Protein 8UVW (pdb70)

Structure (mmCIF, N/CA/C/O backbone):
data_8UVW
#
_entry.id   8UVW
#
_cell.length_a   51.463
_cell.length_b   98.551
_cell.length_c   128.324
_cell.angle_alpha   90.00
_cell.angle_beta   90.00
_cell.angle_gamma   90.00
#
_symmetry.space_group_name_H-M   'P 21 21 21'
#
loop_
_entity.id
_entity.type
_entity.pdbx_description
1 polymer 'Breast cancer type 2 susceptibility protein, DNA repair protein RAD51 homolog 1 fusion'
2 polymer 'DNA repair protein RAD51 homolog 1,Breast cancer type 2 susceptibility protein'
3 non-polymer "ADENOSINE-5'-DIPHOSPHATE"
4 non-polymer 'BERYLLIUM TRIFLUORIDE ION'
5 non-polymer 1,2-ETHANEDIOL
6 water water
#
loop_
_atom_site.group_PDB
_atom_site.id
_atom_site.type_symbol
_atom_site.label_atom_id
_atom_site.label_alt_id
_atom_site.label_comp_id
_atom_site.label_asym_id
_atom_site.label_entity_id
_atom_site.label_seq_id
_atom_site.pdbx_PDB_ins_code
_atom_site.Cartn_x
_atom_site.Cartn_y
_atom_site.Cartn_z
_atom_site.occupancy
_atom_site.B_iso_or_equiv
_atom_site.auth_seq_id
_atom_site.auth_comp_id
_atom_site.auth_asym_id
_atom_site.auth_atom_id
_atom_site.pdbx_PDB_model_num
ATOM 1 N N . THR A 1 6 ? 44.903 -11.271 -14.274 1.00 149.13 1520 THR B N 1
ATOM 2 C CA . THR A 1 6 ? 43.738 -12.146 -14.324 1.00 146.06 1520 THR B CA 1
ATOM 3 C C . THR A 1 6 ? 43.230 -12.457 -12.919 1.00 152.81 1520 THR B C 1
ATOM 4 O O . THR A 1 6 ? 43.739 -13.357 -12.250 1.00 146.49 1520 THR B O 1
ATOM 8 N N . LEU A 1 7 ? 42.226 -11.705 -12.476 1.00 152.52 1521 LEU B N 1
ATOM 9 C CA . LEU A 1 7 ? 41.627 -11.922 -11.169 1.00 147.53 1521 LEU B CA 1
ATOM 10 C C . LEU A 1 7 ? 40.717 -13.148 -11.200 1.00 145.37 1521 LEU B C 1
ATOM 11 O O . LEU A 1 7 ? 40.593 -13.843 -12.213 1.00 142.95 1521 LEU B O 1
ATOM 16 N N . LEU A 1 8 ? 40.073 -13.419 -10.068 1.00 142.83 1522 LEU B N 1
ATOM 17 C CA . LEU A 1 8 ? 39.128 -14.526 -9.983 1.00 140.27 1522 LEU B CA 1
ATOM 18 C C . LEU A 1 8 ? 37.931 -14.246 -10.883 1.00 127.88 1522 LEU B C 1
ATOM 19 O O . LEU A 1 8 ? 37.286 -13.199 -10.761 1.00 120.36 1522 LEU B O 1
ATOM 24 N N . GLY A 1 9 ? 37.641 -15.175 -11.789 1.00 121.44 1523 GLY B N 1
ATOM 25 C CA . GLY A 1 9 ? 36.549 -15.002 -12.725 1.00 122.44 1523 GLY B CA 1
ATOM 26 C C . GLY A 1 9 ? 35.182 -15.175 -12.098 1.00 122.31 1523 GLY B C 1
ATOM 27 O O . GLY A 1 9 ? 34.875 -14.557 -11.074 1.00 123.11 1523 GLY B O 1
ATOM 28 N N . PHE A 1 10 ? 34.350 -16.016 -12.705 1.00 112.95 1524 PHE B N 1
ATOM 29 C CA . PHE A 1 10 ? 32.994 -16.262 -12.229 1.00 111.31 1524 PHE B CA 1
ATOM 30 C C . PHE A 1 10 ? 32.961 -17.593 -11.489 1.00 116.61 1524 PHE B C 1
ATOM 31 O O . PHE A 1 10 ? 33.029 -18.659 -12.110 1.00 119.77 1524 PHE B O 1
ATOM 39 N N . HIS A 1 11 ? 32.858 -17.529 -10.167 1.00 106.70 1525 HIS B N 1
ATOM 40 C CA . HIS A 1 11 ? 32.667 -18.706 -9.337 1.00 104.98 1525 HIS B CA 1
ATOM 41 C C . HIS A 1 11 ? 31.198 -18.833 -8.953 1.00 93.26 1525 HIS B C 1
ATOM 42 O O . HIS A 1 11 ? 30.370 -17.973 -9.260 1.00 87.08 1525 HIS B O 1
ATOM 49 N N . THR A 1 12 ? 30.876 -19.927 -8.275 1.00 100.25 1526 THR B N 1
ATOM 50 C CA . THR A 1 12 ? 29.526 -20.159 -7.788 1.00 106.93 1526 THR B CA 1
ATOM 51 C C . THR A 1 12 ? 29.426 -19.769 -6.318 1.00 112.78 1526 THR B C 1
ATOM 52 O O . THR A 1 12 ? 30.422 -19.474 -5.653 1.00 112.58 1526 THR B O 1
ATOM 56 N N . ALA A 1 13 ? 28.191 -19.766 -5.811 1.00 114.66 1527 ALA B N 1
ATOM 57 C CA . ALA A 1 13 ? 27.976 -19.479 -4.398 1.00 115.90 1527 ALA B CA 1
ATOM 58 C C . ALA A 1 13 ? 28.530 -20.575 -3.499 1.00 121.61 1527 ALA B C 1
ATOM 59 O O . ALA A 1 13 ? 28.801 -20.317 -2.322 1.00 121.48 1527 ALA B O 1
ATOM 61 N N . SER A 1 14 ? 28.706 -21.789 -4.027 1.00 118.27 1528 SER B N 1
ATOM 62 C CA . SER A 1 14 ? 29.306 -22.872 -3.260 1.00 112.95 1528 SER B CA 1
ATOM 63 C C . SER A 1 14 ? 30.823 -22.761 -3.178 1.00 113.14 1528 SER B C 1
ATOM 64 O O . SER A 1 14 ? 31.425 -23.352 -2.275 1.00 130.59 1528 SER B O 1
ATOM 67 N N . GLY A 1 15 ? 31.449 -22.029 -4.097 1.00 116.92 1529 GLY B N 1
ATOM 68 C CA . GLY A 1 15 ? 32.882 -21.801 -4.083 1.00 112.18 1529 GLY B CA 1
ATOM 69 C C . GLY A 1 15 ? 33.634 -22.403 -5.252 1.00 116.95 1529 GLY B C 1
ATOM 70 O O . GLY A 1 15 ? 34.726 -21.917 -5.583 1.00 111.81 1529 GLY B O 1
ATOM 71 N N . LYS A 1 16 ? 33.097 -23.440 -5.888 1.00 112.66 1530 LYS B N 1
ATOM 72 C CA . LYS A 1 16 ? 33.816 -24.092 -6.972 1.00 115.34 1530 LYS B CA 1
ATOM 73 C C . LYS A 1 16 ? 33.856 -23.200 -8.209 1.00 123.55 1530 LYS B C 1
ATOM 74 O O . LYS A 1 16 ? 32.973 -22.369 -8.437 1.00 124.55 1530 LYS B O 1
ATOM 80 N N . LYS A 1 17 ? 34.905 -23.376 -9.009 1.00 124.64 1531 LYS B N 1
ATOM 81 C CA . LYS A 1 17 ? 35.120 -22.541 -10.182 1.00 116.57 1531 LYS B CA 1
ATOM 82 C C . LYS A 1 17 ? 34.296 -23.044 -11.360 1.00 122.28 1531 LYS B C 1
ATOM 83 O O . LYS A 1 17 ? 34.168 -24.252 -11.578 1.00 125.07 1531 LYS B O 1
ATOM 89 N N . VAL A 1 18 ? 33.736 -22.106 -12.119 1.00 116.98 1532 VAL B N 1
ATOM 90 C CA . VAL A 1 18 ? 32.974 -22.424 -13.320 1.00 121.10 1532 VAL B CA 1
ATOM 91 C C . VAL A 1 18 ? 33.927 -22.462 -14.506 1.00 125.25 1532 VAL B C 1
ATOM 92 O O . VAL A 1 18 ? 34.694 -21.517 -14.730 1.00 123.35 1532 VAL B O 1
ATOM 96 N N . LYS A 1 19 ? 33.882 -23.551 -15.266 1.00 122.07 1533 LYS B N 1
ATOM 97 C CA . LYS A 1 19 ? 34.767 -23.746 -16.406 1.00 125.75 1533 LYS B CA 1
ATOM 98 C C . LYS A 1 19 ? 34.009 -23.506 -17.705 1.00 119.66 1533 LYS B C 1
ATOM 99 O O . LYS A 1 19 ? 32.861 -23.933 -17.856 1.00 110.51 1533 LYS B O 1
ATOM 105 N N . ILE A 1 20 ? 34.660 -22.818 -18.640 1.00 120.97 1534 ILE B N 1
ATOM 106 C CA . ILE A 1 20 ? 34.054 -22.426 -19.906 1.00 123.56 1534 ILE B CA 1
ATOM 107 C C . ILE A 1 20 ? 34.816 -23.094 -21.041 1.00 117.36 1534 ILE B C 1
ATOM 108 O O . ILE A 1 20 ? 36.042 -23.235 -20.981 1.00 120.45 1534 ILE B O 1
ATOM 113 N N . ALA A 1 21 ? 34.087 -23.503 -22.074 1.00 107.01 1535 ALA B N 1
ATOM 114 C CA . ALA A 1 21 ? 34.709 -24.074 -23.257 1.00 117.45 1535 ALA B CA 1
ATOM 115 C C . ALA A 1 21 ? 35.175 -22.969 -24.199 1.00 111.13 1535 ALA B C 1
ATOM 116 O O . ALA A 1 21 ? 34.623 -21.866 -24.217 1.00 111.41 1535 ALA B O 1
ATOM 118 N N . LYS A 1 22 ? 36.202 -23.278 -24.993 1.00 115.50 1536 LYS B N 1
ATOM 119 C CA . LYS A 1 22 ? 36.751 -22.278 -25.905 1.00 115.34 1536 LYS B CA 1
ATOM 120 C C . LYS A 1 22 ? 35.797 -21.978 -27.055 1.00 107.84 1536 LYS B C 1
ATOM 121 O O . LYS A 1 22 ? 35.846 -20.882 -27.627 1.00 99.37 1536 LYS B O 1
ATOM 127 N N . GLU A 1 23 ? 34.918 -22.923 -27.399 1.00 110.11 1537 GLU B N 1
ATOM 128 C CA . GLU A 1 23 ? 33.937 -22.668 -28.450 1.00 114.97 1537 GLU B CA 1
ATOM 129 C C . GLU A 1 23 ? 32.978 -21.550 -28.063 1.00 109.07 1537 GLU B C 1
ATOM 130 O O . GLU A 1 23 ? 32.527 -20.789 -28.928 1.00 98.32 1537 GLU B O 1
ATOM 136 N N . SER A 1 24 ? 32.657 -21.433 -26.773 1.00 114.65 1538 SER B N 1
ATOM 137 C CA . SER A 1 24 ? 31.766 -20.367 -26.328 1.00 103.58 1538 SER B CA 1
ATOM 138 C C . SER A 1 24 ? 32.462 -19.012 -26.368 1.00 109.65 1538 SER B C 1
ATOM 139 O O . SER A 1 24 ? 31.832 -17.994 -26.678 1.00 112.50 1538 SER B O 1
ATOM 142 N N . LEU A 1 25 ? 33.759 -18.978 -26.052 1.00 103.62 1539 LEU B N 1
ATOM 143 C CA . LEU A 1 25 ? 34.504 -17.725 -26.118 1.00 106.69 1539 LEU B CA 1
ATOM 144 C C . LEU A 1 25 ? 34.595 -17.212 -27.550 1.00 115.19 1539 LEU B C 1
ATOM 145 O O . LEU A 1 25 ? 34.443 -16.010 -27.794 1.00 120.18 1539 LEU B O 1
ATOM 150 N N . ASP A 1 26 ? 34.840 -18.108 -28.508 1.00 114.46 1540 ASP B N 1
ATOM 151 C CA . ASP A 1 26 ? 34.877 -17.734 -29.915 1.00 123.28 1540 ASP B CA 1
ATOM 152 C C . ASP A 1 26 ? 33.492 -17.493 -30.500 1.00 112.49 1540 ASP B C 1
ATOM 153 O O . ASP A 1 26 ? 33.391 -16.947 -31.604 1.00 111.86 1540 ASP B O 1
ATOM 158 N N . LYS A 1 27 ? 32.432 -17.884 -29.794 1.00 110.04 1541 LYS B N 1
ATOM 159 C CA . LYS A 1 27 ? 31.071 -17.693 -30.276 1.00 117.32 1541 LYS B CA 1
ATOM 160 C C . LYS A 1 27 ? 30.492 -16.339 -29.893 1.00 115.87 1541 LYS B C 1
ATOM 161 O O . LYS A 1 27 ? 29.492 -15.918 -30.486 1.00 103.95 1541 LYS B O 1
ATOM 167 N N . VAL A 1 28 ? 31.097 -15.646 -28.928 1.00 106.65 1542 VAL B N 1
ATOM 168 C CA . VAL A 1 28 ? 30.596 -14.365 -28.448 1.00 114.02 1542 VAL B CA 1
ATOM 169 C C . VAL A 1 28 ? 31.556 -13.218 -28.717 1.00 116.97 1542 VAL B C 1
ATOM 170 O O . VAL A 1 28 ? 31.267 -12.083 -28.326 1.00 117.37 1542 VAL B O 1
ATOM 174 N N . LYS A 1 29 ? 32.694 -13.473 -29.369 1.00 115.67 1543 LYS B N 1
ATOM 175 C CA . LYS A 1 29 ? 33.605 -12.381 -29.697 1.00 112.82 1543 LYS B CA 1
ATOM 176 C C . LYS A 1 29 ? 33.013 -11.451 -30.747 1.00 114.66 1543 LYS B C 1
ATOM 177 O O . LYS A 1 29 ? 33.337 -10.258 -30.771 1.00 109.04 1543 LYS B O 1
ATOM 183 N N . ASN A 1 30 ? 32.146 -11.972 -31.618 1.00 120.14 1544 ASN B N 1
ATOM 184 C CA . ASN A 1 30 ? 31.483 -11.137 -32.612 1.00 124.10 1544 ASN B CA 1
ATOM 185 C C . ASN A 1 30 ? 30.379 -10.277 -32.013 1.00 130.41 1544 ASN B C 1
ATOM 186 O O . ASN A 1 30 ? 29.817 -9.438 -32.726 1.00 135.00 1544 ASN B O 1
ATOM 191 N N . LEU A 1 31 ? 30.055 -10.464 -30.737 1.00 117.56 1545 LEU B N 1
ATOM 192 C CA . LEU A 1 31 ? 29.047 -9.654 -30.075 1.00 105.63 1545 LEU B CA 1
ATOM 193 C C . LEU A 1 31 ? 29.629 -8.289 -29.705 1.00 113.09 1545 LEU B C 1
ATOM 194 O O . LEU A 1 31 ? 30.838 -8.054 -29.792 1.00 121.37 1545 LEU B O 1
ATOM 199 N N . PHE A 1 32 ? 28.742 -7.381 -29.294 1.00 111.01 1546 PHE B N 1
ATOM 200 C CA . PHE A 1 32 ? 29.104 -6.015 -28.914 1.00 109.23 1546 PHE B CA 1
ATOM 201 C C . PHE A 1 32 ? 29.782 -5.290 -30.078 1.00 121.36 1546 PHE B C 1
ATOM 202 O O . PHE A 1 32 ? 30.931 -4.851 -29.995 1.00 125.84 1546 PHE B O 1
ATOM 210 N N . ASP A 1 33 ? 29.042 -5.174 -31.176 1.00 129.85 1547 ASP B N 1
ATOM 211 C CA . ASP A 1 33 ? 29.547 -4.518 -32.376 1.00 117.46 1547 ASP B CA 1
ATOM 212 C C . ASP A 1 33 ? 28.475 -3.639 -33.012 1.00 114.80 1547 ASP B C 1
ATOM 213 O O . ASP A 1 33 ? 28.517 -3.361 -34.211 1.00 105.75 1547 ASP B O 1
ATOM 218 N N . GLY A 1 41 ? 17.351 -9.854 -39.535 1.00 129.20 83 GLY B N 1
ATOM 219 C CA . GLY A 1 41 ? 16.394 -10.373 -40.494 1.00 136.93 83 GLY B CA 1
ATOM 220 C C . GLY A 1 41 ? 14.954 -10.250 -40.037 1.00 147.07 83 GLY B C 1
ATOM 221 O O . GLY A 1 41 ? 14.060 -10.883 -40.599 1.00 148.57 83 GLY B O 1
ATOM 222 N N . SER A 1 42 ? 14.730 -9.433 -39.011 1.00 133.79 84 SER B N 1
ATOM 223 C CA . SER A 1 42 ? 13.385 -9.227 -38.494 1.00 122.65 84 SER B CA 1
ATOM 224 C C . SER A 1 42 ? 12.530 -8.474 -39.508 1.00 117.81 84 SER B C 1
ATOM 225 O O . SER A 1 42 ? 13.010 -7.601 -40.237 1.00 130.64 84 SER B O 1
ATOM 228 N N . GLY A 1 43 ? 11.242 -8.821 -39.547 1.00 92.80 85 GLY B N 1
ATOM 229 C CA . GLY A 1 43 ? 10.318 -8.241 -40.496 1.00 98.56 85 GLY B CA 1
ATOM 230 C C . GLY A 1 43 ? 9.082 -7.679 -39.809 1.00 90.79 85 GLY B C 1
ATOM 231 O O . GLY A 1 43 ? 8.962 -7.704 -38.583 1.00 99.26 85 GLY B O 1
ATOM 232 N N . PHE A 1 44 ? 8.174 -7.176 -40.639 1.00 98.54 86 PHE B N 1
ATOM 233 C CA . PHE A 1 44 ? 6.937 -6.586 -40.148 1.00 90.05 86 PHE B CA 1
ATOM 234 C C . PHE A 1 44 ? 5.949 -7.667 -39.731 1.00 90.08 86 PHE B C 1
ATOM 235 O O . PHE A 1 44 ? 5.769 -8.668 -40.429 1.00 98.31 86 PHE B O 1
ATOM 243 N N . THR A 1 45 ? 5.314 -7.458 -38.581 1.00 74.92 87 THR B N 1
ATOM 244 C CA . THR A 1 45 ? 4.231 -8.306 -38.109 1.00 74.85 87 THR B CA 1
ATOM 245 C C . THR A 1 45 ? 3.099 -7.421 -37.609 1.00 75.03 87 THR B C 1
ATOM 246 O O . THR A 1 45 ? 3.284 -6.229 -37.351 1.00 82.92 87 THR B O 1
ATOM 250 N N . THR A 1 46 ? 1.917 -8.014 -37.476 1.00 80.71 88 THR B N 1
ATOM 251 C CA . THR A 1 46 ? 0.791 -7.267 -36.942 1.00 85.22 88 THR B CA 1
ATOM 252 C C . THR A 1 46 ? 0.949 -7.070 -35.437 1.00 83.35 88 THR B C 1
ATOM 253 O O . THR A 1 46 ? 1.635 -7.832 -34.748 1.00 83.48 88 THR B O 1
ATOM 257 N N . ALA A 1 47 ? 0.302 -6.018 -34.928 1.00 81.34 89 ALA B N 1
ATOM 258 C CA . ALA A 1 47 ? 0.387 -5.713 -33.505 1.00 80.93 89 ALA B CA 1
ATOM 259 C C . ALA A 1 47 ? -0.207 -6.816 -32.642 1.00 82.94 89 ALA B C 1
ATOM 260 O O . ALA A 1 47 ? 0.178 -6.948 -31.476 1.00 90.26 89 ALA B O 1
ATOM 262 N N . THR A 1 48 ? -1.129 -7.614 -33.185 1.00 97.22 90 THR B N 1
ATOM 263 C CA . THR A 1 48 ? -1.681 -8.730 -32.424 1.00 88.08 90 THR B CA 1
ATOM 264 C C . THR A 1 48 ? -0.628 -9.806 -32.182 1.00 77.34 90 THR B C 1
ATOM 265 O O . THR A 1 48 ? -0.530 -10.349 -31.075 1.00 105.15 90 THR B O 1
ATOM 269 N N . GLU A 1 49 ? 0.171 -10.123 -33.205 1.00 68.64 91 GLU B N 1
ATOM 270 C CA . GLU A 1 49 ? 1.235 -11.107 -33.032 1.00 86.56 91 GLU B CA 1
ATOM 271 C C . GLU A 1 49 ? 2.261 -10.635 -32.010 1.00 95.49 91 GLU B C 1
ATOM 272 O O . GLU A 1 49 ? 2.724 -11.422 -31.177 1.00 98.53 91 GLU B O 1
ATOM 278 N N . PHE A 1 50 ? 2.619 -9.349 -32.045 1.00 86.55 92 PHE B N 1
ATOM 279 C CA . PHE A 1 50 ? 3.579 -8.836 -31.074 1.00 81.04 92 PHE B CA 1
ATOM 280 C C . PHE A 1 50 ? 2.987 -8.783 -29.671 1.00 88.22 92 PHE B C 1
ATOM 281 O O . PHE A 1 50 ? 3.702 -9.017 -28.690 1.00 88.19 92 PHE B O 1
ATOM 289 N N . HIS A 1 51 ? 1.691 -8.482 -29.553 1.00 85.59 93 HIS B N 1
ATOM 290 C CA . HIS A 1 51 ? 1.046 -8.501 -28.245 1.00 77.65 93 HIS B CA 1
ATOM 291 C C . HIS A 1 51 ? 0.999 -9.915 -27.681 1.00 88.92 93 HIS B C 1
ATOM 292 O O . HIS A 1 51 ? 1.142 -10.113 -26.468 1.00 90.35 93 HIS B O 1
ATOM 299 N N . GLN A 1 52 ? 0.796 -10.912 -28.546 1.00 84.38 94 GLN B N 1
ATOM 300 C CA . GLN A 1 52 ? 0.862 -12.299 -28.099 1.00 89.24 94 GLN B CA 1
ATOM 301 C C . GLN A 1 52 ? 2.283 -12.677 -27.697 1.00 89.47 94 GLN B C 1
ATOM 302 O O . GLN A 1 52 ? 2.485 -13.396 -26.711 1.00 97.47 94 GLN B O 1
ATOM 308 N N . ARG A 1 53 ? 3.279 -12.199 -28.448 1.00 84.46 95 ARG B N 1
ATOM 309 C CA . ARG A 1 53 ? 4.671 -12.466 -28.099 1.00 94.76 95 ARG B CA 1
ATOM 310 C C . ARG A 1 53 ? 5.049 -11.835 -26.765 1.00 91.23 95 ARG B C 1
ATOM 311 O O . ARG A 1 53 ? 5.871 -12.389 -26.028 1.00 75.74 95 ARG B O 1
ATOM 319 N N . ARG A 1 54 ? 4.469 -10.677 -26.438 1.00 90.22 96 ARG B N 1
ATOM 320 C CA . ARG A 1 54 ? 4.751 -10.057 -25.147 1.00 88.40 96 ARG B CA 1
ATOM 321 C C . ARG A 1 54 ? 4.047 -10.782 -24.009 1.00 97.19 96 ARG B C 1
ATOM 322 O O . ARG A 1 54 ? 4.533 -10.765 -22.872 1.00 101.91 96 ARG B O 1
ATOM 330 N N . SER A 1 55 ? 2.908 -11.421 -24.287 1.00 85.39 97 SER B N 1
ATOM 331 C CA . SER A 1 55 ? 2.246 -12.229 -23.270 1.00 91.34 97 SER B CA 1
ATOM 332 C C . SER A 1 55 ? 3.029 -13.495 -22.948 1.00 74.97 97 SER B C 1
ATOM 333 O O . SER A 1 55 ? 2.816 -14.088 -21.886 1.00 94.40 97 SER B O 1
ATOM 336 N N . GLU A 1 56 ? 3.923 -13.918 -23.838 1.00 89.19 98 GLU B N 1
ATOM 337 C CA . GLU A 1 56 ? 4.780 -15.074 -23.613 1.00 92.90 98 GLU B CA 1
ATOM 338 C C . GLU A 1 56 ? 6.058 -14.724 -22.863 1.00 89.35 98 GLU B C 1
ATOM 339 O O . GLU A 1 56 ? 6.859 -15.621 -22.581 1.00 100.71 98 GLU B O 1
ATOM 345 N N . ILE A 1 57 ? 6.270 -13.449 -22.541 1.00 81.89 99 ILE B N 1
ATOM 346 C CA . ILE A 1 57 ? 7.486 -13.034 -21.851 1.00 93.35 99 ILE B CA 1
ATOM 347 C C . ILE A 1 57 ? 7.465 -13.587 -20.433 1.00 87.49 99 ILE B C 1
ATOM 348 O O . ILE A 1 57 ? 6.539 -13.320 -19.659 1.00 76.43 99 ILE B O 1
ATOM 353 N N . ILE A 1 58 ? 8.489 -14.366 -20.089 1.00 88.57 100 ILE B N 1
ATOM 354 C CA . ILE A 1 58 ? 8.593 -14.930 -18.749 1.00 90.91 100 ILE B CA 1
ATOM 355 C C . ILE A 1 58 ? 8.929 -13.812 -17.770 1.00 89.81 100 ILE B C 1
ATOM 356 O O . ILE A 1 58 ? 9.908 -13.080 -17.953 1.00 84.16 100 ILE B O 1
ATOM 361 N N . GLN A 1 59 ? 8.111 -13.670 -16.731 1.00 89.93 101 GLN B N 1
ATOM 362 C CA . GLN A 1 59 ? 8.319 -12.668 -15.694 1.00 88.06 101 GLN B CA 1
ATOM 363 C C . GLN A 1 59 ? 8.595 -13.372 -14.374 1.00 80.79 101 GLN B C 1
ATOM 364 O O . GLN A 1 59 ? 7.843 -14.267 -13.973 1.00 83.57 101 GLN B O 1
ATOM 370 N N . ILE A 1 60 ? 9.671 -12.967 -13.708 1.00 85.84 102 ILE B N 1
ATOM 371 C CA . ILE A 1 60 ? 10.141 -13.628 -12.497 1.00 90.79 102 ILE B CA 1
ATOM 372 C C . ILE A 1 60 ? 9.480 -12.984 -11.286 1.00 93.30 102 ILE B C 1
ATOM 373 O O . ILE A 1 60 ? 9.465 -11.754 -11.153 1.00 72.48 102 ILE B O 1
ATOM 378 N N . THR A 1 61 ? 8.936 -13.815 -10.399 1.00 92.95 103 THR B N 1
ATOM 379 C CA . THR A 1 61 ? 8.295 -13.311 -9.196 1.00 89.95 103 THR B CA 1
ATOM 380 C C . THR A 1 61 ? 9.333 -12.738 -8.234 1.00 93.69 103 THR B C 1
ATOM 381 O O . THR A 1 61 ? 10.522 -13.063 -8.288 1.00 85.85 103 THR B O 1
ATOM 385 N N . THR A 1 62 ? 8.862 -11.868 -7.342 1.00 93.04 104 THR B N 1
ATOM 386 C CA . THR A 1 62 ? 9.717 -11.215 -6.361 1.00 96.80 104 THR B CA 1
ATOM 387 C C . THR A 1 62 ? 9.466 -11.696 -4.939 1.00 101.13 104 THR B C 1
ATOM 388 O O . THR A 1 62 ? 10.164 -11.256 -4.019 1.00 89.62 104 THR B O 1
ATOM 392 N N . GLY A 1 63 ? 8.496 -12.586 -4.734 1.00 97.44 105 GLY B N 1
ATOM 393 C CA . GLY A 1 63 ? 8.126 -13.035 -3.414 1.00 105.61 105 GLY B CA 1
ATOM 394 C C . GLY A 1 63 ? 7.047 -12.212 -2.743 1.00 100.22 105 GLY B C 1
ATOM 395 O O . GLY A 1 63 ? 6.426 -12.691 -1.788 1.00 96.59 105 GLY B O 1
ATOM 396 N N . SER A 1 64 ? 6.807 -10.993 -3.215 1.00 95.90 106 SER B N 1
ATOM 397 C CA . SER A 1 64 ? 5.777 -10.122 -2.667 1.00 93.90 106 SER B CA 1
ATOM 398 C C . SER A 1 64 ? 4.582 -10.092 -3.608 1.00 97.57 106 SER B C 1
ATOM 399 O O . SER A 1 64 ? 4.739 -9.864 -4.812 1.00 107.44 106 SER B O 1
ATOM 402 N N . LYS A 1 65 ? 3.390 -10.327 -3.057 1.00 99.98 107 LYS B N 1
ATOM 403 C CA . LYS A 1 65 ? 2.178 -10.291 -3.869 1.00 108.02 107 LYS B CA 1
ATOM 404 C C . LYS A 1 65 ? 1.919 -8.889 -4.406 1.00 109.56 107 LYS B C 1
ATOM 405 O O . LYS A 1 65 ? 1.619 -8.712 -5.593 1.00 111.94 107 LYS B O 1
ATOM 411 N N . GLU A 1 66 ? 2.036 -7.876 -3.544 1.00 110.21 108 GLU B N 1
ATOM 412 C CA . GLU A 1 66 ? 1.745 -6.509 -3.963 1.00 113.51 108 GLU B CA 1
ATOM 413 C C . GLU A 1 66 ? 2.763 -6.011 -4.982 1.00 112.56 108 GLU B C 1
ATOM 414 O O . GLU A 1 66 ? 2.412 -5.260 -5.899 1.00 121.50 108 GLU B O 1
ATOM 420 N N . LEU A 1 67 ? 4.027 -6.420 -4.845 1.00 110.96 109 LEU B N 1
ATOM 421 C CA . LEU A 1 67 ? 5.032 -6.025 -5.827 1.00 108.69 109 LEU B CA 1
ATOM 422 C C . LEU A 1 67 ? 4.772 -6.677 -7.179 1.00 100.29 109 LEU B C 1
ATOM 423 O O . LEU A 1 67 ? 4.934 -6.036 -8.225 1.00 97.10 109 LEU B O 1
ATOM 428 N N . ASP A 1 68 ? 4.367 -7.949 -7.181 1.00 105.77 110 ASP B N 1
ATOM 429 C CA . ASP A 1 68 ? 4.050 -8.616 -8.439 1.00 94.03 110 ASP B CA 1
ATOM 430 C C . ASP A 1 68 ? 2.798 -8.036 -9.082 1.00 94.33 110 ASP B C 1
ATOM 431 O O . ASP A 1 68 ? 2.703 -7.987 -10.314 1.00 110.01 110 ASP B O 1
ATOM 436 N N . LYS A 1 69 ? 1.829 -7.595 -8.275 1.00 95.57 111 LYS B N 1
ATOM 437 C CA . LYS A 1 69 ? 0.649 -6.949 -8.839 1.00 110.53 111 LYS B CA 1
ATOM 438 C C . LYS A 1 69 ? 0.967 -5.549 -9.349 1.00 104.55 111 LYS B C 1
ATOM 439 O O . LYS A 1 69 ? 0.336 -5.081 -10.304 1.00 115.11 111 LYS B O 1
ATOM 445 N N . LEU A 1 70 ? 1.934 -4.868 -8.729 1.00 95.58 112 LEU B N 1
ATOM 446 C CA . LEU A 1 70 ? 2.348 -3.559 -9.223 1.00 97.55 112 LEU B CA 1
ATOM 447 C C . LEU A 1 70 ? 3.038 -3.677 -10.575 1.00 98.70 112 LEU B C 1
ATOM 448 O O . LEU A 1 70 ? 2.816 -2.850 -11.468 1.00 105.98 112 LEU B O 1
ATOM 453 N N . LEU A 1 71 ? 3.876 -4.696 -10.744 1.00 93.61 113 LEU B N 1
ATOM 454 C CA . LEU A 1 71 ? 4.582 -4.933 -11.995 1.00 86.28 113 LEU B CA 1
ATOM 455 C C . LEU A 1 71 ? 3.821 -5.858 -12.936 1.00 101.52 113 LEU B C 1
ATOM 456 O O . LEU A 1 71 ? 4.339 -6.187 -14.009 1.00 112.79 113 LEU B O 1
ATOM 461 N N . GLN A 1 72 ? 2.612 -6.282 -12.557 1.00 99.74 114 GLN B N 1
ATOM 462 C CA . GLN A 1 72 ? 1.760 -7.134 -13.390 1.00 107.27 114 GLN B CA 1
ATOM 463 C C . GLN A 1 72 ? 2.474 -8.430 -13.773 1.00 94.31 114 GLN B C 1
ATOM 464 O O . GLN A 1 72 ? 2.472 -8.851 -14.932 1.00 111.38 114 GLN B O 1
ATOM 470 N N . GLY A 1 73 ? 3.091 -9.066 -12.780 1.00 80.20 115 GLY B N 1
ATOM 471 C CA . GLY A 1 73 ? 3.775 -10.324 -13.005 1.00 91.89 115 GLY B CA 1
ATOM 472 C C . GLY A 1 73 ? 5.119 -10.419 -12.313 1.00 103.46 115 GLY B C 1
ATOM 473 O O . GLY A 1 73 ? 5.436 -11.441 -11.697 1.00 96.32 115 GLY B O 1
ATOM 474 N N . GLY A 1 74 ? 5.921 -9.362 -12.410 1.00 107.11 116 GLY B N 1
ATOM 475 C CA . GLY A 1 74 ? 7.228 -9.352 -11.783 1.00 87.51 116 GLY B CA 1
ATOM 476 C C . GLY A 1 74 ? 8.319 -8.790 -12.670 1.00 92.53 116 GLY B C 1
ATOM 477 O O . GLY A 1 74 ? 8.049 -7.980 -13.561 1.00 89.07 116 GLY B O 1
ATOM 478 N N . ILE A 1 75 ? 9.559 -9.215 -12.434 1.00 92.29 117 ILE B N 1
ATOM 479 C CA . ILE A 1 75 ? 10.690 -8.720 -13.211 1.00 84.21 117 ILE B CA 1
ATOM 480 C C . ILE A 1 75 ? 10.593 -9.264 -14.630 1.00 79.26 117 ILE B C 1
ATOM 481 O O . ILE A 1 75 ? 10.613 -10.481 -14.849 1.00 69.95 117 ILE B O 1
ATOM 486 N N . GLU A 1 76 ? 10.489 -8.361 -15.601 1.00 91.89 118 GLU B N 1
ATOM 487 C CA . GLU A 1 76 ? 10.344 -8.752 -16.996 1.00 87.24 118 GLU B CA 1
ATOM 488 C C . GLU A 1 76 ? 11.693 -9.159 -17.577 1.00 85.27 118 GLU B C 1
ATOM 489 O O . GLU A 1 76 ? 12.696 -8.462 -17.392 1.00 79.36 118 GLU B O 1
ATOM 495 N N . THR A 1 77 ? 11.715 -10.291 -18.275 1.00 82.38 119 THR B N 1
ATOM 496 C CA . THR A 1 77 ? 12.924 -10.750 -18.942 1.00 87.62 119 THR B CA 1
ATOM 497 C C . THR A 1 77 ? 13.082 -10.065 -20.295 1.00 94.27 119 THR B C 1
ATOM 498 O O . THR A 1 77 ? 12.102 -9.709 -20.955 1.00 83.25 119 THR B O 1
ATOM 502 N N . GLY A 1 78 ? 14.337 -9.886 -20.704 1.00 88.84 120 GLY B N 1
ATOM 503 C CA . GLY A 1 78 ? 14.657 -9.251 -21.961 1.00 82.36 120 GLY B CA 1
ATOM 504 C C . GLY A 1 78 ? 14.943 -7.767 -21.875 1.00 96.68 120 GLY B C 1
ATOM 505 O O . GLY A 1 78 ? 15.524 -7.209 -22.813 1.00 110.27 120 GLY B O 1
ATOM 506 N N . SER A 1 79 ? 14.555 -7.114 -20.787 1.00 96.87 121 SER B N 1
ATOM 507 C CA . SER A 1 79 ? 14.785 -5.691 -20.585 1.00 93.34 121 SER B CA 1
ATOM 508 C C . SER A 1 79 ? 15.613 -5.483 -19.320 1.00 84.50 121 SER B C 1
ATOM 509 O O . SER A 1 79 ? 15.932 -6.428 -18.594 1.00 88.82 121 SER B O 1
ATOM 512 N N . ILE A 1 80 ? 15.960 -4.226 -19.060 1.00 86.16 122 ILE B N 1
ATOM 513 C CA . ILE A 1 80 ? 16.752 -3.851 -17.896 1.00 68.95 122 ILE B CA 1
ATOM 514 C C . ILE A 1 80 ? 15.827 -3.268 -16.838 1.00 86.56 122 ILE B C 1
ATOM 515 O O . ILE A 1 80 ? 15.013 -2.382 -17.131 1.00 95.58 122 ILE B O 1
ATOM 520 N N . THR A 1 81 ? 15.947 -3.769 -15.613 1.00 84.65 123 THR B N 1
ATOM 521 C CA . THR A 1 81 ? 15.229 -3.239 -14.462 1.00 74.19 123 THR B CA 1
ATOM 522 C C . THR A 1 81 ? 16.238 -2.560 -13.545 1.00 70.85 123 THR B C 1
ATOM 523 O O . THR A 1 81 ? 17.153 -3.213 -13.032 1.00 78.67 123 THR B O 1
ATOM 527 N N . GLU A 1 82 ? 16.074 -1.255 -13.349 1.00 70.34 124 GLU B N 1
ATOM 528 C CA . GLU A 1 82 ? 16.985 -0.451 -12.541 1.00 91.75 124 GLU B CA 1
ATOM 529 C C . GLU A 1 82 ? 16.291 -0.086 -11.235 1.00 87.33 124 GLU B C 1
ATOM 530 O O . GLU A 1 82 ? 15.378 0.745 -11.224 1.00 93.36 124 GLU B O 1
ATOM 536 N N . MET A 1 83 ? 16.725 -0.703 -10.139 1.00 79.46 125 MET B N 1
ATOM 537 C CA . MET A 1 83 ? 16.212 -0.396 -8.810 1.00 91.06 125 MET B CA 1
ATOM 538 C C . MET A 1 83 ? 17.171 0.570 -8.128 1.00 77.71 125 MET B C 1
ATOM 539 O O . MET A 1 83 ? 18.350 0.249 -7.939 1.00 82.41 125 MET B O 1
ATOM 544 N N . PHE A 1 84 ? 16.670 1.747 -7.761 1.00 69.73 126 PHE B N 1
ATOM 545 C CA . PHE A 1 84 ? 17.497 2.772 -7.143 1.00 92.76 126 PHE B CA 1
ATOM 546 C C . PHE A 1 84 ? 16.820 3.314 -5.892 1.00 100.38 126 PHE B C 1
ATOM 547 O O . PHE A 1 84 ? 15.593 3.285 -5.763 1.00 90.25 126 PHE B O 1
ATOM 555 N N . GLY A 1 85 ? 17.641 3.808 -4.974 1.00 100.83 127 GLY B N 1
ATOM 556 C CA . GLY A 1 85 ? 17.133 4.354 -3.732 1.00 87.83 127 GLY B CA 1
ATOM 557 C C . GLY A 1 85 ? 18.276 4.729 -2.816 1.00 94.40 127 GLY B C 1
ATOM 558 O O . GLY A 1 85 ? 19.446 4.691 -3.203 1.00 80.20 127 GLY B O 1
ATOM 559 N N . GLU A 1 86 ? 17.921 5.095 -1.587 1.00 114.57 128 GLU B N 1
ATOM 560 C CA . GLU A 1 86 ? 18.919 5.452 -0.592 1.00 97.01 128 GLU B CA 1
ATOM 561 C C . GLU A 1 86 ? 19.547 4.192 0.002 1.00 96.72 128 GLU B C 1
ATOM 562 O O . GLU A 1 86 ? 19.260 3.064 -0.409 1.00 105.29 128 GLU B O 1
ATOM 568 N N . PHE A 1 87 ? 20.421 4.388 0.984 1.00 98.16 129 PHE B N 1
ATOM 569 C CA . PHE A 1 87 ? 21.070 3.263 1.639 1.00 100.65 129 PHE B CA 1
ATOM 570 C C . PHE A 1 87 ? 20.081 2.538 2.543 1.00 102.83 129 PHE B C 1
ATOM 571 O O . PHE A 1 87 ? 19.230 3.161 3.185 1.00 96.19 129 PHE B O 1
ATOM 579 N N . ARG A 1 88 ? 20.191 1.208 2.575 1.00 100.04 130 ARG B N 1
ATOM 580 C CA . ARG A 1 88 ? 19.322 0.351 3.386 1.00 104.80 130 ARG B CA 1
ATOM 581 C C . ARG A 1 88 ? 17.857 0.498 2.977 1.00 96.86 130 ARG B C 1
ATOM 582 O O . ARG A 1 88 ? 16.974 0.735 3.805 1.00 98.61 130 ARG B O 1
ATOM 590 N N . THR A 1 89 ? 17.600 0.348 1.677 1.00 100.06 131 THR B N 1
ATOM 591 C CA . THR A 1 89 ? 16.245 0.383 1.147 1.00 90.29 131 THR B CA 1
ATOM 592 C C . THR A 1 89 ? 15.785 -0.951 0.577 1.00 84.50 131 THR B C 1
ATOM 593 O O . THR A 1 89 ? 14.610 -1.077 0.217 1.00 72.18 131 THR B O 1
ATOM 597 N N . GLY A 1 90 ? 16.669 -1.941 0.481 1.00 83.89 132 GLY B N 1
ATOM 598 C CA . GLY A 1 90 ? 16.289 -3.274 0.068 1.00 77.68 132 GLY B CA 1
ATOM 599 C C . GLY A 1 90 ? 16.782 -3.722 -1.291 1.00 85.16 132 GLY B C 1
ATOM 600 O O . GLY A 1 90 ? 16.346 -4.777 -1.764 1.00 78.01 132 GLY B O 1
ATOM 601 N N . LYS A 1 91 ? 17.678 -2.969 -1.933 1.00 76.50 133 LYS B N 1
ATOM 602 C CA . LYS A 1 91 ? 18.149 -3.353 -3.261 1.00 82.27 133 LYS B CA 1
ATOM 603 C C . LYS A 1 91 ? 18.892 -4.684 -3.215 1.00 90.26 133 LYS B C 1
ATOM 604 O O . LYS A 1 91 ? 18.586 -5.607 -3.980 1.00 93.27 133 LYS B O 1
ATOM 610 N N . THR A 1 92 ? 19.867 -4.803 -2.311 1.00 75.26 134 THR B N 1
ATOM 611 C CA . THR A 1 92 ? 20.638 -6.037 -2.209 1.00 77.69 134 THR B CA 1
ATOM 612 C C . THR A 1 92 ? 19.765 -7.201 -1.753 1.00 86.75 134 THR B C 1
ATOM 613 O O . THR A 1 92 ? 19.937 -8.334 -2.220 1.00 77.88 134 THR B O 1
ATOM 617 N N . GLN A 1 93 ? 18.812 -6.942 -0.854 1.00 84.13 135 GLN B N 1
ATOM 618 C CA . GLN A 1 93 ? 17.926 -8.008 -0.394 1.00 87.87 135 GLN B CA 1
ATOM 619 C C . GLN A 1 93 ? 16.997 -8.475 -1.509 1.00 84.22 135 GLN B C 1
ATOM 620 O O . GLN A 1 93 ? 16.761 -9.680 -1.665 1.00 79.53 135 GLN B O 1
ATOM 626 N N . ILE A 1 94 ? 16.462 -7.538 -2.297 1.00 86.64 136 ILE B N 1
ATOM 627 C CA . ILE A 1 94 ? 15.631 -7.916 -3.438 1.00 82.82 136 ILE B CA 1
ATOM 628 C C . ILE A 1 94 ? 16.451 -8.706 -4.450 1.00 70.84 136 ILE B C 1
ATOM 629 O O . ILE A 1 94 ? 15.964 -9.678 -5.041 1.00 66.15 136 ILE B O 1
ATOM 634 N N . CYS A 1 95 ? 17.710 -8.310 -4.660 1.00 65.87 137 CYS B N 1
ATOM 635 C CA . CYS A 1 95 ? 18.569 -9.054 -5.576 1.00 73.55 137 CYS B CA 1
ATOM 636 C C . CYS A 1 95 ? 18.817 -10.472 -5.073 1.00 76.15 137 CYS B C 1
ATOM 637 O O . CYS A 1 9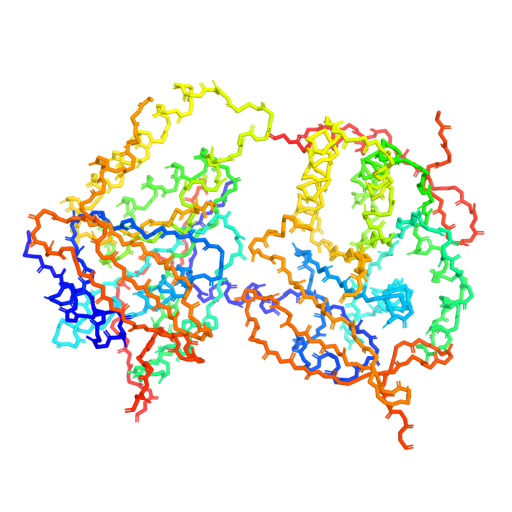5 ? 18.774 -11.432 -5.852 1.00 76.88 137 CYS B O 1
ATOM 640 N N . HIS A 1 96 ? 19.077 -10.623 -3.771 1.00 89.58 138 HIS B N 1
ATOM 641 C CA . HIS A 1 96 ? 19.284 -11.954 -3.208 1.00 77.84 138 HIS B CA 1
ATOM 642 C C . HIS A 1 96 ? 18.027 -12.807 -3.326 1.00 70.35 138 HIS B C 1
ATOM 643 O O . HIS A 1 96 ? 18.108 -14.014 -3.580 1.00 63.75 138 HIS B O 1
ATOM 650 N N . THR A 1 97 ? 16.854 -12.197 -3.140 1.00 62.70 139 THR B N 1
ATOM 651 C CA . THR A 1 97 ? 15.609 -12.943 -3.294 1.00 57.08 139 THR B CA 1
ATOM 652 C C . THR A 1 97 ? 15.405 -13.382 -4.740 1.00 84.58 139 THR B C 1
ATOM 653 O O . THR A 1 97 ? 15.035 -14.535 -4.998 1.00 88.16 139 THR B O 1
ATOM 657 N N . LEU A 1 98 ? 15.651 -12.479 -5.693 1.00 83.24 140 LEU B N 1
ATOM 658 C CA . LEU A 1 98 ? 15.457 -12.807 -7.102 1.00 75.26 140 LEU B CA 1
ATOM 659 C C . LEU A 1 98 ? 16.437 -13.878 -7.564 1.00 76.70 140 LEU B C 1
ATOM 660 O O . LEU A 1 98 ? 16.075 -14.753 -8.360 1.00 76.24 140 LEU B O 1
ATOM 665 N N . ALA A 1 99 ? 17.677 -13.835 -7.065 1.00 73.45 141 ALA B N 1
ATOM 666 C CA . ALA A 1 99 ? 18.690 -14.811 -7.452 1.00 74.47 141 ALA B CA 1
ATOM 667 C C . ALA A 1 99 ? 18.297 -16.242 -7.112 1.00 84.31 141 ALA B C 1
ATOM 668 O O . ALA A 1 99 ? 18.947 -17.176 -7.595 1.00 85.24 141 ALA B O 1
ATOM 670 N N . VAL A 1 100 ? 17.264 -16.438 -6.298 1.00 84.71 142 VAL B N 1
ATOM 671 C CA . VAL A 1 100 ? 16.754 -17.761 -5.983 1.00 85.43 142 VAL B CA 1
ATOM 672 C C . VAL A 1 100 ? 15.365 -17.981 -6.571 1.00 79.04 142 VAL B C 1
ATOM 673 O O . VAL A 1 100 ? 15.056 -19.079 -7.041 1.00 85.51 142 VAL B O 1
ATOM 677 N N . THR A 1 101 ? 14.521 -16.945 -6.578 1.00 72.88 143 THR B N 1
ATOM 678 C CA . THR A 1 101 ? 13.192 -17.092 -7.161 1.00 81.68 143 THR B CA 1
ATOM 679 C C . THR A 1 101 ? 13.237 -17.277 -8.673 1.00 100.35 143 THR B C 1
ATOM 680 O O . THR A 1 101 ? 12.270 -17.788 -9.247 1.00 105.14 143 THR B O 1
ATOM 684 N N . CYS A 1 102 ? 14.331 -16.881 -9.330 1.00 96.30 144 CYS B N 1
ATOM 685 C CA . CYS A 1 102 ? 14.441 -17.102 -10.767 1.00 76.82 144 CYS B CA 1
ATOM 686 C C . CYS A 1 102 ? 14.616 -18.575 -11.112 1.00 95.18 144 CYS B C 1
ATOM 687 O O . CYS A 1 102 ? 14.371 -18.963 -12.259 1.00 99.09 144 CYS B O 1
ATOM 690 N N . GLN A 1 103 ? 15.033 -19.399 -10.149 1.00 92.89 145 GLN B N 1
ATOM 691 C CA . GLN A 1 103 ? 15.187 -20.830 -10.375 1.00 104.90 145 GLN B CA 1
ATOM 692 C C . GLN A 1 103 ? 13.883 -21.599 -10.209 1.00 104.17 145 GLN B C 1
ATOM 693 O O . GLN A 1 103 ? 13.860 -22.807 -10.466 1.00 106.89 145 GLN B O 1
ATOM 699 N N . LEU A 1 104 ? 12.810 -20.935 -9.786 1.00 95.25 146 LEU B N 1
ATOM 700 C CA . LEU A 1 104 ? 11.526 -21.593 -9.627 1.00 103.20 146 LEU B CA 1
ATOM 701 C C . LEU A 1 104 ? 10.958 -21.995 -10.986 1.00 110.27 146 LEU B C 1
ATOM 702 O O . LEU A 1 104 ? 11.318 -21.420 -12.016 1.00 101.16 146 LEU B O 1
ATOM 707 N N . PRO A 1 105 ? 10.075 -22.993 -11.014 1.00 113.46 147 PRO B N 1
ATOM 708 C CA . PRO A 1 105 ? 9.386 -23.327 -12.265 1.00 109.17 147 PRO B CA 1
ATOM 709 C C . PRO A 1 105 ? 8.521 -22.171 -12.745 1.00 114.03 147 PRO B C 1
ATOM 710 O O . PRO A 1 105 ? 8.176 -21.259 -11.990 1.00 113.66 147 PRO B O 1
ATOM 714 N N . ILE A 1 106 ? 8.174 -22.219 -14.033 1.00 104.51 148 ILE B N 1
ATOM 715 C CA . ILE A 1 106 ? 7.355 -21.162 -14.623 1.00 107.37 148 ILE B CA 1
ATOM 716 C C . ILE A 1 106 ? 5.986 -21.114 -13.956 1.00 121.41 148 ILE B C 1
ATOM 717 O O . ILE A 1 106 ? 5.424 -20.034 -13.732 1.00 126.33 148 ILE B O 1
ATOM 722 N N . ASP A 1 107 ? 5.432 -22.280 -13.614 1.00 120.11 149 ASP B N 1
ATOM 723 C CA . ASP A 1 107 ? 4.143 -22.321 -12.933 1.00 119.35 149 ASP B CA 1
ATOM 724 C C . ASP A 1 107 ? 4.210 -21.739 -11.527 1.00 121.89 149 ASP B C 1
ATOM 725 O O . ASP A 1 107 ? 3.175 -21.331 -10.989 1.00 122.21 149 ASP B O 1
ATOM 730 N N . ARG A 1 108 ? 5.396 -21.690 -10.922 1.00 110.26 150 ARG B N 1
ATOM 731 C CA . ARG A 1 108 ? 5.576 -21.102 -9.602 1.00 104.44 150 ARG B CA 1
ATOM 732 C C . ARG A 1 108 ? 6.038 -19.652 -9.667 1.00 103.60 150 ARG B C 1
ATOM 733 O O . ARG A 1 108 ? 6.339 -19.061 -8.625 1.00 95.33 150 ARG B O 1
ATOM 741 N N . GLY A 1 109 ? 6.100 -19.068 -10.861 1.00 111.52 151 GLY B N 1
ATOM 742 C CA . GLY A 1 109 ? 6.495 -17.685 -11.017 1.00 95.70 151 GLY B CA 1
ATOM 743 C C . GLY A 1 109 ? 7.968 -17.450 -11.264 1.00 91.99 151 GLY B C 1
ATOM 744 O O . GLY A 1 109 ? 8.414 -16.299 -11.181 1.00 81.70 151 GLY B O 1
ATOM 745 N N . GLY A 1 110 ? 8.738 -18.495 -11.566 1.00 100.31 152 GLY B N 1
ATOM 746 C CA . GLY A 1 110 ? 10.158 -18.369 -11.798 1.00 96.37 152 GLY B CA 1
ATOM 747 C C . GLY A 1 110 ? 10.506 -18.295 -13.274 1.00 97.10 152 GLY B C 1
ATOM 748 O O . GLY A 1 110 ? 9.658 -18.077 -14.142 1.00 102.25 152 GLY B O 1
ATOM 749 N N . GLY A 1 111 ? 11.794 -18.483 -13.554 1.00 84.66 153 GLY B N 1
ATOM 750 C CA . GLY A 1 111 ? 12.284 -18.444 -14.917 1.00 96.83 153 GLY B CA 1
ATOM 751 C C . GLY A 1 111 ? 12.960 -19.731 -15.343 1.00 99.65 153 GLY B C 1
ATOM 752 O O . GLY A 1 111 ? 13.372 -19.868 -16.499 1.00 97.63 153 GLY B O 1
ATOM 753 N N . GLU A 1 112 ? 13.080 -20.678 -14.410 1.00 100.49 154 GLU B N 1
ATOM 754 C CA . GLU A 1 112 ? 13.700 -21.980 -14.664 1.00 101.39 154 GLU B CA 1
ATOM 755 C C . GLU A 1 112 ? 15.128 -21.839 -15.182 1.00 89.10 154 GLU B C 1
ATOM 756 O O . GLU A 1 112 ? 15.590 -22.647 -15.992 1.00 104.23 154 GLU B O 1
ATOM 762 N N . GLY A 1 113 ? 15.840 -20.812 -14.721 1.00 92.05 155 GLY B N 1
ATOM 763 C CA . GLY A 1 113 ? 17.202 -20.588 -15.151 1.00 96.01 155 GLY B CA 1
ATOM 764 C C . GLY A 1 113 ? 18.086 -20.223 -13.976 1.00 86.83 155 GLY B C 1
ATOM 765 O O . GLY A 1 113 ? 17.613 -19.821 -12.911 1.00 103.00 155 GLY B O 1
ATOM 766 N N . LYS A 1 114 ? 19.389 -20.375 -14.190 1.00 79.84 156 LYS B N 1
ATOM 767 C CA . LYS A 1 114 ? 20.361 -20.056 -13.159 1.00 94.53 156 LYS B CA 1
ATOM 768 C C . LYS A 1 114 ? 20.531 -18.544 -13.032 1.00 93.22 156 LYS B C 1
ATOM 769 O O . LYS A 1 114 ? 20.206 -17.775 -13.941 1.00 85.91 156 LYS B O 1
ATOM 775 N N . ALA A 1 115 ? 21.045 -18.123 -11.882 1.00 82.85 157 ALA B N 1
ATOM 776 C CA . ALA A 1 115 ? 21.223 -16.714 -11.572 1.00 65.12 157 ALA B CA 1
ATOM 777 C C . ALA A 1 115 ? 22.688 -16.310 -11.686 1.00 80.16 157 ALA B C 1
ATOM 778 O O . ALA A 1 115 ? 23.599 -17.135 -11.586 1.00 88.02 157 ALA B O 1
ATOM 780 N N . MET A 1 116 ? 22.903 -15.012 -11.881 1.00 79.23 158 MET B N 1
ATOM 781 C CA . MET A 1 116 ? 24.243 -14.459 -12.034 1.00 80.78 158 MET B CA 1
ATOM 782 C C . MET A 1 116 ? 24.325 -13.164 -11.242 1.00 84.17 158 MET B C 1
ATOM 783 O O . MET A 1 116 ? 23.554 -12.233 -11.492 1.00 78.68 158 MET B O 1
ATOM 788 N N . TYR A 1 117 ? 25.260 -13.104 -10.295 1.00 84.24 159 TYR B N 1
ATOM 789 C CA . TYR A 1 117 ? 25.359 -12.002 -9.343 1.00 91.44 159 TYR B CA 1
ATOM 790 C C . TYR A 1 117 ? 26.738 -11.364 -9.456 1.00 88.55 159 TYR B C 1
ATOM 791 O O . TYR A 1 117 ? 27.741 -11.962 -9.047 1.00 96.99 159 TYR B O 1
ATOM 800 N N . ILE A 1 118 ? 26.783 -10.150 -9.995 1.00 84.03 160 ILE B N 1
ATOM 801 C CA . ILE A 1 118 ? 27.999 -9.348 -10.053 1.00 92.82 160 ILE B CA 1
ATOM 802 C C . ILE A 1 118 ? 27.951 -8.366 -8.890 1.00 93.90 160 ILE B C 1
ATOM 803 O O . ILE A 1 118 ? 27.145 -7.428 -8.888 1.00 96.68 160 ILE B O 1
ATOM 808 N N . ASP A 1 119 ? 28.809 -8.579 -7.897 1.00 95.90 161 ASP B N 1
ATOM 809 C CA . ASP A 1 119 ? 28.834 -7.768 -6.687 1.00 95.28 161 ASP B CA 1
ATOM 810 C C . ASP A 1 119 ? 29.978 -6.765 -6.763 1.00 99.53 161 ASP B C 1
ATOM 811 O O . ASP A 1 119 ? 31.104 -7.125 -7.123 1.00 101.85 161 ASP B O 1
ATOM 816 N N . THR A 1 120 ? 29.686 -5.511 -6.419 1.00 93.47 162 THR B N 1
ATOM 817 C CA . THR A 1 120 ? 30.680 -4.448 -6.423 1.00 90.44 162 THR B CA 1
ATOM 818 C C . THR A 1 120 ? 30.884 -3.812 -5.056 1.00 102.83 162 THR B C 1
ATOM 819 O O . THR A 1 120 ? 31.765 -2.956 -4.914 1.00 101.20 162 THR B O 1
ATOM 823 N N . GLU A 1 121 ? 30.101 -4.199 -4.048 1.00 100.26 163 GLU B N 1
ATOM 824 C CA . GLU A 1 121 ? 30.199 -3.617 -2.716 1.00 109.59 163 GLU B CA 1
ATOM 825 C C . GLU A 1 121 ? 30.514 -4.651 -1.642 1.00 110.00 163 GLU B C 1
ATOM 826 O O . GLU A 1 121 ? 30.531 -4.308 -0.454 1.00 102.10 163 GLU B O 1
ATOM 832 N N . GLY A 1 122 ? 30.763 -5.901 -2.023 1.00 106.85 164 GLY B N 1
ATOM 833 C CA . GLY A 1 122 ? 31.065 -6.931 -1.048 1.00 98.24 164 GLY B CA 1
ATOM 834 C C . GLY A 1 122 ? 29.913 -7.279 -0.133 1.00 109.11 164 GLY B C 1
ATOM 835 O O . GLY A 1 122 ? 30.141 -7.687 1.011 1.00 121.90 164 GLY B O 1
ATOM 836 N N . THR A 1 123 ? 28.676 -7.129 -0.605 1.00 98.52 165 THR B N 1
ATOM 837 C CA . THR A 1 123 ? 27.487 -7.405 0.190 1.00 83.84 165 THR B CA 1
ATOM 838 C C . THR A 1 123 ? 26.751 -8.652 -0.294 1.00 84.17 165 THR B C 1
ATOM 839 O O . THR A 1 123 ? 25.521 -8.720 -0.225 1.00 99.93 165 THR B O 1
ATOM 843 N N . PHE A 1 124 ? 27.490 -9.645 -0.785 1.00 84.60 166 PHE B N 1
ATOM 844 C CA . PHE A 1 124 ? 26.913 -10.901 -1.246 1.00 93.42 166 PHE B CA 1
ATOM 845 C C . PHE A 1 124 ? 26.965 -11.916 -0.111 1.00 102.58 166 PHE B C 1
ATOM 846 O O . PHE A 1 124 ? 28.047 -12.217 0.405 1.00 99.91 166 PHE B O 1
ATOM 854 N N . ARG A 1 125 ? 25.806 -12.437 0.267 1.00 98.30 167 ARG B N 1
ATOM 855 C CA . ARG A 1 125 ? 25.690 -13.392 1.369 1.00 101.36 167 ARG B CA 1
ATOM 856 C C . ARG A 1 125 ? 24.922 -14.616 0.900 1.00 96.07 167 ARG B C 1
ATOM 857 O O . ARG A 1 125 ? 23.695 -14.518 0.662 1.00 102.06 167 ARG B O 1
ATOM 865 N N . PRO A 1 126 ? 25.568 -15.773 0.745 1.00 86.35 168 PRO B N 1
ATOM 866 C CA . PRO A 1 126 ? 24.821 -16.991 0.394 1.00 90.06 168 PRO B CA 1
ATOM 867 C C . PRO A 1 126 ? 23.849 -17.437 1.474 1.00 96.92 168 PRO B C 1
ATOM 868 O O . PRO A 1 126 ? 22.976 -18.270 1.194 1.00 99.67 168 PRO B O 1
ATOM 872 N N . GLU A 1 127 ? 23.975 -16.914 2.697 1.00 101.71 169 GLU B N 1
ATOM 873 C CA . GLU A 1 127 ? 23.057 -17.292 3.766 1.00 91.54 169 GLU B CA 1
ATOM 874 C C . GLU A 1 127 ? 21.638 -16.826 3.462 1.00 99.89 169 GLU B C 1
ATOM 875 O O . GLU A 1 127 ? 20.668 -17.541 3.740 1.00 100.92 169 GLU B O 1
ATOM 881 N N . ARG A 1 128 ? 21.497 -15.630 2.885 1.00 99.29 170 ARG B N 1
ATOM 882 C CA . ARG A 1 128 ? 20.177 -15.161 2.476 1.00 93.28 170 ARG B CA 1
ATOM 883 C C . ARG A 1 128 ? 19.601 -16.040 1.374 1.00 96.67 170 ARG B C 1
ATOM 884 O O . ARG A 1 128 ? 18.392 -16.303 1.343 1.00 98.67 170 ARG B O 1
ATOM 892 N N . LEU A 1 129 ? 20.456 -16.504 0.458 1.00 87.90 171 LEU B N 1
ATOM 893 C CA . LEU A 1 129 ? 20.009 -17.429 -0.577 1.00 92.61 171 LEU B CA 1
ATOM 894 C C . LEU A 1 129 ? 19.495 -18.723 0.040 1.00 94.77 171 LEU B C 1
ATOM 895 O O . LEU A 1 129 ? 18.435 -19.230 -0.342 1.00 88.37 171 LEU B O 1
ATOM 900 N N . LEU A 1 130 ? 20.239 -19.270 1.005 1.00 103.51 172 LEU B N 1
ATOM 901 C CA . LEU A 1 130 ? 19.790 -20.476 1.696 1.00 88.25 172 LEU B CA 1
ATOM 902 C C . LEU A 1 130 ? 18.464 -20.241 2.409 1.00 81.85 172 LEU B C 1
ATOM 903 O O . LEU A 1 130 ? 17.575 -21.102 2.384 1.00 77.29 172 LEU B O 1
ATOM 908 N N . ALA A 1 131 ? 18.310 -19.076 3.041 1.00 80.66 173 ALA B N 1
ATOM 909 C CA . ALA A 1 131 ? 17.083 -18.781 3.775 1.00 84.35 173 ALA B CA 1
ATOM 910 C C . ALA A 1 131 ? 15.882 -18.706 2.839 1.00 93.56 173 ALA B C 1
ATOM 911 O O . ALA A 1 131 ? 14.831 -19.301 3.108 1.00 98.66 173 ALA B O 1
ATOM 913 N N . VAL A 1 132 ? 16.018 -17.984 1.725 1.00 107.73 174 VAL B N 1
ATOM 914 C CA . VAL A 1 132 ? 14.886 -17.856 0.811 1.00 90.35 174 VAL B CA 1
ATOM 915 C C . VAL A 1 132 ? 14.613 -19.178 0.096 1.00 81.01 174 VAL B C 1
ATOM 916 O O . VAL A 1 132 ? 13.461 -19.482 -0.245 1.00 86.27 174 VAL B O 1
ATOM 920 N N . ALA A 1 133 ? 15.646 -20.000 -0.117 1.00 76.50 175 ALA B N 1
ATOM 921 C CA . ALA A 1 133 ? 15.422 -21.319 -0.700 1.00 88.72 175 ALA B CA 1
ATOM 922 C C . ALA A 1 133 ? 14.662 -22.222 0.262 1.00 101.33 175 ALA B C 1
ATOM 923 O O . ALA A 1 133 ? 13.773 -22.973 -0.154 1.00 99.75 175 ALA B O 1
ATOM 925 N N . GLU A 1 134 ? 15.004 -22.168 1.552 1.00 103.30 176 GLU B N 1
ATOM 926 C CA . GLU A 1 134 ? 14.224 -22.889 2.553 1.00 110.31 176 GLU B CA 1
ATOM 927 C C . GLU A 1 134 ? 12.795 -22.366 2.606 1.00 101.33 176 GLU B C 1
ATOM 928 O O . GLU A 1 134 ? 11.850 -23.134 2.828 1.00 104.83 176 GLU B O 1
ATOM 934 N N . ARG A 1 135 ? 12.619 -21.058 2.406 1.00 93.77 177 ARG B N 1
ATOM 935 C CA . ARG A 1 135 ? 11.277 -20.487 2.335 1.00 98.94 177 ARG B CA 1
ATOM 936 C C . ARG A 1 135 ? 10.474 -21.113 1.202 1.00 107.88 177 ARG B C 1
ATOM 937 O O . ARG A 1 135 ? 9.361 -21.609 1.412 1.00 115.24 177 ARG B O 1
ATOM 945 N N . TYR A 1 136 ? 11.022 -21.096 -0.012 1.00 107.42 178 TYR B N 1
ATOM 946 C CA . TYR A 1 136 ? 10.323 -21.665 -1.158 1.00 112.05 178 TYR B CA 1
ATOM 947 C C . TYR A 1 136 ? 10.450 -23.181 -1.248 1.00 112.22 178 TYR B C 1
ATOM 948 O O . TYR A 1 136 ? 9.914 -23.774 -2.191 1.00 96.94 178 TYR B O 1
ATOM 957 N N . GLY A 1 137 ? 11.131 -23.819 -0.300 1.00 107.81 179 GLY B N 1
ATOM 958 C CA . GLY A 1 137 ? 11.227 -25.265 -0.278 1.00 109.62 179 GLY B CA 1
ATOM 959 C C . GLY A 1 137 ? 12.107 -25.840 -1.369 1.00 100.11 179 GLY B C 1
ATOM 960 O O . GLY A 1 137 ? 11.697 -26.755 -2.089 1.00 93.75 179 GLY B O 1
ATOM 961 N N . LEU A 1 138 ? 13.320 -25.312 -1.499 1.00 98.30 180 LEU B N 1
ATOM 962 C CA . LEU A 1 138 ? 14.284 -25.786 -2.479 1.00 92.73 180 LEU B CA 1
ATOM 963 C C . LEU A 1 138 ? 15.517 -26.329 -1.770 1.00 89.46 180 LEU B C 1
ATOM 964 O O . LEU A 1 138 ? 15.774 -26.026 -0.602 1.00 101.25 180 LEU B O 1
ATOM 969 N N . SER A 1 139 ? 16.281 -27.141 -2.496 1.00 94.39 181 SER B N 1
ATOM 970 C CA . SER A 1 139 ? 17.519 -27.691 -1.960 1.00 105.30 181 SER B CA 1
ATOM 971 C C . SER A 1 139 ? 18.552 -26.582 -1.811 1.00 110.78 181 SER B C 1
ATOM 972 O O . SER A 1 139 ? 18.881 -25.895 -2.784 1.00 123.35 181 SER B O 1
ATOM 975 N N . GLY A 1 140 ? 19.061 -26.405 -0.590 1.00 113.10 182 GLY B N 1
ATOM 976 C CA . GLY A 1 140 ? 20.039 -25.358 -0.349 1.00 116.96 182 GLY B CA 1
ATOM 977 C C . GLY A 1 140 ? 21.337 -25.565 -1.102 1.00 123.43 182 GLY B C 1
ATOM 978 O O . GLY A 1 140 ? 22.020 -24.597 -1.448 1.00 122.05 182 GLY B O 1
ATOM 979 N N . SER A 1 141 ? 21.698 -26.822 -1.365 1.00 126.00 183 SER B N 1
ATOM 980 C CA . SER A 1 141 ? 22.911 -27.100 -2.124 1.00 130.19 183 SER B CA 1
ATOM 981 C C . SER A 1 141 ? 22.720 -26.854 -3.615 1.00 130.66 183 SER B C 1
ATOM 982 O O . SER A 1 141 ? 23.683 -26.510 -4.309 1.00 129.58 183 SER B O 1
ATOM 985 N N . ASP A 1 142 ? 21.496 -27.017 -4.121 1.00 124.52 184 ASP B N 1
ATOM 986 C CA . ASP A 1 142 ? 21.248 -26.817 -5.544 1.00 133.72 184 ASP B CA 1
ATOM 987 C C . ASP A 1 142 ? 21.141 -25.338 -5.896 1.00 129.06 184 ASP B C 1
ATOM 988 O O . ASP A 1 142 ? 21.581 -24.921 -6.973 1.00 121.60 184 ASP B O 1
ATOM 993 N N . VAL A 1 143 ? 20.561 -24.531 -5.004 1.00 122.42 185 VAL B N 1
ATOM 994 C CA . VAL A 1 143 ? 20.403 -23.110 -5.295 1.00 105.01 185 VAL B CA 1
ATOM 995 C C . VAL A 1 143 ? 21.746 -22.394 -5.250 1.00 101.76 185 VAL B C 1
ATOM 996 O O . VAL A 1 143 ? 21.935 -21.375 -5.925 1.00 113.35 185 VAL B O 1
ATOM 1000 N N . LEU A 1 144 ? 22.699 -22.905 -4.468 1.00 107.55 186 LEU B N 1
ATOM 1001 C CA . LEU A 1 144 ? 24.023 -22.301 -4.413 1.00 110.07 186 LEU B CA 1
ATOM 1002 C C . LEU A 1 144 ? 24.898 -22.703 -5.592 1.00 109.79 186 LEU B C 1
ATOM 1003 O O . LEU A 1 144 ? 25.866 -21.998 -5.897 1.00 111.28 186 LEU B O 1
ATOM 1008 N N . ASP A 1 145 ? 24.582 -23.813 -6.258 1.00 107.56 187 ASP B N 1
ATOM 1009 C CA . ASP A 1 145 ? 25.306 -24.216 -7.455 1.00 123.88 187 ASP B CA 1
ATOM 1010 C C . ASP A 1 145 ? 24.762 -23.568 -8.720 1.00 119.58 187 ASP B C 1
ATOM 1011 O O . ASP A 1 145 ? 25.473 -23.520 -9.731 1.00 119.66 187 ASP B O 1
ATOM 1016 N N . ASN A 1 146 ? 23.525 -23.070 -8.688 1.00 111.27 188 ASN B N 1
ATOM 1017 C CA . ASN A 1 146 ? 22.910 -22.404 -9.827 1.00 99.74 188 ASN B CA 1
ATOM 1018 C C . ASN A 1 146 ? 22.983 -20.884 -9.722 1.00 96.95 188 ASN B C 1
ATOM 1019 O O . ASN A 1 146 ? 22.159 -20.187 -10.323 1.00 96.36 188 ASN B O 1
ATOM 1024 N N . VAL A 1 147 ? 23.945 -20.358 -8.967 1.00 83.14 189 VAL B N 1
ATOM 1025 C CA . VAL A 1 147 ? 24.148 -18.920 -8.825 1.00 95.12 189 VAL B CA 1
ATOM 1026 C C . VAL A 1 147 ? 25.631 -18.646 -9.034 1.00 105.84 189 VAL B C 1
ATOM 1027 O O . VAL A 1 147 ? 26.459 -19.003 -8.187 1.00 101.89 189 VAL B O 1
ATOM 1031 N N . ALA A 1 148 ? 25.967 -18.018 -10.158 1.00 92.31 190 ALA B N 1
ATOM 1032 C CA . ALA A 1 148 ? 27.348 -17.672 -10.479 1.00 96.92 190 ALA B CA 1
ATOM 1033 C C . ALA A 1 148 ? 27.655 -16.297 -9.896 1.00 96.68 190 ALA B C 1
ATOM 1034 O O . ALA A 1 148 ? 27.145 -15.283 -10.380 1.00 109.53 190 ALA B O 1
ATOM 1036 N N . TYR A 1 149 ? 28.488 -16.263 -8.861 1.00 87.45 191 TYR B N 1
ATOM 1037 C CA . TYR A 1 149 ? 28.827 -15.032 -8.161 1.00 93.61 191 TYR B CA 1
ATOM 1038 C C . TYR A 1 149 ? 30.217 -14.555 -8.561 1.00 96.30 191 TYR B C 1
ATOM 1039 O O . TYR A 1 149 ? 31.146 -15.357 -8.696 1.00 102.54 191 TYR B O 1
ATOM 1048 N N . ALA A 1 150 ? 30.356 -13.244 -8.746 1.00 79.59 192 ALA B N 1
ATOM 1049 C CA . ALA A 1 150 ? 31.648 -12.663 -9.089 1.00 95.05 192 ALA B CA 1
ATOM 1050 C C . ALA A 1 150 ? 31.779 -11.292 -8.446 1.00 104.27 192 ALA B C 1
ATOM 1051 O O . ALA A 1 150 ? 30.906 -10.437 -8.619 1.00 100.57 192 ALA B O 1
ATOM 1053 N N . ARG A 1 151 ? 32.872 -11.089 -7.714 1.00 109.81 193 ARG B N 1
ATOM 1054 C CA . ARG A 1 151 ? 33.159 -9.809 -7.079 1.00 105.88 193 ARG B CA 1
ATOM 1055 C C . ARG A 1 151 ? 34.018 -8.958 -8.005 1.00 105.56 193 ARG B C 1
ATOM 1056 O O . ARG A 1 151 ? 35.015 -9.438 -8.554 1.00 109.80 193 ARG B O 1
ATOM 1064 N N . ALA A 1 152 ? 33.630 -7.697 -8.174 1.00 97.95 194 ALA B N 1
ATOM 1065 C CA . ALA A 1 152 ? 34.344 -6.756 -9.024 1.00 102.32 194 ALA B CA 1
ATOM 1066 C C . ALA A 1 152 ? 35.003 -5.682 -8.171 1.00 105.86 194 ALA B C 1
ATOM 1067 O O . ALA A 1 152 ? 34.410 -5.194 -7.203 1.00 114.82 194 ALA B O 1
ATOM 1069 N N . PHE A 1 153 ? 36.233 -5.313 -8.536 1.00 116.49 195 PHE B N 1
ATOM 1070 C CA . PHE A 1 153 ? 36.986 -4.305 -7.804 1.00 108.18 195 PHE B CA 1
ATOM 1071 C C . PHE A 1 153 ? 37.218 -3.020 -8.586 1.00 113.19 195 PHE B C 1
ATOM 1072 O O . PHE A 1 153 ? 37.525 -1.994 -7.972 1.00 120.89 195 PHE B O 1
ATOM 1080 N N . ASN A 1 154 ? 37.083 -3.048 -9.911 1.00 118.01 196 ASN B N 1
ATOM 1081 C CA . ASN A 1 154 ? 37.173 -1.839 -10.717 1.00 116.73 196 ASN B CA 1
ATOM 1082 C C . ASN A 1 154 ? 36.316 -2.018 -11.965 1.00 111.63 196 ASN B C 1
ATOM 1083 O O . ASN A 1 154 ? 35.784 -3.099 -12.229 1.00 110.22 196 ASN B O 1
ATOM 1088 N N . THR A 1 155 ? 36.187 -0.933 -12.732 1.00 103.67 197 THR B N 1
ATOM 1089 C CA . THR A 1 155 ? 35.289 -0.936 -13.884 1.00 110.24 197 THR B CA 1
ATOM 1090 C C . THR A 1 155 ? 35.773 -1.887 -14.973 1.00 113.61 197 THR B C 1
ATOM 1091 O O . THR A 1 155 ? 34.960 -2.534 -15.648 1.00 109.52 197 THR B O 1
ATOM 1095 N N . ASP A 1 156 ? 37.091 -1.979 -15.166 1.00 119.08 198 ASP B N 1
ATOM 1096 C CA . ASP A 1 156 ? 37.626 -2.908 -16.156 1.00 118.80 198 ASP B CA 1
ATOM 1097 C C . ASP A 1 156 ? 37.282 -4.347 -15.796 1.00 112.25 198 ASP B C 1
ATOM 1098 O O . ASP A 1 156 ? 36.876 -5.133 -16.662 1.00 109.33 198 ASP B O 1
ATOM 1103 N N . HIS A 1 157 ? 37.430 -4.709 -14.518 1.00 108.62 199 HIS B N 1
ATOM 1104 C CA . HIS A 1 157 ? 37.017 -6.036 -14.077 1.00 108.86 199 HIS B CA 1
ATOM 1105 C C . HIS A 1 157 ? 35.518 -6.233 -14.247 1.00 106.44 199 HIS B C 1
ATOM 1106 O O . HIS A 1 157 ? 35.072 -7.342 -14.545 1.00 94.69 199 HIS B O 1
ATOM 1113 N N . GLN A 1 158 ? 34.730 -5.168 -14.084 1.00 101.53 200 GLN B N 1
ATOM 1114 C CA . GLN A 1 158 ? 33.286 -5.265 -14.278 1.00 96.19 200 GLN B CA 1
ATOM 1115 C C . GLN A 1 158 ? 32.950 -5.608 -15.727 1.00 106.53 200 GLN B C 1
ATOM 1116 O O . GLN A 1 158 ? 32.132 -6.497 -16.002 1.00 109.33 200 GLN B O 1
ATOM 1122 N N . THR A 1 159 ? 33.594 -4.922 -16.674 1.00 101.28 201 THR B N 1
ATOM 1123 C CA . THR A 1 159 ? 33.341 -5.211 -18.083 1.00 83.35 201 THR B CA 1
ATOM 1124 C C . THR A 1 159 ? 33.874 -6.588 -18.475 1.00 96.08 201 THR B C 1
ATOM 1125 O O . THR A 1 159 ? 33.262 -7.289 -19.291 1.00 105.84 201 THR B O 1
ATOM 1129 N N . GLN A 1 160 ? 35.006 -7.001 -17.898 1.00 92.32 202 GLN B N 1
ATOM 1130 C CA . GLN A 1 160 ? 35.506 -8.349 -18.159 1.00 101.36 202 GLN B CA 1
ATOM 1131 C C . GLN A 1 160 ? 34.553 -9.400 -17.599 1.00 107.62 202 GLN B C 1
ATOM 1132 O O . GLN A 1 160 ? 34.379 -10.473 -18.191 1.00 93.39 202 GLN B O 1
ATOM 1138 N N . LEU A 1 161 ? 33.921 -9.107 -16.461 1.00 120.69 203 LEU B N 1
ATOM 1139 C CA . LEU A 1 161 ? 32.894 -9.997 -15.935 1.00 114.90 203 LEU B CA 1
ATOM 1140 C C . LEU A 1 161 ? 31.696 -10.057 -16.870 1.00 109.63 203 LEU B C 1
ATOM 1141 O O . LEU A 1 161 ? 31.083 -11.114 -17.034 1.00 112.13 203 LEU B O 1
ATOM 1146 N N . LEU A 1 162 ? 31.344 -8.929 -17.492 1.00 110.12 204 LEU B N 1
ATOM 1147 C CA . LEU A 1 162 ? 30.271 -8.954 -18.485 1.00 98.30 204 LEU B CA 1
ATOM 1148 C C . LEU A 1 162 ? 30.645 -9.820 -19.686 1.00 110.87 204 LEU B C 1
ATOM 1149 O O . LEU A 1 162 ? 29.802 -10.550 -20.223 1.00 98.14 204 LEU B O 1
ATOM 1154 N N . TYR A 1 163 ? 31.902 -9.743 -20.127 1.00 116.15 205 TYR B N 1
ATOM 1155 C CA . TYR A 1 163 ? 32.352 -10.592 -21.230 1.00 101.12 205 TYR B CA 1
ATOM 1156 C C . TYR A 1 163 ? 32.280 -12.069 -20.850 1.00 107.38 205 TYR B C 1
ATOM 1157 O O . TYR A 1 163 ? 31.797 -12.905 -21.627 1.00 103.72 205 TYR B O 1
ATOM 1166 N N . GLN A 1 164 ? 32.764 -12.409 -19.653 1.00 114.05 206 GLN B N 1
ATOM 1167 C CA . GLN A 1 164 ? 32.679 -13.789 -19.186 1.00 98.72 206 GLN B CA 1
ATOM 1168 C C . GLN A 1 164 ? 31.229 -14.234 -19.031 1.00 97.55 206 GLN B C 1
ATOM 1169 O O . GLN A 1 164 ? 30.910 -15.405 -19.259 1.00 97.29 206 GLN B O 1
ATOM 1175 N N . ALA A 1 165 ? 30.338 -13.312 -18.666 1.00 94.39 207 ALA B N 1
ATOM 1176 C CA . ALA A 1 165 ? 28.916 -13.625 -18.582 1.00 96.65 207 ALA B CA 1
ATOM 1177 C C . ALA A 1 165 ? 28.342 -13.949 -19.953 1.00 107.12 207 ALA B C 1
ATOM 1178 O O . ALA A 1 165 ? 27.561 -14.897 -20.101 1.00 103.56 207 ALA B O 1
ATOM 1180 N N . SER A 1 166 ? 28.694 -13.147 -20.960 1.00 96.39 208 SER B N 1
ATOM 1181 C CA . SER A 1 166 ? 28.272 -13.443 -22.325 1.00 108.65 208 SER B CA 1
ATOM 1182 C C . SER A 1 166 ? 28.801 -14.798 -22.774 1.00 109.01 208 SER B C 1
ATOM 1183 O O . SER A 1 166 ? 28.114 -15.539 -23.488 1.00 115.57 208 SER B O 1
ATOM 1186 N N . ALA A 1 167 ? 30.022 -15.140 -22.359 1.00 103.60 209 ALA B N 1
ATOM 1187 C CA . ALA A 1 167 ? 30.585 -16.438 -22.721 1.00 108.84 209 ALA B CA 1
ATOM 1188 C C . ALA A 1 167 ? 29.861 -17.579 -22.014 1.00 111.63 209 ALA B C 1
ATOM 1189 O O . ALA A 1 167 ? 29.695 -18.664 -22.583 1.00 110.37 209 ALA B O 1
ATOM 1191 N N . MET A 1 168 ? 29.425 -17.354 -20.773 1.00 105.20 210 MET B N 1
ATOM 1192 C CA . MET A 1 168 ? 28.795 -18.414 -19.991 1.00 102.86 210 MET B CA 1
ATOM 1193 C C . MET A 1 168 ? 27.334 -18.633 -20.362 1.00 108.52 210 MET B C 1
ATOM 1194 O O . MET A 1 168 ? 26.841 -19.762 -20.268 1.00 105.35 210 MET B O 1
ATOM 1199 N N . MET A 1 169 ? 26.627 -17.579 -20.777 1.00 112.81 211 MET B N 1
ATOM 1200 C CA . MET A 1 169 ? 25.185 -17.678 -20.978 1.00 107.97 211 MET B CA 1
ATOM 1201 C C . MET A 1 169 ? 24.788 -18.563 -22.154 1.00 102.64 211 MET B C 1
ATOM 1202 O O . MET A 1 169 ? 23.590 -18.801 -22.342 1.00 88.18 211 MET B O 1
ATOM 1207 N N . VAL A 1 170 ? 25.741 -19.058 -22.940 1.00 102.64 212 VAL B N 1
ATOM 1208 C CA . VAL A 1 170 ? 25.390 -19.890 -24.086 1.00 108.97 212 VAL B CA 1
ATOM 1209 C C . VAL A 1 170 ? 25.389 -21.379 -23.737 1.00 107.14 212 VAL B C 1
ATOM 1210 O O . VAL A 1 170 ? 24.573 -22.137 -24.273 1.00 118.09 212 VAL B O 1
ATOM 1214 N N . GLU A 1 171 ? 26.272 -21.817 -22.838 1.00 98.43 213 GLU B N 1
ATOM 1215 C CA . GLU A 1 171 ? 26.306 -23.227 -22.460 1.00 91.71 213 GLU B CA 1
ATOM 1216 C C . GLU A 1 171 ? 25.106 -23.588 -21.593 1.00 95.61 213 GLU B C 1
ATOM 1217 O O . GLU A 1 171 ? 24.284 -24.433 -21.966 1.00 107.26 213 GLU B O 1
ATOM 1223 N N . SER A 1 172 ? 24.990 -22.956 -20.430 1.00 108.04 214 SER B N 1
ATOM 1224 C CA . SER A 1 172 ? 23.886 -23.195 -19.514 1.00 105.32 214 SER B CA 1
ATOM 1225 C C . SER A 1 172 ? 22.850 -22.085 -19.637 1.00 103.82 214 SER B C 1
ATOM 1226 O O . SER A 1 172 ? 23.165 -20.954 -20.018 1.00 106.02 214 SER B O 1
ATOM 1229 N N . ARG A 1 173 ? 21.606 -22.419 -19.306 1.00 89.47 215 ARG B N 1
ATOM 1230 C CA . ARG A 1 173 ? 20.485 -21.496 -19.452 1.00 84.63 215 ARG B CA 1
ATOM 1231 C C . ARG A 1 173 ? 20.388 -20.620 -18.209 1.00 100.95 215 ARG B C 1
ATOM 1232 O O . ARG A 1 173 ? 20.075 -21.108 -17.117 1.00 94.35 215 ARG B O 1
ATOM 1240 N N . TYR A 1 174 ? 20.656 -19.330 -18.374 1.00 95.34 216 TYR B N 1
ATOM 1241 C CA . TYR A 1 174 ? 20.476 -18.345 -17.320 1.00 65.68 216 TYR B CA 1
ATOM 1242 C C . TYR A 1 174 ? 19.213 -17.533 -17.578 1.00 78.56 216 TYR B C 1
ATOM 1243 O O . TYR A 1 174 ? 18.810 -17.323 -18.725 1.00 100.98 216 TYR B O 1
ATOM 1252 N N . ALA A 1 175 ? 18.588 -17.077 -16.493 1.00 82.80 217 ALA B N 1
ATOM 1253 C CA . ALA A 1 175 ? 17.394 -16.253 -16.579 1.00 74.80 217 ALA B CA 1
ATOM 1254 C C . ALA A 1 175 ? 17.535 -14.893 -15.916 1.00 74.16 217 ALA B C 1
ATOM 1255 O O . ALA A 1 175 ? 16.730 -14.000 -16.206 1.00 84.26 217 ALA B O 1
ATOM 1257 N N . LEU A 1 176 ? 18.533 -14.701 -15.055 1.00 63.08 218 LEU B N 1
ATOM 1258 C CA . LEU A 1 176 ? 18.683 -13.463 -14.303 1.00 71.50 218 LEU B CA 1
ATOM 1259 C C . LEU A 1 176 ? 20.151 -13.071 -14.254 1.00 68.69 218 LEU B C 1
ATOM 1260 O O . LEU A 1 176 ? 21.014 -13.915 -13.997 1.00 72.78 218 LEU B O 1
ATOM 1265 N N . LEU A 1 177 ? 20.426 -11.792 -14.505 1.00 68.71 219 LEU B N 1
ATOM 1266 C CA . LEU A 1 177 ? 21.765 -11.222 -14.388 1.00 67.02 219 LEU B CA 1
ATOM 1267 C C . LEU A 1 177 ? 21.679 -10.018 -13.460 1.00 79.74 219 LEU B C 1
ATOM 1268 O O . LEU A 1 177 ? 21.045 -9.013 -13.798 1.00 78.53 219 LEU B O 1
ATOM 1273 N N . ILE A 1 178 ? 22.316 -10.119 -12.297 1.00 70.14 220 ILE B N 1
ATOM 1274 C CA . ILE A 1 178 ? 22.254 -9.094 -11.262 1.00 66.68 220 ILE B CA 1
ATOM 1275 C C . ILE A 1 178 ? 23.567 -8.327 -11.251 1.00 71.10 220 ILE B C 1
ATOM 1276 O O . ILE A 1 178 ? 24.647 -8.930 -11.214 1.00 82.76 220 ILE B O 1
ATOM 1281 N N . VAL A 1 179 ? 23.473 -7.004 -11.284 1.00 69.82 221 VAL B N 1
ATOM 1282 C CA . VAL A 1 179 ? 24.629 -6.121 -11.145 1.00 79.83 221 VAL B CA 1
ATOM 1283 C C . VAL A 1 179 ? 24.369 -5.274 -9.905 1.00 93.06 221 VAL B C 1
ATOM 1284 O O . VAL A 1 179 ? 23.751 -4.206 -9.970 1.00 91.27 221 VAL B O 1
ATOM 1288 N N . ASP A 1 180 ? 24.838 -5.758 -8.755 1.00 100.54 222 ASP B N 1
ATOM 1289 C CA . ASP A 1 180 ? 24.612 -5.079 -7.484 1.00 95.08 222 ASP B CA 1
ATOM 1290 C C . ASP A 1 180 ? 25.495 -3.840 -7.408 1.00 97.51 222 ASP B C 1
ATOM 1291 O O . ASP A 1 180 ? 26.716 -3.946 -7.250 1.00 85.39 222 ASP B O 1
ATOM 1296 N N . SER A 1 181 ? 24.871 -2.667 -7.519 1.00 105.47 223 SER B N 1
ATOM 1297 C CA . SER A 1 181 ? 25.549 -1.372 -7.514 1.00 100.68 223 SER B CA 1
ATOM 1298 C C . SER A 1 181 ? 26.546 -1.282 -8.674 1.00 105.20 223 SER B C 1
ATOM 1299 O O . SER A 1 181 ? 27.765 -1.360 -8.508 1.00 110.50 223 SER B O 1
ATOM 1302 N N . ALA A 1 182 ? 25.975 -1.120 -9.870 1.00 97.87 224 ALA B N 1
ATOM 1303 C CA . ALA A 1 182 ? 26.784 -0.936 -11.067 1.00 95.66 224 ALA B CA 1
ATOM 1304 C C . ALA A 1 182 ? 27.551 0.378 -11.046 1.00 103.61 224 ALA B C 1
ATOM 1305 O O . ALA A 1 182 ? 28.548 0.510 -11.764 1.00 108.37 224 ALA B O 1
ATOM 1307 N N . THR A 1 183 ? 27.112 1.345 -10.243 1.00 99.86 225 THR B N 1
ATOM 1308 C CA . THR A 1 183 ? 27.760 2.644 -10.146 1.00 103.38 225 THR B CA 1
ATOM 1309 C C . THR A 1 183 ? 28.698 2.755 -8.952 1.00 109.92 225 THR B C 1
ATOM 1310 O O . THR A 1 183 ? 29.288 3.820 -8.746 1.00 120.89 225 THR B O 1
ATOM 1314 N N . ALA A 1 184 ? 28.849 1.690 -8.161 1.00 118.18 226 ALA B N 1
ATOM 1315 C CA . ALA A 1 184 ? 29.726 1.749 -6.995 1.00 110.10 226 ALA B CA 1
ATOM 1316 C C . ALA A 1 184 ? 31.168 2.017 -7.406 1.00 110.47 226 ALA B C 1
ATOM 1317 O O . ALA A 1 184 ? 31.837 2.892 -6.844 1.00 111.24 226 ALA B O 1
ATOM 1319 N N . LEU A 1 185 ? 31.664 1.269 -8.390 1.00 104.73 227 LEU B N 1
ATOM 1320 C CA . LEU A 1 185 ? 33.023 1.456 -8.876 1.00 103.15 227 LEU B CA 1
ATOM 1321 C C . LEU A 1 185 ? 33.168 2.687 -9.760 1.00 114.58 227 LEU B C 1
ATOM 1322 O O . LEU A 1 185 ? 34.299 3.083 -10.061 1.00 115.77 227 LEU B O 1
ATOM 1327 N N . TYR A 1 186 ? 32.060 3.298 -10.176 1.00 107.90 228 TYR B N 1
ATOM 1328 C CA . TYR A 1 186 ? 32.090 4.514 -10.978 1.00 117.50 228 TYR B CA 1
ATOM 1329 C C . TYR A 1 186 ? 31.960 5.784 -10.151 1.00 120.16 228 TYR B C 1
ATOM 1330 O O . TYR A 1 186 ? 32.499 6.824 -10.546 1.00 125.70 228 TYR B O 1
ATOM 1339 N N . ARG A 1 187 ? 31.263 5.730 -9.015 1.00 140.74 229 ARG B N 1
ATOM 1340 C CA . ARG A 1 187 ? 31.065 6.900 -8.170 1.00 139.45 229 ARG B CA 1
ATOM 1341 C C . ARG A 1 187 ? 32.273 7.221 -7.299 1.00 143.41 229 ARG B C 1
ATOM 1342 O O . ARG A 1 187 ? 32.126 7.935 -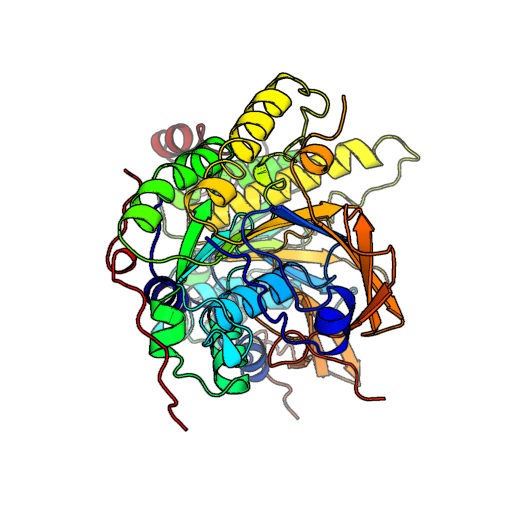6.300 1.00 142.60 229 ARG B O 1
ATOM 1350 N N . THR A 1 188 ? 33.455 6.712 -7.644 1.00 149.61 230 THR B N 1
ATOM 1351 C CA . THR A 1 188 ? 34.693 7.089 -6.963 1.00 158.85 230 THR B CA 1
ATOM 1352 C C . THR A 1 188 ? 35.249 8.376 -7.578 1.00 167.12 230 THR B C 1
ATOM 1353 O O . THR A 1 188 ? 36.388 8.452 -8.037 1.00 169.31 230 THR B O 1
ATOM 1357 N N . ASP A 1 189 ? 34.402 9.406 -7.578 1.00 164.33 231 ASP B N 1
ATOM 1358 C CA . ASP A 1 189 ? 34.722 10.671 -8.228 1.00 169.81 231 ASP B CA 1
ATOM 1359 C C . ASP A 1 189 ? 35.561 11.568 -7.327 1.00 173.87 231 ASP B C 1
ATOM 1360 O O . ASP A 1 189 ? 35.185 12.714 -7.059 1.00 174.34 231 ASP B O 1
ATOM 1365 N N . TYR A 1 190 ? 36.700 11.057 -6.856 1.00 175.39 232 TYR B N 1
ATOM 1366 C CA . TYR A 1 190 ? 37.615 11.882 -6.077 1.00 175.32 232 TYR B CA 1
ATOM 1367 C C . TYR A 1 190 ? 38.394 12.857 -6.949 1.00 176.11 232 TYR B C 1
ATOM 1368 O O . TYR A 1 190 ? 38.965 13.818 -6.424 1.00 175.04 232 TYR B O 1
ATOM 1377 N N . SER A 1 191 ? 38.429 12.634 -8.260 1.00 170.47 233 SER B N 1
ATOM 1378 C CA . SER A 1 191 ? 39.119 13.536 -9.166 1.00 164.29 233 SER B CA 1
ATOM 1379 C C . SER A 1 191 ? 38.266 14.771 -9.445 1.00 164.59 233 SER B C 1
ATOM 1380 O O . SER A 1 191 ? 37.040 14.759 -9.306 1.00 162.57 233 SER B O 1
ATOM 1383 N N . GLY A 1 192 ? 38.938 15.849 -9.842 1.00 160.95 234 GLY B N 1
ATOM 1384 C CA . GLY A 1 192 ? 38.256 17.088 -10.158 1.00 158.66 234 GLY B CA 1
ATOM 1385 C C . GLY A 1 192 ? 37.443 17.005 -11.433 1.00 166.39 234 GLY B C 1
ATOM 1386 O O . GLY A 1 192 ? 36.244 16.713 -11.396 1.00 166.23 234 GLY B O 1
ATOM 1387 N N . ARG A 1 193 ? 38.085 17.260 -12.567 1.00 164.55 235 ARG B N 1
ATOM 1388 C CA . ARG A 1 193 ? 37.455 17.181 -13.877 1.00 162.87 235 ARG B CA 1
ATOM 1389 C C . ARG A 1 193 ? 38.147 16.107 -14.713 1.00 155.14 235 ARG B C 1
ATOM 1390 O O . ARG A 1 193 ? 39.078 15.436 -14.261 1.00 154.13 235 ARG B O 1
ATOM 1398 N N . GLY A 1 194 ? 37.681 15.951 -15.939 1.00 147.98 236 GLY B N 1
ATOM 1399 C CA . GLY A 1 194 ? 38.263 14.990 -16.872 1.00 148.06 236 GLY B CA 1
ATOM 1400 C C . GLY A 1 194 ? 37.669 13.599 -16.847 1.00 152.62 236 GLY B C 1
ATOM 1401 O O . GLY A 1 194 ? 37.285 13.068 -17.889 1.00 145.38 236 GLY B O 1
ATOM 1402 N N . GLU A 1 195 ? 37.585 12.994 -15.660 1.00 157.80 237 GLU B N 1
ATOM 1403 C CA . GLU A 1 195 ? 37.053 11.642 -15.550 1.00 150.70 237 GLU B CA 1
ATOM 1404 C C . GLU A 1 195 ? 35.545 11.590 -15.750 1.00 150.38 237 GLU B C 1
ATOM 1405 O O . GLU A 1 195 ? 35.007 10.510 -16.017 1.00 143.79 237 GLU B O 1
ATOM 1411 N N . LEU A 1 196 ? 34.853 12.727 -15.634 1.00 151.33 238 LEU B N 1
ATOM 1412 C CA . LEU A 1 196 ? 33.409 12.753 -15.840 1.00 147.12 238 LEU B CA 1
ATOM 1413 C C . LEU A 1 196 ? 33.011 12.388 -17.263 1.00 144.22 238 LEU B C 1
ATOM 1414 O O . LEU A 1 196 ? 31.827 12.139 -17.513 1.00 138.30 238 LEU B O 1
ATOM 1419 N N . SER A 1 197 ? 33.962 12.352 -18.196 1.00 144.76 239 SER B N 1
ATOM 1420 C CA . SER A 1 197 ? 33.714 11.913 -19.563 1.00 139.70 239 SER B CA 1
ATOM 1421 C C . SER A 1 197 ? 34.089 10.451 -19.779 1.00 136.99 239 SER B C 1
ATOM 1422 O O . SER A 1 197 ? 33.301 9.685 -20.340 1.00 136.31 239 SER B O 1
ATOM 1425 N N . ALA A 1 198 ? 35.280 10.045 -19.331 1.00 124.17 240 ALA B N 1
ATOM 1426 C CA . ALA A 1 198 ? 35.716 8.667 -19.533 1.00 118.37 240 ALA B CA 1
ATOM 1427 C C . ALA A 1 198 ? 34.869 7.691 -18.725 1.00 138.16 240 ALA B C 1
ATOM 1428 O O . ALA A 1 198 ? 34.494 6.623 -19.225 1.00 140.37 240 ALA B O 1
ATOM 1430 N N . ARG A 1 199 ? 34.557 8.038 -17.474 1.00 139.31 241 ARG B N 1
ATOM 1431 C CA . ARG A 1 199 ? 33.706 7.173 -16.666 1.00 126.97 241 ARG B CA 1
ATOM 1432 C C . ARG A 1 199 ? 32.291 7.117 -17.226 1.00 131.43 241 ARG B C 1
ATOM 1433 O O . ARG A 1 199 ? 31.645 6.063 -17.189 1.00 130.18 241 ARG B O 1
ATOM 1441 N N . GLN A 1 200 ? 31.796 8.238 -17.757 1.00 132.32 242 GLN B N 1
ATOM 1442 C CA . GLN A 1 200 ? 30.487 8.227 -18.402 1.00 129.22 242 GLN B CA 1
ATOM 1443 C C . GLN A 1 200 ? 30.487 7.318 -19.622 1.00 130.38 242 GLN B C 1
ATOM 1444 O O . GLN A 1 200 ? 29.532 6.567 -19.845 1.00 133.89 242 GLN B O 1
ATOM 1450 N N . MET A 1 201 ? 31.548 7.377 -20.427 1.00 122.56 243 MET B N 1
ATOM 1451 C CA . MET A 1 201 ? 31.649 6.476 -21.570 1.00 133.01 243 MET B CA 1
ATOM 1452 C C . MET A 1 201 ? 31.674 5.020 -21.126 1.00 122.49 243 MET B C 1
ATOM 1453 O O . MET A 1 201 ? 30.973 4.180 -21.701 1.00 109.82 243 MET B O 1
ATOM 1458 N N . HIS A 1 202 ? 32.479 4.702 -20.107 1.00 115.05 244 HIS B N 1
ATOM 1459 C CA . HIS A 1 202 ? 32.553 3.327 -19.619 1.00 110.59 244 HIS B CA 1
ATOM 1460 C C . HIS A 1 202 ? 31.193 2.845 -19.124 1.00 106.02 244 HIS B C 1
ATOM 1461 O O . HIS A 1 202 ? 30.779 1.717 -19.419 1.00 103.07 244 HIS B O 1
ATOM 1468 N N . LEU A 1 203 ? 30.472 3.696 -18.387 1.00 97.88 245 LEU B N 1
ATOM 1469 C CA . LEU A 1 203 ? 29.165 3.301 -17.871 1.00 112.26 245 LEU B CA 1
ATOM 1470 C C . LEU A 1 203 ? 28.148 3.145 -18.997 1.00 104.92 245 LEU B C 1
ATOM 1471 O O . LEU A 1 203 ? 27.305 2.241 -18.958 1.00 97.94 245 LEU B O 1
ATOM 1476 N N . ALA A 1 204 ? 28.214 4.012 -20.011 1.00 108.94 246 ALA B N 1
ATOM 1477 C CA . ALA A 1 204 ? 27.305 3.891 -21.145 1.00 90.86 246 ALA B CA 1
ATOM 1478 C C . ALA A 1 204 ? 27.565 2.605 -21.917 1.00 92.84 246 ALA B C 1
ATOM 1479 O O . ALA A 1 204 ? 26.623 1.911 -22.321 1.00 95.83 246 ALA B O 1
ATOM 1481 N N . ARG A 1 205 ? 28.841 2.264 -22.121 1.00 83.76 247 ARG B N 1
ATOM 1482 C CA . ARG A 1 205 ? 29.170 1.011 -22.792 1.00 88.81 247 ARG B CA 1
ATOM 1483 C C . ARG A 1 205 ? 28.728 -0.184 -21.959 1.00 98.64 247 ARG B C 1
ATOM 1484 O O . ARG A 1 205 ? 28.258 -1.189 -22.502 1.00 94.33 247 ARG B O 1
ATOM 1492 N N . PHE A 1 206 ? 28.852 -0.083 -20.634 1.00 97.41 248 PHE B N 1
ATOM 1493 C CA . PHE A 1 206 ? 28.397 -1.154 -19.755 1.00 78.70 248 PHE B CA 1
ATOM 1494 C C . PHE A 1 206 ? 26.889 -1.358 -19.872 1.00 88.29 248 PHE B C 1
ATOM 1495 O O . PHE A 1 206 ? 26.407 -2.493 -19.990 1.00 93.51 248 PHE B O 1
ATOM 1503 N N . LEU A 1 207 ? 26.127 -0.262 -19.849 1.00 83.27 249 LEU B N 1
ATOM 1504 C CA . LEU A 1 207 ? 24.676 -0.366 -19.980 1.00 86.30 249 LEU B CA 1
ATOM 1505 C C . LEU A 1 207 ? 24.281 -0.910 -21.348 1.00 88.16 249 LEU B C 1
ATOM 1506 O O . LEU A 1 207 ? 23.331 -1.695 -21.463 1.00 88.41 249 LEU B O 1
ATOM 1511 N N . ARG A 1 208 ? 24.999 -0.508 -22.398 1.00 94.44 250 ARG B N 1
ATOM 1512 C CA . ARG A 1 208 ? 24.681 -1.010 -23.730 1.00 93.25 250 ARG B CA 1
ATOM 1513 C C . ARG A 1 208 ? 25.009 -2.493 -23.857 1.00 87.57 250 ARG B C 1
ATOM 1514 O O . ARG A 1 208 ? 24.279 -3.239 -24.517 1.00 73.52 250 ARG B O 1
ATOM 1522 N N . MET A 1 209 ? 26.089 -2.944 -23.215 1.00 84.94 251 MET B N 1
ATOM 1523 C CA . MET A 1 209 ? 26.386 -4.373 -23.191 1.00 89.74 251 MET B CA 1
ATOM 1524 C C . MET A 1 209 ? 25.322 -5.142 -22.416 1.00 90.35 251 MET B C 1
ATOM 1525 O O . MET A 1 209 ? 24.952 -6.259 -22.799 1.00 94.88 251 MET B O 1
ATOM 1530 N N . LEU A 1 210 ? 24.819 -4.559 -21.325 1.00 73.08 252 LEU B N 1
ATOM 1531 C CA . LEU A 1 210 ? 23.725 -5.191 -20.591 1.00 78.56 252 LEU B CA 1
ATOM 1532 C C . LEU A 1 210 ? 22.480 -5.321 -21.460 1.00 80.87 252 LEU B C 1
ATOM 1533 O O . LEU A 1 210 ? 21.820 -6.368 -21.463 1.00 73.29 252 LEU B O 1
ATOM 1538 N N . LEU A 1 211 ? 22.137 -4.260 -22.195 1.00 74.63 253 LEU B N 1
ATOM 1539 C CA . LEU A 1 211 ? 20.995 -4.327 -23.104 1.00 82.26 253 LEU B CA 1
ATOM 1540 C C . LEU A 1 211 ? 21.215 -5.372 -24.190 1.00 86.35 253 LEU B C 1
ATOM 1541 O O . LEU A 1 211 ? 20.285 -6.099 -24.563 1.00 77.81 253 LEU B O 1
ATOM 1546 N N . ARG A 1 212 ? 22.440 -5.460 -24.713 1.00 86.07 254 ARG B N 1
ATOM 1547 C CA . ARG A 1 212 ? 22.747 -6.460 -25.729 1.00 80.44 254 ARG B CA 1
ATOM 1548 C C . ARG A 1 212 ? 22.556 -7.870 -25.185 1.00 82.91 254 ARG B C 1
ATOM 1549 O O . ARG A 1 212 ? 21.975 -8.729 -25.858 1.00 82.04 254 ARG B O 1
ATOM 1557 N N . LEU A 1 213 ? 23.034 -8.123 -23.964 1.00 84.87 255 LEU B N 1
ATOM 1558 C CA . LEU A 1 213 ? 22.846 -9.437 -23.353 1.00 91.93 255 LEU B CA 1
ATOM 1559 C C . LEU A 1 213 ? 21.369 -9.734 -23.127 1.00 80.00 255 LEU B C 1
ATOM 1560 O O . LEU A 1 213 ? 20.905 -10.852 -23.389 1.00 70.16 255 LEU B O 1
ATOM 1565 N N . ALA A 1 214 ? 20.615 -8.745 -22.639 1.00 71.89 256 ALA B N 1
ATOM 1566 C CA . ALA A 1 214 ? 19.194 -8.955 -22.381 1.00 69.57 256 ALA B CA 1
ATOM 1567 C C . ALA A 1 214 ? 18.436 -9.256 -23.668 1.00 79.64 256 ALA B C 1
ATOM 1568 O O . ALA A 1 214 ? 17.506 -10.071 -23.673 1.00 77.00 256 ALA B O 1
ATOM 1570 N N . ASP A 1 215 ? 18.817 -8.607 -24.770 1.00 87.24 257 ASP B N 1
ATOM 1571 C CA . ASP A 1 215 ? 18.143 -8.865 -26.039 1.00 92.75 257 ASP B CA 1
ATOM 1572 C C . ASP A 1 215 ? 18.562 -10.205 -26.630 1.00 84.90 257 ASP B C 1
ATOM 1573 O O . ASP A 1 215 ? 17.740 -10.912 -27.224 1.00 84.25 257 ASP B O 1
ATOM 1578 N N . GLU A 1 216 ? 19.835 -10.576 -26.471 1.00 77.63 258 GLU B N 1
ATOM 1579 C CA . GLU A 1 216 ? 20.335 -11.795 -27.095 1.00 78.00 258 GLU B CA 1
ATOM 1580 C C . GLU A 1 216 ? 19.837 -13.037 -26.366 1.00 86.43 258 GLU B C 1
ATOM 1581 O O . GLU A 1 216 ? 19.275 -13.948 -26.986 1.00 90.09 258 GLU B O 1
ATOM 1587 N N . PHE A 1 217 ? 20.033 -13.094 -25.050 1.00 93.18 259 PHE B N 1
ATOM 1588 C CA . PHE A 1 217 ? 19.729 -14.291 -24.278 1.00 82.63 259 PHE B CA 1
ATOM 1589 C C . PHE A 1 217 ? 18.367 -14.243 -23.599 1.00 83.03 259 PHE B C 1
ATOM 1590 O O . PHE A 1 217 ? 17.973 -15.229 -22.968 1.00 88.65 259 PHE B O 1
ATOM 1598 N N . GLY A 1 218 ? 17.640 -13.134 -23.711 1.00 80.93 260 GLY B N 1
ATOM 1599 C CA . GLY A 1 218 ? 16.366 -13.019 -23.025 1.00 83.78 260 GLY B CA 1
ATOM 1600 C C . GLY A 1 218 ? 16.472 -13.035 -21.519 1.00 91.83 260 GLY B C 1
ATOM 1601 O O . GLY A 1 218 ? 15.495 -13.356 -20.838 1.00 75.66 260 GLY B O 1
ATOM 1602 N N . VAL A 1 219 ? 17.637 -12.699 -20.979 1.00 84.99 261 VAL B N 1
ATOM 1603 C CA . VAL A 1 219 ? 17.866 -12.737 -19.540 1.00 71.26 261 VAL B CA 1
ATOM 1604 C C . VAL A 1 219 ? 17.388 -11.434 -18.916 1.00 90.26 261 VAL B C 1
ATOM 1605 O O . VAL A 1 219 ? 17.603 -10.346 -19.464 1.00 93.32 261 VAL B O 1
ATOM 1609 N N . ALA A 1 220 ? 16.719 -11.540 -17.769 1.00 91.77 262 ALA B N 1
ATOM 1610 C CA . ALA A 1 220 ? 16.302 -10.354 -17.032 1.00 65.88 262 ALA B CA 1
ATOM 1611 C C . ALA A 1 220 ? 17.513 -9.720 -16.362 1.00 70.71 262 ALA B C 1
ATOM 1612 O O . ALA A 1 220 ? 18.139 -10.332 -15.492 1.00 90.90 262 ALA B O 1
ATOM 1614 N N . VAL A 1 221 ? 17.849 -8.500 -16.767 1.00 70.15 263 VAL B N 1
ATOM 1615 C CA . VAL A 1 221 ? 18.995 -7.779 -16.226 1.00 73.70 263 VAL B CA 1
ATOM 1616 C C . VAL A 1 221 ? 18.494 -6.818 -15.158 1.00 75.51 263 VAL B C 1
ATOM 1617 O O . VAL A 1 221 ? 17.748 -5.877 -15.458 1.00 76.04 263 VAL B O 1
ATOM 1621 N N . VAL A 1 222 ? 18.899 -7.053 -13.913 1.00 82.09 264 VAL B N 1
ATOM 1622 C CA . VAL A 1 222 ? 18.529 -6.209 -12.783 1.00 70.91 264 VAL B CA 1
ATOM 1623 C C . VAL A 1 222 ? 19.792 -5.538 -12.264 1.00 76.45 264 VAL B C 1
ATOM 1624 O O . VAL A 1 222 ? 20.749 -6.219 -11.874 1.00 82.30 264 VAL B O 1
ATOM 1628 N N . ILE A 1 223 ? 19.795 -4.208 -12.257 1.00 61.51 265 ILE B N 1
ATOM 1629 C CA . ILE A 1 223 ? 20.940 -3.433 -11.800 1.00 81.32 265 ILE B CA 1
ATOM 1630 C C . ILE A 1 223 ? 20.525 -2.599 -10.597 1.00 78.25 265 ILE B C 1
ATOM 1631 O O . ILE A 1 223 ? 19.371 -2.175 -10.474 1.00 69.91 265 ILE B O 1
ATOM 1636 N N . THR A 1 224 ? 21.482 -2.368 -9.704 1.00 99.75 266 THR B N 1
ATOM 1637 C CA . THR A 1 224 ? 21.268 -1.585 -8.496 1.00 93.44 266 THR B CA 1
ATOM 1638 C C . THR A 1 224 ? 22.022 -0.265 -8.604 1.00 91.18 266 THR B C 1
ATOM 1639 O O . THR A 1 224 ? 23.141 -0.222 -9.123 1.00 96.27 266 THR B O 1
ATOM 1643 N N . ASN A 1 225 ? 21.396 0.816 -8.139 1.00 75.90 267 ASN B N 1
ATOM 1644 C CA . ASN A 1 225 ? 22.001 2.141 -8.171 1.00 90.85 267 ASN B CA 1
ATOM 1645 C C . ASN A 1 225 ? 21.821 2.817 -6.821 1.00 102.89 267 ASN B C 1
ATOM 1646 O O . ASN A 1 225 ? 20.695 2.929 -6.324 1.00 86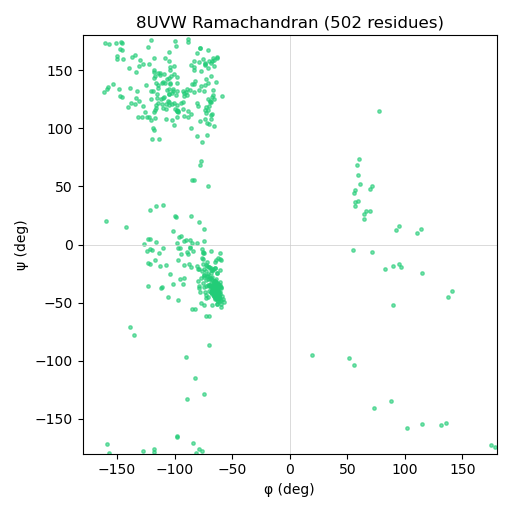.18 267 ASN B O 1
ATOM 1651 N N . GLN A 1 226 ? 22.928 3.266 -6.234 1.00 104.64 268 GLN B N 1
ATOM 1652 C CA . GLN A 1 226 ? 22.887 3.982 -4.966 1.00 104.33 268 GLN B CA 1
ATOM 1653 C C . GLN A 1 226 ? 22.568 5.452 -5.211 1.00 103.09 268 GLN B C 1
ATOM 1654 O O . GLN A 1 226 ? 23.189 6.097 -6.061 1.00 102.82 268 GLN B O 1
ATOM 1660 N N . VAL A 1 227 ? 21.599 5.979 -4.466 1.00 96.30 269 VAL B N 1
ATOM 1661 C CA . VAL A 1 227 ? 21.160 7.363 -4.599 1.00 100.64 269 VAL B CA 1
ATOM 1662 C C . VAL A 1 227 ? 21.363 8.064 -3.264 1.00 121.50 269 VAL B C 1
ATOM 1663 O O . VAL A 1 227 ? 20.869 7.598 -2.231 1.00 124.41 269 VAL B O 1
ATOM 1667 N N . VAL A 1 228 ? 22.088 9.178 -3.288 1.00 129.04 270 VAL B N 1
ATOM 1668 C CA . VAL A 1 228 ? 22.327 9.982 -2.094 1.00 132.68 270 VAL B CA 1
ATOM 1669 C C . VAL A 1 228 ? 21.228 11.035 -2.015 1.00 132.47 270 VAL B C 1
ATOM 1670 O O . VAL A 1 228 ? 21.180 11.956 -2.836 1.00 130.80 270 VAL B O 1
ATOM 1674 N N . ALA A 1 229 ? 20.347 10.896 -1.027 1.00 135.86 271 ALA B N 1
ATOM 1675 C CA . ALA A 1 229 ? 19.223 11.809 -0.822 1.00 133.14 271 ALA B CA 1
ATOM 1676 C C . ALA A 1 229 ? 18.364 11.941 -2.077 1.00 120.87 271 ALA B C 1
ATOM 1677 O O . ALA A 1 229 ? 17.172 12.237 -1.998 1.00 122.16 271 ALA B O 1
ATOM 1679 N N . ILE A 1 249 ? 21.869 5.534 -14.960 1.00 92.96 291 ILE B N 1
ATOM 1680 C CA . ILE A 1 249 ? 22.009 6.969 -15.173 1.00 120.84 291 ILE B CA 1
ATOM 1681 C C . ILE A 1 249 ? 21.371 7.355 -16.502 1.00 119.22 291 ILE B C 1
ATOM 1682 O O . ILE A 1 249 ? 20.261 7.886 -16.536 1.00 117.82 291 ILE B O 1
ATOM 1687 N N . ILE A 1 250 ? 22.078 7.085 -17.598 1.00 118.60 292 ILE B N 1
ATOM 1688 C CA . ILE A 1 250 ? 21.535 7.300 -18.934 1.00 126.99 292 ILE B CA 1
ATOM 1689 C C . ILE A 1 250 ? 20.571 6.164 -19.249 1.00 133.73 292 ILE B C 1
ATOM 1690 O O . ILE A 1 250 ? 20.865 5.291 -20.074 1.00 136.02 292 ILE B O 1
ATOM 1695 N N . ALA A 1 251 ? 19.412 6.173 -18.593 1.00 121.38 293 ALA B N 1
ATOM 1696 C CA . ALA A 1 251 ? 18.466 5.072 -18.712 1.00 112.65 293 ALA B CA 1
ATOM 1697 C C . ALA A 1 251 ? 17.904 4.991 -20.125 1.00 104.41 293 ALA B C 1
ATOM 1698 O O . ALA A 1 251 ? 17.428 5.988 -20.677 1.00 114.59 293 ALA B O 1
ATOM 1700 N N . HIS A 1 252 ? 17.965 3.798 -20.710 1.00 85.09 294 HIS B N 1
ATOM 1701 C CA . HIS A 1 252 ? 17.378 3.571 -22.019 1.00 97.53 294 HIS B CA 1
ATOM 1702 C C . HIS A 1 252 ? 15.858 3.694 -21.942 1.00 102.49 294 HIS B C 1
ATOM 1703 O O . HIS A 1 252 ? 15.252 3.605 -20.870 1.00 111.94 294 HIS B O 1
ATOM 1710 N N . ALA A 1 253 ? 15.240 3.907 -23.107 1.00 103.04 295 ALA B N 1
ATOM 1711 C CA . ALA A 1 253 ? 13.798 4.125 -23.148 1.00 95.81 295 ALA B CA 1
ATOM 1712 C C . ALA A 1 253 ? 13.022 2.893 -22.698 1.00 92.70 295 ALA B C 1
ATOM 1713 O O . ALA A 1 253 ? 11.936 3.023 -22.121 1.00 90.93 295 ALA B O 1
ATOM 1715 N N . SER A 1 254 ? 13.555 1.698 -22.945 1.00 97.57 296 SER B N 1
ATOM 1716 C CA . SER A 1 254 ? 12.887 0.458 -22.572 1.00 96.61 296 SER B CA 1
ATOM 1717 C C . SER A 1 254 ? 13.197 0.018 -21.146 1.00 95.92 296 SER B C 1
ATOM 1718 O O . SER A 1 254 ? 12.647 -0.992 -20.692 1.00 80.97 296 SER B O 1
ATOM 1721 N N . THR A 1 255 ? 14.052 0.746 -20.433 1.00 93.92 297 THR B N 1
ATOM 1722 C CA . THR A 1 255 ? 14.424 0.358 -19.079 1.00 83.30 297 THR B CA 1
ATOM 1723 C C . THR A 1 255 ? 13.288 0.657 -18.108 1.00 87.24 297 THR B C 1
ATOM 1724 O O . THR A 1 255 ? 12.724 1.755 -18.114 1.00 95.32 297 THR B O 1
ATOM 1728 N N . THR A 1 256 ? 12.950 -0.324 -17.274 1.00 83.61 298 THR B N 1
ATOM 1729 C CA . THR A 1 256 ? 11.943 -0.146 -16.235 1.00 88.98 298 THR B CA 1
ATOM 1730 C C . THR A 1 256 ? 12.638 0.274 -14.945 1.00 94.08 298 THR B C 1
ATOM 1731 O O . THR A 1 256 ? 13.519 -0.438 -14.450 1.00 96.76 298 THR B O 1
ATOM 1735 N N . ARG A 1 257 ? 12.239 1.419 -14.401 1.00 89.19 299 ARG B N 1
ATOM 1736 C CA . ARG A 1 257 ? 12.929 2.041 -13.277 1.00 106.25 299 ARG B CA 1
ATOM 1737 C C . ARG A 1 257 ? 12.049 1.978 -12.035 1.00 103.20 299 ARG B C 1
ATOM 1738 O O . ARG A 1 257 ? 10.905 2.448 -12.050 1.00 100.24 299 ARG B O 1
ATOM 1746 N N . LEU A 1 258 ? 12.591 1.408 -10.962 1.00 96.68 300 LEU B N 1
ATOM 1747 C CA . LEU A 1 258 ? 11.908 1.292 -9.683 1.00 96.42 300 LEU B CA 1
ATOM 1748 C C . LEU A 1 258 ? 12.662 2.093 -8.631 1.00 96.13 300 LEU B C 1
ATOM 1749 O O . LEU A 1 258 ? 13.898 2.090 -8.598 1.00 90.44 300 LEU B O 1
ATOM 1754 N N . TYR A 1 259 ? 11.908 2.786 -7.782 1.00 87.35 301 TYR B N 1
ATOM 1755 C CA . TYR A 1 259 ? 12.451 3.632 -6.727 1.00 105.38 301 TYR B CA 1
ATOM 1756 C C . TYR A 1 259 ? 12.030 3.058 -5.384 1.00 97.94 301 TYR B C 1
ATOM 1757 O O . TYR A 1 259 ? 10.832 2.936 -5.105 1.00 91.16 301 TYR B O 1
ATOM 1766 N N . LEU A 1 260 ? 13.012 2.699 -4.563 1.00 92.34 302 LEU B N 1
ATOM 1767 C CA . LEU A 1 260 ? 12.769 2.108 -3.254 1.00 104.75 302 LEU B CA 1
ATOM 1768 C C . LEU A 1 260 ? 12.949 3.167 -2.175 1.00 97.72 302 LEU B C 1
ATOM 1769 O O . LEU A 1 260 ? 13.947 3.895 -2.174 1.00 87.56 302 LEU B O 1
ATOM 1774 N N . ARG A 1 261 ? 11.987 3.248 -1.257 1.00 101.31 303 ARG B N 1
ATOM 1775 C CA . ARG A 1 261 ? 12.031 4.221 -0.178 1.00 98.30 303 ARG B CA 1
ATOM 1776 C C . ARG A 1 261 ? 11.559 3.557 1.106 1.00 96.85 303 ARG B C 1
ATOM 1777 O O . ARG A 1 261 ? 10.780 2.602 1.078 1.00 85.14 303 ARG B O 1
ATOM 1785 N N . LYS A 1 262 ? 12.050 4.061 2.235 1.00 103.38 304 LYS B N 1
ATOM 1786 C CA . LYS A 1 262 ? 11.620 3.578 3.539 1.00 107.09 304 LYS B CA 1
ATOM 1787 C C . LYS A 1 262 ? 10.457 4.427 4.035 1.00 97.02 304 LYS B C 1
ATOM 1788 O O . LYS A 1 262 ? 10.545 5.659 4.058 1.00 98.80 304 LYS B O 1
ATOM 1794 N N . GLY A 1 263 ? 9.370 3.766 4.421 1.00 93.66 305 GLY B N 1
ATOM 1795 C CA . GLY A 1 263 ? 8.215 4.464 4.948 1.00 118.03 305 GLY B CA 1
ATOM 1796 C C . GLY A 1 263 ? 8.288 4.648 6.449 1.00 134.65 305 GLY B C 1
ATOM 1797 O O . GLY A 1 263 ? 9.319 5.070 6.980 1.00 122.60 305 GLY B O 1
ATOM 1798 N N . ARG A 1 264 ? 7.199 4.334 7.144 1.00 133.23 306 ARG B N 1
ATOM 1799 C CA . ARG A 1 264 ? 7.136 4.423 8.596 1.00 138.36 306 ARG B CA 1
ATOM 1800 C C . ARG A 1 264 ? 7.136 3.014 9.173 1.00 134.36 306 ARG B C 1
ATOM 1801 O O . ARG A 1 264 ? 6.207 2.237 8.925 1.00 130.44 306 ARG B O 1
ATOM 1809 N N . GLY A 1 265 ? 8.175 2.689 9.931 1.00 132.90 307 GLY B N 1
ATOM 1810 C CA . GLY A 1 265 ? 8.304 1.362 10.509 1.00 127.72 307 GLY B CA 1
ATOM 1811 C C . GLY A 1 265 ? 9.003 0.416 9.553 1.00 127.25 307 GLY B C 1
ATOM 1812 O O . GLY A 1 265 ? 10.023 0.767 8.959 1.00 120.00 307 GLY B O 1
ATOM 1813 N N . GLU A 1 266 ? 8.451 -0.787 9.406 1.00 126.82 308 GLU B N 1
ATOM 1814 C CA . GLU A 1 266 ? 9.002 -1.785 8.500 1.00 142.99 308 GLU B CA 1
ATOM 1815 C C . GLU A 1 266 ? 8.459 -1.668 7.083 1.00 136.44 308 GLU B C 1
ATOM 1816 O O . GLU A 1 266 ? 8.961 -2.355 6.186 1.00 126.86 308 GLU B O 1
ATOM 1822 N N . THR A 1 267 ? 7.458 -0.821 6.861 1.00 133.37 309 THR B N 1
ATOM 1823 C CA . THR A 1 267 ? 6.829 -0.713 5.550 1.00 126.00 309 THR B CA 1
ATOM 1824 C C . THR A 1 267 ? 7.756 0.006 4.578 1.00 125.28 309 THR B C 1
ATOM 1825 O O . THR A 1 267 ? 8.102 1.174 4.787 1.00 120.61 309 THR B O 1
ATOM 1829 N N . ARG A 1 268 ? 8.157 -0.689 3.517 1.00 120.11 310 ARG B N 1
ATOM 1830 C CA . ARG A 1 268 ? 8.949 -0.098 2.449 1.00 98.71 310 ARG B CA 1
ATOM 1831 C C . ARG A 1 268 ? 8.064 0.125 1.230 1.00 94.11 310 ARG B C 1
ATOM 1832 O O . ARG A 1 268 ? 7.173 -0.680 0.944 1.00 104.90 310 ARG B O 1
ATOM 1840 N N . ILE A 1 269 ? 8.304 1.224 0.519 1.00 94.92 311 ILE B N 1
ATOM 1841 C CA . ILE A 1 269 ? 7.465 1.640 -0.598 1.00 108.32 311 ILE B CA 1
ATOM 1842 C C . ILE A 1 269 ? 8.284 1.587 -1.880 1.00 94.38 311 ILE B C 1
ATOM 1843 O O . ILE A 1 269 ? 9.361 2.190 -1.964 1.00 100.36 311 ILE B O 1
ATOM 1848 N N . CYS A 1 270 ? 7.769 0.868 -2.872 1.00 97.00 312 CYS B N 1
ATOM 1849 C CA . CYS A 1 270 ? 8.373 0.783 -4.195 1.00 102.55 312 CYS B CA 1
ATOM 1850 C C . CYS A 1 270 ? 7.491 1.519 -5.193 1.00 88.98 312 CYS B C 1
ATOM 1851 O O . CYS A 1 270 ? 6.293 1.232 -5.298 1.00 94.14 312 CYS B O 1
ATOM 1854 N N . LYS A 1 271 ? 8.083 2.463 -5.919 1.00 95.31 313 LYS B N 1
ATOM 1855 C CA . LYS A 1 271 ? 7.370 3.283 -6.885 1.00 101.85 313 LYS B CA 1
ATOM 1856 C C . LYS A 1 271 ? 7.919 3.035 -8.283 1.00 99.20 313 LYS B C 1
ATOM 1857 O O . LYS A 1 271 ? 9.116 2.796 -8.463 1.00 100.28 313 LYS B O 1
ATOM 1863 N N . ILE A 1 272 ? 7.034 3.084 -9.276 1.00 100.37 314 ILE B N 1
ATOM 1864 C CA . ILE A 1 272 ? 7.424 2.948 -10.675 1.00 86.92 314 ILE B CA 1
ATOM 1865 C C . ILE A 1 272 ? 7.818 4.338 -11.164 1.00 93.33 314 ILE B C 1
ATOM 1866 O O . ILE A 1 272 ? 6.962 5.167 -11.476 1.00 111.64 314 ILE B O 1
ATOM 1871 N N . TYR A 1 273 ? 9.127 4.599 -11.224 1.00 94.38 315 TYR B N 1
ATOM 1872 C CA . TYR A 1 273 ? 9.594 5.922 -11.625 1.00 111.13 315 TYR B CA 1
ATOM 1873 C C . TYR A 1 273 ? 9.403 6.145 -13.120 1.00 119.51 315 TYR B C 1
ATOM 1874 O O . TYR A 1 273 ? 8.998 7.234 -13.545 1.00 123.56 315 TYR B O 1
ATOM 1883 N N . ASP A 1 274 ? 9.686 5.128 -13.932 1.00 117.69 316 ASP B N 1
ATOM 1884 C CA . ASP A 1 274 ? 9.523 5.231 -15.376 1.00 109.11 316 ASP B CA 1
ATOM 1885 C C . ASP A 1 274 ? 9.403 3.830 -15.953 1.00 114.47 316 ASP B C 1
ATOM 1886 O O . ASP A 1 274 ? 10.186 2.944 -15.598 1.00 113.78 316 ASP B O 1
ATOM 1891 N N . SER A 1 275 ? 8.424 3.634 -16.838 1.00 110.19 317 SER B N 1
ATOM 1892 C CA . SER A 1 275 ? 8.194 2.341 -17.458 1.00 108.70 317 SER B CA 1
ATOM 1893 C C . SER A 1 275 ? 7.529 2.554 -18.808 1.00 112.25 317 SER B C 1
ATOM 1894 O O . SER A 1 275 ? 6.626 3.396 -18.919 1.00 116.28 317 SER B O 1
ATOM 1897 N N . PRO A 1 276 ? 7.947 1.821 -19.843 1.00 97.28 318 PRO B N 1
ATOM 1898 C CA . PRO A 1 276 ? 7.312 1.995 -21.158 1.00 87.23 318 PRO B CA 1
ATOM 1899 C C . PRO A 1 276 ? 5.871 1.520 -21.197 1.00 100.00 318 PRO B C 1
ATOM 1900 O O . PRO A 1 276 ? 5.082 2.040 -21.995 1.00 104.13 318 PRO B O 1
ATOM 1904 N N . SER A 1 277 ? 5.501 0.551 -20.359 1.00 109.73 319 SER B N 1
ATOM 1905 C CA . SER A 1 277 ? 4.159 -0.011 -20.367 1.00 114.88 319 SER B CA 1
ATOM 1906 C C . SER A 1 277 ? 3.384 0.211 -19.078 1.00 121.01 319 SER B C 1
ATOM 1907 O O . SER A 1 277 ? 2.167 -0.007 -19.068 1.00 123.46 319 SER B O 1
ATOM 1910 N N . LEU A 1 278 ? 4.040 0.636 -17.996 1.00 117.95 320 LEU B N 1
ATOM 1911 C CA . LEU A 1 278 ? 3.355 0.806 -16.726 1.00 115.43 320 LEU B CA 1
ATOM 1912 C C . LEU A 1 278 ? 3.331 2.272 -16.309 1.00 120.11 320 LEU B C 1
ATOM 1913 O O . LEU A 1 278 ? 4.340 2.972 -16.448 1.00 118.55 320 LEU B O 1
ATOM 1918 N N . PRO A 1 279 ? 2.203 2.761 -15.805 1.00 121.07 321 PRO B N 1
ATOM 1919 C CA . PRO A 1 279 ? 2.148 4.130 -15.287 1.00 116.62 321 PRO B CA 1
ATOM 1920 C C . PRO A 1 279 ? 2.778 4.215 -13.902 1.00 120.48 321 PRO B C 1
ATOM 1921 O O . PRO A 1 279 ? 3.074 3.209 -13.256 1.00 119.43 321 PRO B O 1
ATOM 1925 N N . GLU A 1 280 ? 2.977 5.451 -13.451 1.00 119.67 322 GLU B N 1
ATOM 1926 C CA . GLU A 1 280 ? 3.593 5.684 -12.150 1.00 128.03 322 GLU B CA 1
ATOM 1927 C C . GLU A 1 280 ? 2.627 5.299 -11.036 1.00 126.61 322 GLU B C 1
ATOM 1928 O O . GLU A 1 280 ? 1.565 5.912 -10.884 1.00 121.29 322 GLU B O 1
ATOM 1934 N N . ALA A 1 281 ? 2.997 4.284 -10.259 1.00 123.46 323 ALA B N 1
ATOM 1935 C CA . ALA A 1 281 ? 2.197 3.838 -9.128 1.00 104.10 323 ALA B CA 1
ATOM 1936 C C . ALA A 1 281 ? 3.136 3.366 -8.028 1.00 103.53 323 ALA B C 1
ATOM 1937 O O . ALA A 1 281 ? 4.352 3.280 -8.216 1.00 103.52 323 ALA B O 1
ATOM 1939 N N . GLU A 1 282 ? 2.558 3.057 -6.869 1.00 124.07 324 GLU B N 1
ATOM 1940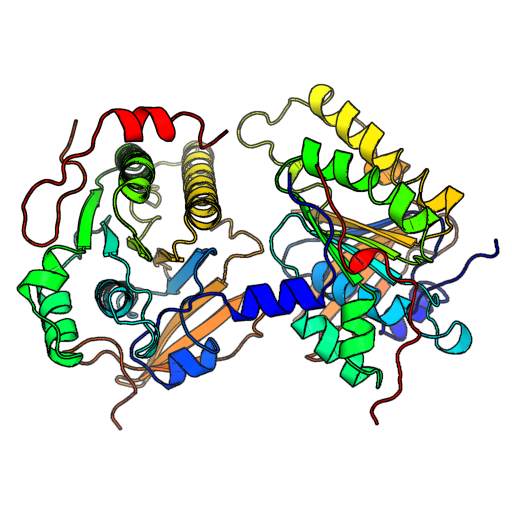 C CA . GLU A 1 282 ? 3.329 2.652 -5.704 1.00 100.86 324 GLU B CA 1
ATOM 1941 C C . GLU A 1 282 ? 2.761 1.370 -5.113 1.00 98.95 324 GLU B C 1
ATOM 1942 O O . GLU A 1 282 ? 1.603 1.010 -5.340 1.00 101.75 324 GLU B O 1
ATOM 1948 N N . ALA A 1 283 ? 3.605 0.682 -4.347 1.00 93.92 325 ALA B N 1
ATOM 1949 C CA . ALA A 1 283 ? 3.205 -0.525 -3.639 1.00 100.12 325 ALA B CA 1
ATOM 1950 C C . ALA A 1 283 ? 4.037 -0.650 -2.372 1.00 100.24 325 ALA B C 1
ATOM 1951 O O . ALA A 1 283 ? 5.085 -0.015 -2.229 1.00 105.72 325 ALA B O 1
ATOM 1953 N N . MET A 1 284 ? 3.558 -1.479 -1.450 1.00 99.16 326 MET B N 1
ATOM 1954 C CA . MET A 1 284 ? 4.213 -1.693 -0.170 1.00 113.43 326 MET B CA 1
ATOM 1955 C C . MET A 1 284 ? 4.761 -3.112 -0.082 1.00 111.52 326 MET B C 1
ATOM 1956 O O . MET A 1 284 ? 4.177 -4.058 -0.619 1.00 119.71 326 MET B O 1
ATOM 1961 N N . PHE A 1 285 ? 5.893 -3.248 0.603 1.00 97.68 327 PHE B N 1
ATOM 1962 C CA . PHE A 1 285 ? 6.532 -4.544 0.786 1.00 105.83 327 PHE B CA 1
ATOM 1963 C C . PHE A 1 285 ? 7.425 -4.476 2.017 1.00 97.78 327 PHE B C 1
ATOM 1964 O O . PHE A 1 285 ? 7.628 -3.411 2.607 1.00 106.23 327 PHE B O 1
ATOM 1972 N N . ALA A 1 286 ? 7.960 -5.635 2.396 1.00 96.25 328 ALA B N 1
ATOM 1973 C CA . ALA A 1 286 ? 8.818 -5.741 3.567 1.00 101.54 328 ALA B CA 1
ATOM 1974 C C . ALA A 1 286 ? 9.887 -6.794 3.308 1.00 90.56 328 ALA B C 1
ATOM 1975 O O . ALA A 1 286 ? 9.809 -7.573 2.354 1.00 97.16 328 ALA B O 1
ATOM 1977 N N . ILE A 1 287 ? 10.892 -6.808 4.180 1.00 92.10 329 ILE B N 1
ATOM 1978 C CA . ILE A 1 287 ? 12.013 -7.736 4.090 1.00 89.10 329 ILE B CA 1
ATOM 1979 C C . ILE A 1 287 ? 12.005 -8.572 5.362 1.00 103.88 329 ILE B C 1
ATOM 1980 O O . ILE A 1 287 ? 12.461 -8.119 6.419 1.00 101.20 329 ILE B O 1
ATOM 1985 N N . ASN A 1 288 ? 11.485 -9.793 5.270 1.00 94.93 330 ASN B N 1
ATOM 1986 C CA . ASN A 1 288 ? 11.507 -10.719 6.387 1.00 96.11 330 ASN B CA 1
ATOM 1987 C C . ASN A 1 288 ? 12.804 -11.526 6.356 1.00 98.44 330 ASN B C 1
ATOM 1988 O O . ASN A 1 288 ? 13.625 -11.398 5.443 1.00 83.35 330 ASN B O 1
ATOM 1993 N N . ALA A 1 289 ? 12.986 -12.381 7.366 1.00 107.18 331 ALA B N 1
ATOM 1994 C CA . ALA A 1 289 ? 14.206 -13.176 7.462 1.00 109.24 331 ALA B CA 1
ATOM 1995 C C . ALA A 1 289 ? 14.398 -14.095 6.263 1.00 100.65 331 ALA B C 1
ATOM 1996 O O . ALA A 1 289 ? 15.530 -14.510 5.991 1.00 95.90 331 ALA B O 1
ATOM 1998 N N . ASP A 1 290 ? 13.328 -14.416 5.539 1.00 92.68 332 ASP B N 1
ATOM 1999 C CA . ASP A 1 290 ? 13.406 -15.270 4.364 1.00 102.69 332 ASP B CA 1
ATOM 2000 C C . ASP A 1 290 ? 13.376 -14.484 3.058 1.00 101.98 332 ASP B C 1
ATOM 2001 O O . ASP A 1 290 ? 13.213 -15.084 1.991 1.00 95.41 332 ASP B O 1
ATOM 2006 N N . GLY A 1 291 ? 13.522 -13.161 3.115 1.00 99.01 333 GLY B N 1
ATOM 2007 C CA . GLY A 1 291 ? 13.594 -12.373 1.899 1.00 89.06 333 GLY B CA 1
ATOM 2008 C C . GLY A 1 291 ? 12.443 -11.409 1.698 1.00 94.30 333 GLY B C 1
ATOM 2009 O O . GLY A 1 291 ? 11.805 -10.979 2.662 1.00 101.24 333 GLY B O 1
ATOM 2010 N N . VAL A 1 292 ? 12.167 -11.063 0.440 1.00 86.99 334 VAL B N 1
ATOM 2011 C CA . VAL A 1 292 ? 11.124 -10.091 0.139 1.00 89.30 334 VAL B CA 1
ATOM 2012 C C . VAL A 1 292 ? 9.754 -10.717 0.360 1.00 97.90 334 VAL B C 1
ATOM 2013 O O . VAL A 1 292 ? 9.509 -11.873 -0.011 1.00 91.89 334 VAL B O 1
ATOM 2017 N N . GLY A 1 293 ? 8.853 -9.955 0.970 1.00 94.00 335 GLY B N 1
ATOM 2018 C CA . GLY A 1 293 ? 7.502 -10.417 1.182 1.00 94.09 335 GLY B CA 1
ATOM 2019 C C . GLY A 1 293 ? 6.566 -9.251 1.405 1.00 102.83 335 GLY B C 1
ATOM 2020 O O . GLY A 1 293 ? 6.939 -8.088 1.240 1.00 99.65 335 GLY B O 1
ATOM 2021 N N . ASP A 1 294 ? 5.335 -9.580 1.782 1.00 106.30 336 ASP B N 1
ATOM 2022 C CA . ASP A 1 294 ? 4.353 -8.553 2.084 1.00 113.82 336 ASP B CA 1
ATOM 2023 C C . ASP A 1 294 ? 4.523 -8.055 3.516 1.00 116.60 336 ASP B C 1
ATOM 2024 O O . ASP A 1 294 ? 5.095 -8.732 4.376 1.00 112.90 336 ASP B O 1
ATOM 2029 N N . ALA A 1 295 ? 4.019 -6.848 3.763 1.00 118.91 337 ALA B N 1
ATOM 2030 C CA . ALA A 1 295 ? 4.108 -6.235 5.084 1.00 131.14 337 ALA B CA 1
ATOM 2031 C C . ALA A 1 295 ? 3.245 -7.018 6.066 1.00 139.18 337 ALA B C 1
ATOM 2032 O O . ALA A 1 295 ? 2.014 -7.016 5.963 1.00 134.61 337 ALA B O 1
ATOM 2034 N N . LYS A 1 296 ? 3.887 -7.690 7.019 1.00 132.42 338 LYS B N 1
ATOM 2035 C CA . LYS A 1 296 ? 3.184 -8.490 8.020 1.00 134.92 338 LYS B CA 1
ATOM 2036 C C . LYS A 1 296 ? 2.660 -7.553 9.101 1.00 145.81 338 LYS B C 1
ATOM 2037 O O . LYS A 1 296 ? 3.354 -7.223 10.064 1.00 150.10 338 LYS B O 1
ATOM 2043 N N . ASP A 1 297 ? 1.414 -7.119 8.937 1.00 150.54 339 ASP B N 1
ATOM 2044 C CA . ASP A 1 297 ? 0.788 -6.207 9.887 1.00 156.63 339 ASP B CA 1
ATOM 2045 C C . ASP A 1 297 ? 0.113 -6.973 11.020 1.00 142.86 339 ASP B C 1
ATOM 2046 O O . ASP A 1 297 ? 0.596 -8.021 11.449 1.00 128.63 339 ASP B O 1
ATOM 2051 N N . SER B 2 1 ? -3.701 12.733 -54.845 1.00 147.24 97 SER D N 1
ATOM 2052 C CA . SER B 2 1 ? -4.784 12.625 -53.874 1.00 149.77 97 SER D CA 1
ATOM 2053 C C . SER B 2 1 ? -4.850 13.864 -52.988 1.00 138.24 97 SER D C 1
ATOM 2054 O O . SER B 2 1 ? -3.854 14.565 -52.808 1.00 123.98 97 SER D O 1
ATOM 2057 N N . GLU B 2 2 ? -6.031 14.130 -52.437 1.00 132.34 98 GLU D N 1
ATOM 2058 C CA . GLU B 2 2 ? -6.205 15.279 -51.564 1.00 146.95 98 GLU D CA 1
ATOM 2059 C C . GLU B 2 2 ? -5.553 15.026 -50.207 1.00 137.98 98 GLU D C 1
ATOM 2060 O O . GLU B 2 2 ? -5.367 13.88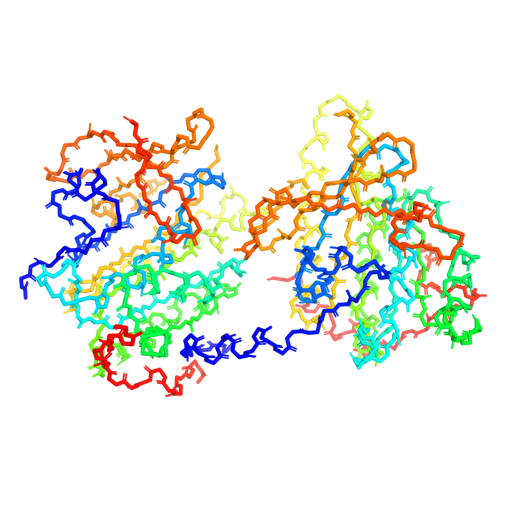4 -49.775 1.00 133.38 98 GLU D O 1
ATOM 2066 N N . ILE B 2 3 ? -5.207 16.117 -49.531 1.00 121.38 99 ILE D N 1
ATOM 2067 C CA . ILE B 2 3 ? -4.490 16.041 -48.262 1.00 122.47 99 ILE D CA 1
ATOM 2068 C C . ILE B 2 3 ? -5.480 15.747 -47.142 1.00 129.20 99 ILE D C 1
ATOM 2069 O O . ILE B 2 3 ? -6.432 16.504 -46.924 1.00 124.51 99 ILE D O 1
ATOM 2074 N N . ILE B 2 4 ? -5.255 14.648 -46.430 1.00 122.31 100 ILE D N 1
ATOM 2075 C CA . ILE B 2 4 ? -6.039 14.288 -45.256 1.00 111.57 100 ILE D CA 1
ATOM 2076 C C . ILE B 2 4 ? -5.247 14.678 -44.018 1.00 112.80 100 ILE D C 1
ATOM 2077 O O . ILE B 2 4 ? -4.011 14.632 -44.005 1.00 112.78 100 ILE D O 1
ATOM 2082 N N . GLN B 2 5 ? -5.958 15.081 -42.968 1.00 107.89 101 GLN D N 1
ATOM 2083 C CA . GLN B 2 5 ? -5.344 15.440 -41.698 1.00 102.70 101 GLN D CA 1
ATOM 2084 C C . GLN B 2 5 ? -5.893 14.536 -40.604 1.00 103.19 101 GLN D C 1
ATOM 2085 O O . GLN B 2 5 ? -7.109 14.341 -40.505 1.00 99.85 101 GLN D O 1
ATOM 2091 N N . ILE B 2 6 ? -4.994 13.989 -39.790 1.00 105.45 102 ILE D N 1
ATOM 2092 C CA . ILE B 2 6 ? -5.330 12.970 -38.802 1.00 99.15 102 ILE D CA 1
ATOM 2093 C C . ILE B 2 6 ? -5.510 13.631 -37.443 1.00 99.83 102 ILE D C 1
ATOM 2094 O O . ILE B 2 6 ? -4.671 14.433 -37.016 1.00 100.07 102 ILE D O 1
ATOM 2099 N N . THR B 2 7 ? -6.603 13.290 -36.763 1.00 99.20 103 THR D N 1
ATOM 2100 C CA . THR B 2 7 ? -6.848 13.794 -35.419 1.00 100.75 103 THR D CA 1
ATOM 2101 C C . THR B 2 7 ? -5.814 13.230 -34.450 1.00 103.04 103 THR D C 1
ATOM 2102 O O . THR B 2 7 ? -5.540 12.026 -34.450 1.00 98.66 103 THR D O 1
ATOM 2106 N N . THR B 2 8 ? -5.237 14.104 -33.627 1.00 105.00 104 THR D N 1
ATOM 2107 C CA . THR B 2 8 ? -4.208 13.706 -32.676 1.00 101.33 104 THR D CA 1
ATOM 2108 C C . THR B 2 8 ? -4.770 13.261 -31.332 1.00 102.15 104 THR D C 1
ATOM 2109 O O . THR B 2 8 ? -4.005 12.781 -30.488 1.00 106.04 104 THR D O 1
ATOM 2113 N N . GLY B 2 9 ? -6.075 13.405 -31.110 1.00 106.44 105 GLY D N 1
ATOM 2114 C CA . GLY B 2 9 ? -6.700 13.050 -29.858 1.00 105.63 105 GLY D CA 1
ATOM 2115 C C . GLY B 2 9 ? -6.887 14.206 -28.898 1.00 113.10 105 GLY D C 1
ATOM 2116 O O . GLY B 2 9 ? -7.710 14.106 -27.981 1.00 102.63 105 GLY D O 1
ATOM 2117 N N . SER B 2 10 ? -6.146 15.295 -29.083 1.00 116.57 106 SER D N 1
ATOM 2118 C CA . SER B 2 10 ? -6.251 16.482 -28.248 1.00 108.97 106 SER D CA 1
ATOM 2119 C C . SER B 2 10 ? -6.888 17.606 -29.051 1.00 122.51 106 SER D C 1
ATOM 2120 O O . SER B 2 10 ? -6.428 17.924 -30.153 1.00 122.65 106 SER D O 1
ATOM 2123 N N . LYS B 2 11 ? -7.947 18.204 -28.498 1.00 124.11 107 LYS D N 1
ATOM 2124 C CA . LYS B 2 11 ? -8.641 19.280 -29.200 1.00 126.54 107 LYS D CA 1
ATOM 2125 C C . LYS B 2 11 ? -7.724 20.475 -29.428 1.00 128.05 107 LYS D C 1
ATOM 2126 O O . LYS B 2 11 ? -7.704 21.052 -30.522 1.00 118.56 107 LYS D O 1
ATOM 2132 N N . GLU B 2 12 ? -6.955 20.860 -28.406 1.00 129.09 108 GLU D N 1
ATOM 2133 C CA . GLU B 2 12 ? -6.054 21.999 -28.550 1.00 126.27 108 GLU D CA 1
ATOM 2134 C C . GLU B 2 12 ? -4.964 21.715 -29.576 1.00 126.16 108 GLU D C 1
ATOM 2135 O O . GLU B 2 12 ? -4.593 22.598 -30.357 1.00 116.54 108 GLU D O 1
ATOM 2141 N N . LEU B 2 13 ? -4.447 20.485 -29.598 1.00 131.73 109 LEU D N 1
ATOM 2142 C CA . LEU B 2 13 ? -3.427 20.136 -30.582 1.00 116.62 109 LEU D CA 1
ATOM 2143 C C . LEU B 2 13 ? -4.017 20.046 -31.983 1.00 112.34 109 LEU D C 1
ATOM 2144 O O . LEU B 2 13 ? -3.352 20.397 -32.965 1.00 129.64 109 LEU D O 1
ATOM 2149 N N . ASP B 2 14 ? -5.262 19.577 -32.099 1.00 120.14 110 ASP D N 1
ATOM 2150 C CA . ASP B 2 14 ? -5.907 19.515 -33.407 1.00 119.79 110 ASP D CA 1
ATOM 2151 C C . ASP B 2 14 ? -6.173 20.910 -33.957 1.00 124.41 110 ASP D C 1
ATOM 2152 O O . ASP B 2 14 ? -6.001 21.153 -35.157 1.00 121.70 110 ASP D O 1
ATOM 2157 N N . LYS B 2 15 ? -6.594 21.841 -33.096 1.00 128.85 111 LYS D N 1
ATOM 2158 C CA . LYS B 2 15 ? -6.813 23.210 -33.549 1.00 132.51 111 LYS D CA 1
ATOM 2159 C C . LYS B 2 15 ? -5.497 23.941 -33.781 1.00 125.56 111 LYS D C 1
ATOM 2160 O O . LYS B 2 15 ? -5.443 24.875 -34.589 1.00 127.48 111 LYS D O 1
ATOM 2166 N N . LEU B 2 16 ? -4.433 23.536 -33.084 1.00 119.31 112 LEU D N 1
ATOM 2167 C CA . LEU B 2 16 ? -3.123 24.136 -33.313 1.00 117.45 112 LEU D CA 1
ATOM 2168 C C . LEU B 2 16 ? -2.602 23.801 -34.704 1.00 114.56 112 LEU D C 1
ATOM 2169 O O . LEU B 2 16 ? -1.966 24.638 -35.355 1.00 108.82 112 LEU D O 1
ATOM 2174 N N . LEU B 2 17 ? -2.862 22.584 -35.174 1.00 109.20 113 LEU D N 1
ATOM 2175 C CA . LEU B 2 17 ? -2.465 22.153 -36.507 1.00 107.94 113 LEU D CA 1
ATOM 2176 C C . LEU B 2 17 ? -3.576 22.334 -37.534 1.00 120.71 113 LEU D C 1
ATOM 2177 O O . LEU B 2 17 ? -3.426 21.883 -38.675 1.00 124.81 113 LEU D O 1
ATOM 2182 N N . GLN B 2 18 ? -4.678 22.988 -37.149 1.00 126.70 114 GLN D N 1
ATOM 2183 C CA . GLN B 2 18 ? -5.800 23.270 -38.045 1.00 125.78 114 GLN D CA 1
ATOM 2184 C C . GLN B 2 18 ? -6.387 21.982 -38.616 1.00 127.61 114 GLN D C 1
ATOM 2185 O O . GLN B 2 18 ? -6.779 21.919 -39.783 1.00 119.81 114 GLN D O 1
ATOM 2191 N N . GLY B 2 19 ? -6.439 20.942 -37.785 1.00 127.12 115 GLY D N 1
ATOM 2192 C CA . GLY B 2 19 ? -6.925 19.647 -38.223 1.00 127.10 115 GLY D CA 1
ATOM 2193 C C . GLY B 2 19 ? -6.147 18.472 -37.662 1.00 123.43 115 GLY D C 1
ATOM 2194 O O . GLY B 2 19 ? -6.732 17.444 -37.305 1.00 119.46 115 GLY D O 1
ATOM 2195 N N . GLY B 2 20 ? -4.824 18.610 -37.588 1.00 120.86 116 GLY D N 1
ATOM 2196 C CA . GLY B 2 20 ? -3.986 17.549 -37.061 1.00 105.56 116 GLY D CA 1
ATOM 2197 C C . GLY B 2 20 ? -2.789 17.209 -37.928 1.00 113.86 116 GLY D C 1
ATOM 2198 O O . GLY B 2 20 ? -2.309 18.056 -38.687 1.00 112.03 116 GLY D O 1
ATOM 2199 N N . ILE B 2 21 ? -2.284 15.978 -37.819 1.00 114.43 117 ILE D N 1
ATOM 2200 C CA . ILE B 2 21 ? -1.111 15.581 -38.590 1.00 105.50 117 ILE D CA 1
ATOM 2201 C C . ILE B 2 21 ? -1.467 15.523 -40.068 1.00 99.27 117 ILE D C 1
ATOM 2202 O O . ILE B 2 21 ? -2.427 14.853 -40.470 1.00 95.11 117 ILE D O 1
ATOM 2207 N N . GLU B 2 22 ? -0.685 16.222 -40.886 1.00 108.07 118 GLU D N 1
ATOM 2208 C CA . GLU B 2 22 ? -0.931 16.315 -42.317 1.00 103.46 118 GLU D CA 1
ATOM 2209 C C . GLU B 2 22 ? -0.271 15.145 -43.035 1.00 89.07 118 GLU D C 1
ATOM 2210 O O . GLU B 2 22 ? 0.899 14.836 -42.785 1.00 100.94 118 GLU D O 1
ATOM 2216 N N . THR B 2 23 ? -1.023 14.499 -43.924 1.00 87.58 119 THR D N 1
ATOM 2217 C CA . THR B 2 23 ? -0.493 13.395 -44.706 1.00 98.31 119 THR D CA 1
ATOM 2218 C C . THR B 2 23 ? 0.310 13.918 -45.896 1.00 101.43 119 THR D C 1
ATOM 2219 O O . THR B 2 23 ? 0.236 15.092 -46.269 1.00 100.54 119 THR D O 1
ATOM 2223 N N . GLY B 2 24 ? 1.090 13.019 -46.499 1.00 93.79 120 GLY D N 1
ATOM 2224 C CA . GLY B 2 24 ? 1.899 13.347 -47.650 1.00 100.44 120 GLY D CA 1
ATOM 2225 C C . GLY B 2 24 ? 3.234 13.989 -47.347 1.00 93.52 120 GLY D C 1
ATOM 2226 O O . GLY B 2 24 ? 4.133 13.940 -48.194 1.00 96.53 120 GLY D O 1
ATOM 2227 N N . SER B 2 25 ? 3.397 14.590 -46.174 1.00 86.92 121 SER D N 1
ATOM 2228 C CA . SER B 2 25 ? 4.633 15.249 -45.775 1.00 99.12 121 SER D CA 1
ATOM 2229 C C . SER B 2 25 ? 5.209 14.554 -44.544 1.00 102.60 121 SER D C 1
ATOM 2230 O O . SER B 2 25 ? 4.682 13.546 -44.067 1.00 93.08 121 SER D O 1
ATOM 2233 N N . ILE B 2 26 ? 6.302 15.108 -44.027 1.00 101.37 122 ILE D N 1
ATOM 2234 C CA . ILE B 2 26 ? 7.000 14.558 -42.870 1.00 88.29 122 ILE D CA 1
ATOM 2235 C C . ILE B 2 26 ? 6.729 15.451 -41.667 1.00 91.05 122 ILE D C 1
ATOM 2236 O O . ILE B 2 26 ? 6.825 16.682 -41.760 1.00 104.13 122 ILE D O 1
ATOM 2241 N N . THR B 2 27 ? 6.384 14.827 -40.542 1.00 86.81 123 THR D N 1
ATOM 2242 C CA . THR B 2 27 ? 6.152 15.517 -39.277 1.00 83.48 123 THR D CA 1
ATOM 2243 C C . THR B 2 27 ? 7.192 15.030 -38.276 1.00 79.48 123 THR D C 1
ATOM 2244 O O . THR B 2 27 ? 7.137 13.881 -37.825 1.00 82.31 123 THR D O 1
ATOM 2248 N N . GLU B 2 28 ? 8.138 15.900 -37.934 1.00 82.04 124 GLU D N 1
ATOM 2249 C CA . GLU B 2 28 ? 9.204 15.578 -36.991 1.00 76.12 124 GLU D CA 1
ATOM 2250 C C . GLU B 2 28 ? 8.813 16.086 -35.610 1.00 81.09 124 GLU D C 1
ATOM 2251 O O . GLU B 2 28 ? 8.703 17.297 -35.395 1.00 84.07 124 GLU D O 1
ATOM 2257 N N . MET B 2 29 ? 8.611 15.163 -34.676 1.00 82.44 125 MET D N 1
ATOM 2258 C CA . MET B 2 29 ? 8.360 15.493 -33.280 1.00 92.25 125 MET D CA 1
ATOM 2259 C C . MET B 2 29 ? 9.653 15.297 -32.500 1.00 76.52 125 MET D C 1
ATOM 2260 O O . MET B 2 29 ? 10.213 14.195 -32.495 1.00 82.19 125 MET D O 1
ATOM 2265 N N . PHE B 2 30 ? 10.127 16.354 -31.846 1.00 77.48 126 PHE D N 1
ATOM 2266 C CA . PHE B 2 30 ? 11.373 16.271 -31.098 1.00 89.13 126 PHE D CA 1
ATOM 2267 C C . PHE B 2 30 ? 11.215 16.903 -29.722 1.00 89.35 126 PHE D C 1
ATOM 2268 O O . PHE B 2 30 ? 10.450 17.853 -29.534 1.00 86.44 126 PHE D O 1
ATOM 2276 N N . GLY B 2 31 ? 11.951 16.353 -28.765 1.00 86.61 127 GLY D N 1
ATOM 2277 C CA . GLY B 2 31 ? 11.894 16.834 -27.399 1.00 93.17 127 GLY D CA 1
ATOM 2278 C C . GLY B 2 31 ? 12.791 15.999 -26.513 1.00 95.79 127 GLY D C 1
ATOM 2279 O O . GLY B 2 31 ? 13.527 15.130 -26.986 1.00 99.62 127 GLY D O 1
ATOM 2280 N N . GLU B 2 32 ? 12.721 16.273 -25.214 1.00 94.87 128 GLU D N 1
ATOM 2281 C CA . GLU B 2 32 ? 13.526 15.548 -24.241 1.00 99.60 128 GLU D CA 1
ATOM 2282 C C . GLU B 2 32 ? 12.825 14.243 -23.864 1.00 92.67 128 GLU D C 1
ATOM 2283 O O . GLU B 2 32 ? 11.828 13.843 -24.472 1.00 94.07 128 GLU D O 1
ATOM 2289 N N . PHE B 2 33 ? 13.348 13.560 -22.850 1.00 100.14 129 PHE D N 1
ATOM 2290 C CA . PHE B 2 33 ? 12.769 12.304 -22.404 1.00 97.21 129 PHE D CA 1
ATOM 2291 C C . PHE B 2 33 ? 11.511 12.560 -21.582 1.00 91.00 129 PHE D C 1
ATOM 2292 O O . PHE B 2 33 ? 11.386 13.584 -20.903 1.00 92.79 129 PHE D O 1
ATOM 2300 N N . ARG B 2 34 ? 10.573 11.611 -21.659 1.00 84.08 130 ARG D N 1
ATOM 2301 C CA A ARG B 2 34 ? 9.286 11.708 -20.968 0.47 94.28 130 ARG D CA 1
ATOM 2302 C CA B ARG B 2 34 ? 9.284 11.707 -20.971 0.53 89.42 130 ARG D CA 1
ATOM 2303 C C . ARG B 2 34 ? 8.553 12.997 -21.344 1.00 86.77 130 ARG D C 1
ATOM 2304 O O . ARG B 2 34 ? 8.041 13.722 -20.488 1.00 92.95 130 ARG D O 1
ATOM 2319 N N . THR B 2 35 ? 8.508 13.280 -22.647 1.00 86.57 131 THR D N 1
ATOM 2320 C CA . THR B 2 35 ? 7.797 14.442 -23.160 1.00 78.59 131 THR D CA 1
ATOM 2321 C C . THR B 2 35 ? 6.511 14.093 -23.893 1.00 84.50 131 THR D C 1
ATOM 2322 O O . THR B 2 35 ? 5.673 14.979 -24.088 1.00 93.37 131 THR D O 1
ATOM 2326 N N . GLY B 2 36 ? 6.334 12.839 -24.301 1.00 78.47 132 GLY D N 1
ATOM 2327 C CA . GLY B 2 36 ? 5.117 12.401 -24.948 1.00 86.09 132 GLY D CA 1
ATOM 2328 C C . GLY B 2 36 ? 5.247 11.990 -26.399 1.00 82.22 132 GLY D C 1
ATOM 2329 O O . GLY B 2 36 ? 4.221 11.842 -27.072 1.00 83.48 132 GLY D O 1
ATOM 2330 N N . LYS B 2 37 ? 6.466 11.792 -26.905 1.00 71.65 133 LYS D N 1
ATOM 2331 C CA . LYS B 2 37 ? 6.634 11.443 -28.313 1.00 70.52 133 LYS D CA 1
ATOM 2332 C C . LYS B 2 37 ? 6.071 10.058 -28.609 1.00 77.51 133 LYS D C 1
ATOM 2333 O O . LYS B 2 37 ? 5.253 9.889 -29.524 1.00 78.14 133 LYS D O 1
ATOM 2339 N N . THR B 2 38 ? 6.490 9.053 -27.836 1.00 58.93 134 THR D N 1
ATOM 2340 C CA . THR B 2 38 ? 6.013 7.693 -28.063 1.00 66.03 134 THR D CA 1
ATOM 2341 C C . THR B 2 38 ? 4.517 7.577 -27.790 1.00 78.23 134 THR D C 1
ATOM 2342 O O . THR B 2 38 ? 3.810 6.833 -28.480 1.00 74.08 134 THR D O 1
ATOM 2346 N N . GLN B 2 39 ? 4.012 8.316 -26.800 1.00 77.22 135 GLN D N 1
ATOM 2347 C CA . GLN B 2 39 ? 2.582 8.274 -26.508 1.00 77.15 135 GLN D CA 1
ATOM 2348 C C . GLN B 2 39 ? 1.768 8.895 -27.637 1.00 82.91 135 GLN D C 1
ATOM 2349 O O . GLN B 2 39 ? 0.713 8.367 -28.014 1.00 85.22 135 GLN D O 1
ATOM 2355 N N . ILE B 2 40 ? 2.241 10.013 -28.194 1.00 74.62 136 ILE D N 1
ATOM 2356 C CA . ILE B 2 40 ? 1.558 10.614 -29.336 1.00 78.79 136 ILE D CA 1
ATOM 2357 C C . ILE B 2 40 ? 1.608 9.676 -30.535 1.00 71.83 136 ILE D C 1
ATOM 2358 O O . ILE B 2 40 ? 0.636 9.561 -31.292 1.00 79.67 136 ILE D O 1
ATOM 2363 N N . CYS B 2 41 ? 2.735 8.984 -30.725 1.00 71.56 137 CYS D N 1
ATOM 2364 C CA . CYS B 2 41 ? 2.819 8.013 -31.812 1.00 75.00 137 CYS D CA 1
ATOM 2365 C C . CYS B 2 41 ? 1.813 6.883 -31.622 1.00 74.76 137 CYS D C 1
ATOM 2366 O O . CYS B 2 41 ? 1.143 6.470 -32.577 1.00 78.04 137 CYS D O 1
ATOM 2369 N N . HIS B 2 42 ? 1.693 6.371 -30.394 1.00 73.59 138 HIS D N 1
ATOM 2370 C CA . HIS B 2 42 ? 0.723 5.313 -30.123 1.00 78.89 138 HIS D CA 1
ATOM 2371 C C . HIS B 2 42 ? -0.703 5.796 -30.359 1.00 76.33 138 HIS D C 1
ATOM 2372 O O . HIS B 2 42 ? -1.538 5.054 -30.889 1.00 64.45 138 HIS D O 1
ATOM 2379 N N . THR B 2 43 ? -1.001 7.038 -29.971 1.00 66.53 139 THR D N 1
ATOM 2380 C CA . THR B 2 43 ? -2.338 7.576 -30.200 1.00 70.66 139 THR D CA 1
ATOM 2381 C C . THR B 2 43 ? -2.625 7.732 -31.690 1.00 86.51 139 THR D C 1
ATOM 2382 O O . THR B 2 43 ? -3.724 7.403 -32.154 1.00 90.50 139 THR D O 1
ATOM 2386 N N . LEU B 2 44 ? -1.645 8.223 -32.453 1.00 75.40 140 LEU D N 1
ATOM 2387 C CA . LEU B 2 44 ? -1.841 8.413 -33.887 1.00 82.49 140 LEU D CA 1
ATOM 2388 C C . LEU B 2 44 ? -2.002 7.081 -34.608 1.00 85.35 140 LEU D C 1
ATOM 2389 O O . LEU B 2 44 ? -2.810 6.967 -35.539 1.00 75.54 140 LEU D O 1
ATOM 2394 N N . ALA B 2 45 ? -1.249 6.059 -34.187 1.00 78.03 141 ALA D N 1
ATOM 2395 C CA . ALA B 2 45 ? -1.329 4.744 -34.814 1.00 74.14 141 ALA D CA 1
ATOM 2396 C C . ALA B 2 45 ? -2.715 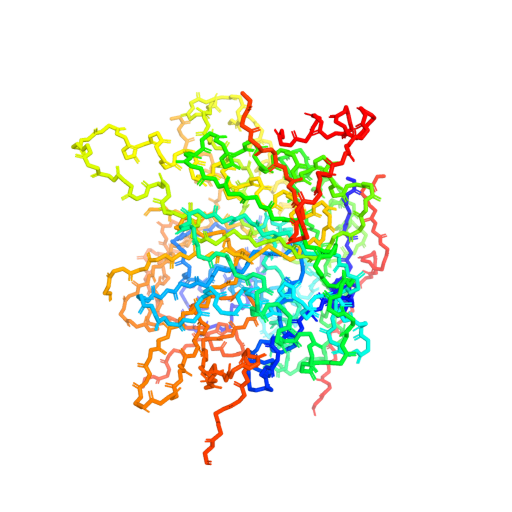4.123 -34.711 1.00 66.30 141 ALA D C 1
ATOM 2397 O O . ALA B 2 45 ? -2.980 3.123 -35.388 1.00 86.91 141 ALA D O 1
ATOM 2399 N N . VAL B 2 46 ? -3.597 4.681 -33.887 1.00 73.46 142 VAL D N 1
ATOM 2400 C CA . VAL B 2 46 ? -4.970 4.223 -33.778 1.00 78.35 142 VAL D CA 1
ATOM 2401 C C . VAL B 2 46 ? -5.949 5.246 -34.343 1.00 91.66 142 VAL D C 1
ATOM 2402 O O . VAL B 2 46 ? -6.947 4.875 -34.965 1.00 95.29 142 VAL D O 1
ATOM 2406 N N . THR B 2 47 ? -5.670 6.539 -34.158 1.00 84.43 143 THR D N 1
ATOM 2407 C CA . THR B 2 47 ? -6.563 7.562 -34.690 1.00 72.89 143 THR D CA 1
ATOM 2408 C C . THR B 2 47 ? -6.488 7.670 -36.208 1.00 89.22 143 THR D C 1
ATOM 2409 O O . THR B 2 47 ? -7.405 8.230 -36.819 1.00 99.91 143 THR D O 1
ATOM 2413 N N . CYS B 2 48 ? -5.426 7.151 -36.832 1.00 88.58 144 CYS D N 1
ATOM 2414 C CA . CYS B 2 48 ? -5.346 7.157 -38.288 1.00 84.79 144 CYS D CA 1
ATOM 2415 C C . CYS B 2 48 ? -6.254 6.120 -38.936 1.00 91.27 144 CYS D C 1
ATOM 2416 O O . CYS B 2 48 ? -6.381 6.114 -40.165 1.00 91.83 144 CYS D O 1
ATOM 2419 N N . GLN B 2 49 ? -6.878 5.246 -38.148 1.00 94.03 145 GLN D N 1
ATOM 2420 C CA . GLN B 2 49 ? -7.799 4.245 -38.668 1.00 94.55 145 GLN D CA 1
ATOM 2421 C C . GLN B 2 49 ? -9.253 4.696 -38.624 1.00 99.30 145 GLN D C 1
ATOM 2422 O O . GLN B 2 49 ? -10.117 4.003 -39.172 1.00 99.24 145 GLN D O 1
ATOM 2428 N N . LEU B 2 50 ? -9.540 5.827 -37.984 1.00 92.00 146 LEU D N 1
ATOM 2429 C CA . LEU B 2 50 ? -10.894 6.348 -37.930 1.00 97.92 146 LEU D CA 1
ATOM 2430 C C . LEU B 2 50 ? -11.367 6.752 -39.324 1.00 100.41 146 LEU D C 1
ATOM 2431 O O . LEU B 2 50 ? -10.555 6.980 -40.224 1.00 110.39 146 LEU D O 1
ATOM 2436 N N . PRO B 2 51 ? -12.681 6.835 -39.532 1.00 105.15 147 PRO D N 1
ATOM 2437 C CA . PRO B 2 51 ? -13.187 7.370 -40.800 1.00 116.69 147 PRO D CA 1
ATOM 2438 C C . PRO B 2 51 ? -12.775 8.823 -40.986 1.00 116.56 147 PRO D C 1
ATOM 2439 O O . PRO B 2 51 ? -12.414 9.524 -40.038 1.00 114.61 147 PRO D O 1
ATOM 2443 N N . ILE B 2 52 ? -12.830 9.271 -42.244 1.00 111.42 148 ILE D N 1
ATOM 2444 C CA . ILE B 2 52 ? -12.387 10.622 -42.579 1.00 114.41 148 ILE D CA 1
ATOM 2445 C C . ILE B 2 52 ? -13.222 11.667 -41.853 1.00 118.12 148 ILE D C 1
ATOM 2446 O O . ILE B 2 52 ? -12.704 12.714 -41.444 1.00 122.82 148 ILE D O 1
ATOM 2451 N N . ASP B 2 53 ? -14.516 11.401 -41.663 1.00 129.19 149 ASP D N 1
ATOM 2452 C CA . ASP B 2 53 ? -15.371 12.368 -40.983 1.00 134.57 149 ASP D CA 1
ATOM 2453 C C . ASP B 2 53 ? -15.034 12.483 -39.502 1.00 122.88 149 ASP D C 1
ATOM 2454 O O . ASP B 2 53 ? -15.234 13.546 -38.905 1.00 138.08 149 ASP D O 1
ATOM 2459 N N . ARG B 2 54 ? -14.526 11.413 -38.893 1.00 116.56 150 ARG D N 1
ATOM 2460 C CA . ARG B 2 54 ? -14.127 11.443 -37.492 1.00 130.69 150 ARG D CA 1
ATOM 2461 C C . ARG B 2 54 ? -12.696 11.925 -37.292 1.00 118.95 150 ARG D C 1
ATOM 2462 O O . ARG B 2 54 ? -12.215 11.936 -36.155 1.00 98.01 150 ARG D O 1
ATOM 2470 N N . GLY B 2 55 ? -12.011 12.322 -38.359 1.00 117.19 151 GLY D N 1
ATOM 2471 C CA . GLY B 2 55 ? -10.653 12.816 -38.252 1.00 106.13 151 GLY D CA 1
ATOM 2472 C C . GLY B 2 55 ? -9.569 11.794 -38.486 1.00 100.03 151 GLY D C 1
ATOM 2473 O O . GLY B 2 55 ? -8.412 12.049 -38.133 1.00 99.97 151 GLY D O 1
ATOM 2474 N N . GLY B 2 56 ? -9.895 10.640 -39.071 1.00 102.75 152 GLY D N 1
ATOM 2475 C CA . GLY B 2 56 ? -8.925 9.611 -39.346 1.00 96.33 152 GLY D CA 1
ATOM 2476 C C . GLY B 2 56 ? -8.427 9.645 -40.782 1.00 99.72 152 GLY D C 1
ATOM 2477 O O . GLY B 2 56 ? -8.611 10.617 -41.518 1.00 100.35 152 GLY D O 1
ATOM 2478 N N . GLY B 2 57 ? -7.784 8.551 -41.177 1.00 91.18 153 GLY D N 1
ATOM 2479 C CA . GLY B 2 57 ? -7.241 8.438 -42.516 1.00 85.10 153 GLY D CA 1
ATOM 2480 C C . GLY B 2 57 ? -7.746 7.226 -43.268 1.00 95.48 153 GLY D C 1
ATOM 2481 O O . GLY B 2 57 ? -7.452 7.061 -44.457 1.00 109.23 153 GLY D O 1
ATOM 2482 N N . GLU B 2 58 ? -8.507 6.373 -42.580 1.00 93.04 154 GLU D N 1
ATOM 2483 C CA . GLU B 2 58 ? -9.066 5.154 -43.167 1.00 99.93 154 GLU D CA 1
ATOM 2484 C C . GLU B 2 58 ? -7.973 4.274 -43.768 1.00 99.42 154 GLU D C 1
ATOM 2485 O O . GLU B 2 58 ? -8.110 3.749 -44.874 1.00 113.91 154 GLU D O 1
ATOM 2491 N N . GLY B 2 59 ? -6.876 4.114 -43.033 1.00 97.10 155 GLY D N 1
ATOM 2492 C CA . GLY B 2 59 ? -5.767 3.308 -43.506 1.00 101.48 155 GLY D CA 1
ATOM 2493 C C . GLY B 2 59 ? -5.026 2.671 -42.352 1.00 98.81 155 GLY D C 1
ATOM 2494 O O . GLY B 2 59 ? -5.117 3.114 -41.202 1.00 79.37 155 GLY D O 1
ATOM 2495 N N . LYS B 2 60 ? -4.288 1.613 -42.677 1.00 93.51 156 LYS D N 1
ATOM 2496 C CA . LYS B 2 60 ? -3.504 0.911 -41.675 1.00 75.67 156 LYS D CA 1
ATOM 2497 C C . LYS B 2 60 ? -2.359 1.789 -41.179 1.00 81.49 156 LYS D C 1
ATOM 2498 O O . LYS B 2 60 ? -1.919 2.728 -41.848 1.00 83.77 156 LYS D O 1
ATOM 2504 N N . ALA B 2 61 ? -1.878 1.470 -39.983 1.00 87.70 157 ALA D N 1
ATOM 2505 C CA . ALA B 2 61 ? -0.748 2.163 -39.385 1.00 71.64 157 ALA D CA 1
ATOM 2506 C C . ALA B 2 61 ? 0.504 1.301 -39.479 1.00 68.38 157 ALA D C 1
ATOM 2507 O O . ALA B 2 61 ? 0.433 0.070 -39.526 1.00 65.95 157 ALA D O 1
ATOM 2509 N N . MET B 2 62 ? 1.657 1.962 -39.508 1.00 64.32 158 MET D N 1
ATOM 2510 C CA . MET B 2 62 ? 2.945 1.283 -39.566 1.00 70.73 158 MET D CA 1
ATOM 2511 C C . MET B 2 62 ? 3.849 1.868 -38.494 1.00 80.35 158 MET D C 1
ATOM 2512 O O . MET B 2 62 ? 4.081 3.082 -38.469 1.00 78.43 158 MET D O 1
ATOM 2517 N N . TYR B 2 63 ? 4.358 1.008 -37.614 1.00 71.47 159 TYR D N 1
ATOM 2518 C CA . TYR B 2 63 ? 5.166 1.425 -36.472 1.00 70.01 159 TYR D CA 1
ATOM 2519 C C . TYR B 2 63 ? 6.539 0.774 -36.580 1.00 66.48 159 TYR D C 1
ATOM 2520 O O . TYR B 2 63 ? 6.680 -0.434 -36.355 1.00 67.60 159 TYR D O 1
ATOM 2529 N N . ILE B 2 64 ? 7.545 1.574 -36.917 1.00 67.34 160 ILE D N 1
ATOM 2530 C CA . ILE B 2 64 ? 8.933 1.131 -36.947 1.00 80.56 160 ILE D CA 1
ATOM 2531 C C . ILE B 2 64 ? 9.578 1.630 -35.660 1.00 78.04 160 ILE D C 1
ATOM 2532 O O . ILE B 2 64 ? 9.911 2.812 -35.531 1.00 78.96 160 ILE D O 1
ATOM 2537 N N . ASP B 2 65 ? 9.751 0.727 -34.701 1.00 76.89 161 ASP D N 1
ATOM 2538 C CA . ASP B 2 65 ? 10.313 1.058 -33.401 1.00 71.45 161 ASP D CA 1
ATOM 2539 C C . ASP B 2 65 ? 11.797 0.719 -33.370 1.00 70.21 161 ASP D C 1
ATOM 2540 O O . ASP B 2 65 ? 12.231 -0.270 -33.968 1.00 80.72 161 ASP D O 1
ATOM 2545 N N . THR B 2 66 ? 12.575 1.551 -32.674 1.00 70.62 162 THR D N 1
ATOM 2546 C CA . THR B 2 66 ? 14.006 1.331 -32.530 1.00 79.75 162 THR D CA 1
ATOM 2547 C C . THR B 2 66 ? 14.476 1.326 -31.082 1.00 76.81 162 THR D C 1
ATOM 2548 O O . THR B 2 66 ? 15.676 1.150 -30.842 1.00 85.81 162 THR D O 1
ATOM 2552 N N . GLU B 2 67 ? 13.578 1.512 -30.115 1.00 70.46 163 GLU D N 1
ATOM 2553 C CA . GLU B 2 67 ? 13.953 1.581 -28.710 1.00 86.03 163 GLU D CA 1
ATOM 2554 C C . GLU B 2 67 ? 13.243 0.555 -27.838 1.00 79.57 163 GLU D C 1
ATOM 2555 O O . GLU B 2 67 ? 13.422 0.579 -26.615 1.00 82.43 163 GLU D O 1
ATOM 2561 N N . GLY B 2 68 ? 12.448 -0.339 -28.419 1.00 83.11 164 GLY D N 1
ATOM 2562 C CA . GLY B 2 68 ? 11.757 -1.341 -27.630 1.00 69.78 164 GLY D CA 1
ATOM 2563 C C . GLY B 2 68 ? 10.658 -0.795 -26.748 1.00 72.75 164 GLY D C 1
ATOM 2564 O O . GLY B 2 68 ? 10.370 -1.376 -25.697 1.00 84.24 164 GLY D O 1
ATOM 2565 N N . THR B 2 69 ? 10.030 0.311 -27.149 1.00 70.93 165 THR D N 1
ATOM 2566 C CA . THR B 2 69 ? 8.983 0.950 -26.361 1.00 74.02 165 THR D CA 1
ATOM 2567 C C . THR B 2 69 ? 7.640 0.936 -27.086 1.00 85.65 165 THR D C 1
ATOM 2568 O O . THR B 2 69 ? 6.845 1.868 -26.951 1.00 92.66 165 THR D O 1
ATOM 2572 N N . PHE B 2 70 ? 7.376 -0.112 -27.859 1.00 77.89 166 PHE D N 1
ATOM 2573 C CA . PHE B 2 70 ? 6.090 -0.289 -28.520 1.00 71.31 166 PHE D CA 1
ATOM 2574 C C . PHE B 2 70 ? 5.239 -1.239 -27.688 1.00 74.79 166 PHE D C 1
ATOM 2575 O O . PHE B 2 70 ? 5.588 -2.413 -27.525 1.00 70.86 166 PHE D O 1
ATOM 2583 N N . ARG B 2 71 ? 4.131 -0.730 -27.163 1.00 63.55 167 ARG D N 1
ATOM 2584 C CA . ARG B 2 71 ? 3.225 -1.520 -26.332 1.00 81.90 167 ARG D CA 1
ATOM 2585 C C . ARG B 2 71 ? 1.825 -1.486 -26.925 1.00 82.87 167 ARG D C 1
ATOM 2586 O O . ARG B 2 71 ? 1.165 -0.430 -26.884 1.00 81.57 167 ARG D O 1
ATOM 2594 N N . PRO B 2 72 ? 1.329 -2.593 -27.487 1.00 78.08 168 PRO D N 1
ATOM 2595 C CA . PRO B 2 72 ? -0.052 -2.604 -28.000 1.00 61.22 168 PRO D CA 1
ATOM 2596 C C . PRO B 2 72 ? -1.104 -2.371 -26.926 1.00 77.48 168 PRO D C 1
ATOM 2597 O O . PRO B 2 72 ? -2.273 -2.146 -27.270 1.00 78.15 168 PRO D O 1
ATOM 2601 N N . GLU B 2 73 ? -0.731 -2.425 -25.646 1.00 92.64 169 GLU D N 1
ATOM 2602 C CA . GLU B 2 73 ? -1.683 -2.137 -24.579 1.00 79.41 169 GLU D CA 1
ATOM 2603 C C . GLU B 2 73 ? -2.165 -0.693 -24.651 1.00 87.31 169 GLU D C 1
ATOM 2604 O O . GLU B 2 73 ? -3.348 -0.410 -24.423 1.00 81.26 169 GLU D O 1
ATOM 2610 N N . ARG B 2 74 ? -1.261 0.236 -24.973 1.00 80.52 170 ARG D N 1
ATOM 2611 C CA . ARG B 2 74 ? -1.665 1.625 -25.167 1.00 76.75 170 ARG D CA 1
ATOM 2612 C C . ARG B 2 74 ? -2.619 1.754 -26.348 1.00 93.30 170 ARG D C 1
ATOM 2613 O O . ARG B 2 74 ? -3.561 2.557 -26.315 1.00 101.16 170 ARG D O 1
ATOM 2621 N N . LEU B 2 75 ? -2.389 0.965 -27.401 1.00 81.74 171 LEU D N 1
ATOM 2622 C CA . LEU B 2 75 ? -3.294 0.973 -28.546 1.00 88.09 171 LEU D CA 1
ATOM 2623 C C . LEU B 2 75 ? -4.677 0.473 -28.152 1.00 86.60 171 LEU D C 1
ATOM 2624 O O . LEU B 2 75 ? -5.692 1.053 -28.552 1.00 96.66 171 LEU D O 1
ATOM 2629 N N . LEU B 2 76 ? -4.737 -0.605 -27.365 1.00 89.78 172 LEU D N 1
ATOM 2630 C CA . LEU B 2 76 ? -6.022 -1.091 -26.871 1.00 87.23 172 LEU D CA 1
ATOM 2631 C C . LEU B 2 76 ? -6.715 -0.040 -26.011 1.00 95.60 172 LEU D C 1
ATOM 2632 O O . LEU B 2 76 ? -7.934 0.150 -26.107 1.00 109.42 172 LEU D O 1
ATOM 2637 N N . ALA B 2 77 ? -5.948 0.658 -25.169 1.00 91.39 173 ALA D N 1
ATOM 2638 C CA . ALA B 2 77 ? -6.529 1.681 -24.305 1.00 83.41 173 ALA D CA 1
ATOM 2639 C C . ALA B 2 77 ? -7.132 2.817 -25.123 1.00 102.47 173 ALA D C 1
ATOM 2640 O O . ALA B 2 77 ? -8.271 3.234 -24.884 1.00 104.16 173 ALA D O 1
ATOM 2642 N N . VAL B 2 78 ? -6.384 3.325 -26.105 1.00 100.47 174 VAL D N 1
ATOM 2643 C CA . VAL B 2 78 ? -6.900 4.441 -26.894 1.00 98.17 174 VAL D CA 1
ATOM 2644 C C . VAL B 2 78 ? -8.026 3.984 -27.818 1.00 98.77 174 VAL D C 1
ATOM 2645 O O . VAL B 2 78 ? -8.912 4.777 -28.165 1.00 95.57 174 VAL D O 1
ATOM 2649 N N . ALA B 2 79 ? -8.033 2.708 -28.216 1.00 93.80 175 ALA D N 1
ATOM 2650 C CA . ALA B 2 79 ? -9.136 2.196 -29.022 1.00 91.12 175 ALA D CA 1
ATOM 2651 C C . ALA B 2 79 ? -10.412 2.088 -28.199 1.00 100.89 175 ALA D C 1
ATOM 2652 O O . ALA B 2 79 ? -11.503 2.396 -28.692 1.00 107.38 175 ALA D O 1
ATOM 2654 N N . GLU B 2 80 ? -10.296 1.644 -26.945 1.00 116.65 176 GLU D N 1
ATOM 2655 C CA . GLU B 2 80 ? -11.442 1.681 -26.044 1.00 103.71 176 GLU D CA 1
ATOM 2656 C C . GLU B 2 80 ? -11.886 3.116 -25.790 1.00 100.86 176 GLU D C 1
ATOM 2657 O O . GLU B 2 80 ? -13.085 3.391 -25.652 1.00 101.94 176 GLU D O 1
ATOM 2663 N N . ARG B 2 81 ? -10.929 4.045 -25.729 1.00 108.04 177 ARG D N 1
ATOM 2664 C CA . ARG B 2 81 ? -11.261 5.456 -25.562 1.00 107.33 177 ARG D CA 1
ATOM 2665 C C . ARG B 2 81 ? -12.098 5.965 -26.729 1.00 100.06 177 ARG D C 1
ATOM 2666 O O . ARG B 2 81 ? -13.106 6.654 -26.533 1.00 97.83 177 ARG D O 1
ATOM 2674 N N . TYR B 2 82 ? -11.695 5.637 -27.954 1.00 103.31 178 TYR D N 1
ATOM 2675 C CA . TYR B 2 82 ? -12.437 6.042 -29.141 1.00 107.44 178 TYR D CA 1
ATOM 2676 C C . TYR B 2 82 ? -13.575 5.091 -29.489 1.00 113.52 178 TYR D C 1
ATOM 2677 O O . TYR B 2 82 ? -14.265 5.318 -30.488 1.00 112.67 178 TYR D O 1
ATOM 2686 N N . GLY B 2 83 ? -13.789 4.043 -28.697 1.00 114.55 179 GLY D N 1
ATOM 2687 C CA . GLY B 2 83 ? -14.877 3.117 -28.945 1.00 110.10 179 GLY D CA 1
ATOM 2688 C C . GLY B 2 83 ? -14.672 2.258 -30.175 1.00 104.43 179 GLY D C 1
ATOM 2689 O O . GLY B 2 83 ? -15.575 2.120 -31.004 1.00 112.53 179 GLY D O 1
ATOM 2690 N N . LEU B 2 84 ? -13.483 1.677 -30.302 1.00 107.48 180 LEU D N 1
ATOM 2691 C CA . LEU B 2 84 ? -13.141 0.812 -31.419 1.00 109.82 180 LEU D CA 1
ATOM 2692 C C . LEU B 2 84 ? -12.827 -0.587 -30.908 1.00 109.41 180 LEU D C 1
ATOM 2693 O O . LEU B 2 84 ? -12.359 -0.763 -29.779 1.00 101.40 180 LEU D O 1
ATOM 2698 N N . SER B 2 85 ? -13.095 -1.583 -31.750 1.00 108.25 181 SER D N 1
ATOM 2699 C CA . SER B 2 85 ? -12.779 -2.963 -31.405 1.00 104.78 181 SER D CA 1
ATOM 2700 C C . SER B 2 85 ? -11.267 -3.147 -31.382 1.00 106.59 181 SER D C 1
ATOM 2701 O O . SER B 2 85 ? -10.587 -2.883 -32.380 1.00 103.90 181 SER D O 1
ATOM 2704 N N . GLY B 2 86 ? -10.740 -3.595 -30.239 1.00 115.95 182 GLY D N 1
ATOM 2705 C CA . GLY B 2 86 ? -9.301 -3.738 -30.101 1.00 91.86 182 GLY D CA 1
ATOM 2706 C C . GLY B 2 86 ? -8.694 -4.714 -31.088 1.00 96.61 182 GLY D C 1
ATOM 2707 O O . GLY B 2 86 ? -7.550 -4.537 -31.517 1.00 101.50 182 GLY D O 1
ATOM 2708 N N . SER B 2 87 ? -9.445 -5.750 -31.467 1.00 86.76 183 SER D N 1
ATOM 2709 C CA . SER B 2 87 ? -8.936 -6.724 -32.427 1.00 106.35 183 SER D CA 1
ATOM 2710 C C . SER B 2 87 ? -8.672 -6.075 -33.780 1.00 106.74 183 SER D C 1
ATOM 2711 O O . SER B 2 87 ? -7.584 -6.218 -34.349 1.00 107.80 183 SER D O 1
ATOM 2714 N N . ASP B 2 88 ? -9.660 -5.347 -34.308 1.00 106.33 184 ASP D N 1
ATOM 2715 C CA . ASP B 2 88 ? -9.489 -4.700 -35.604 1.00 107.20 184 ASP D CA 1
ATOM 2716 C C . ASP B 2 88 ? -8.420 -3.617 -35.558 1.00 98.76 184 ASP D C 1
ATOM 2717 O O . ASP B 2 88 ? -7.740 -3.377 -36.562 1.00 105.78 184 ASP D O 1
ATOM 2722 N N . VAL B 2 89 ? -8.254 -2.956 -34.411 1.00 97.36 185 VAL D N 1
ATOM 2723 C CA . VAL B 2 89 ? -7.242 -1.912 -34.295 1.00 93.39 185 VAL D CA 1
ATOM 2724 C C . VAL B 2 89 ? -5.845 -2.522 -34.285 1.00 94.98 185 VAL D C 1
ATOM 2725 O O . VAL B 2 89 ? -4.937 -2.046 -34.976 1.00 90.11 185 VAL D O 1
ATOM 2729 N N . LEU B 2 90 ? -5.653 -3.587 -33.504 1.00 96.22 186 LEU D N 1
ATOM 2730 C CA . LEU B 2 90 ? -4.345 -4.228 -33.441 1.00 90.82 186 LEU D CA 1
ATOM 2731 C C . LEU B 2 90 ? -4.018 -5.012 -34.705 1.00 94.74 186 LEU D C 1
ATOM 2732 O O . LEU B 2 90 ? -2.837 -5.246 -34.983 1.00 84.55 186 LEU D O 1
ATOM 2737 N N . ASP B 2 91 ? -5.027 -5.420 -35.477 1.00 98.33 187 ASP D N 1
ATOM 2738 C CA . ASP B 2 91 ? -4.766 -6.132 -36.721 1.00 89.64 187 ASP D CA 1
ATOM 2739 C C . ASP B 2 91 ? -4.400 -5.199 -37.868 1.00 93.70 187 ASP D C 1
ATOM 2740 O O . ASP B 2 91 ? -3.820 -5.656 -38.858 1.00 93.92 187 ASP D O 1
ATOM 2745 N N . ASN B 2 92 ? -4.720 -3.909 -37.758 1.00 94.94 188 ASN D N 1
ATOM 2746 C CA . ASN B 2 92 ? -4.423 -2.935 -38.799 1.00 96.48 188 ASN D CA 1
ATOM 2747 C C . ASN B 2 92 ? -3.168 -2.122 -38.499 1.00 90.78 188 ASN D C 1
ATOM 2748 O O . ASN B 2 92 ? -3.027 -1.002 -39.001 1.00 90.05 188 ASN D O 1
ATOM 2753 N N . VAL B 2 93 ? -2.257 -2.661 -37.691 1.00 79.64 189 VAL D N 1
ATOM 2754 C CA . VAL B 2 93 ? -1.001 -1.998 -37.362 1.00 76.87 189 VAL D CA 1
ATOM 2755 C C . VAL B 2 93 ? 0.134 -2.971 -37.645 1.00 78.90 189 VAL D C 1
ATOM 2756 O O . VAL B 2 93 ? 0.199 -4.047 -37.039 1.00 78.10 189 VAL D O 1
ATOM 2760 N N . ALA B 2 94 ? 1.023 -2.595 -38.560 1.00 82.60 190 ALA D N 1
ATOM 2761 C CA . ALA B 2 94 ? 2.190 -3.398 -38.907 1.00 85.00 190 ALA D CA 1
ATOM 2762 C C . ALA B 2 94 ? 3.386 -2.869 -38.123 1.00 85.11 190 ALA D C 1
ATOM 2763 O O . ALA B 2 94 ? 3.831 -1.739 -38.345 1.00 94.22 190 ALA D O 1
ATOM 2765 N N . TYR B 2 95 ? 3.903 -3.685 -37.209 1.00 71.98 191 TYR D N 1
ATOM 2766 C CA . TYR B 2 95 ? 4.993 -3.296 -36.327 1.00 73.50 191 TYR D CA 1
ATOM 2767 C C . TYR B 2 95 ? 6.286 -3.981 -36.746 1.00 68.48 191 TYR D C 1
ATOM 2768 O O . TYR B 2 95 ? 6.278 -5.142 -37.168 1.00 72.45 191 TYR D O 1
ATOM 2777 N N . ALA B 2 96 ? 7.396 -3.254 -36.628 1.00 59.14 192 ALA D N 1
ATOM 2778 C CA . ALA B 2 96 ? 8.710 -3.813 -36.917 1.00 77.13 192 ALA D CA 1
ATOM 2779 C C . ALA B 2 96 ? 9.748 -3.148 -36.027 1.00 82.07 192 ALA D C 1
ATOM 2780 O O . ALA B 2 96 ? 9.759 -1.920 -35.894 1.00 85.74 192 ALA D O 1
ATOM 2782 N N . ARG B 2 97 ? 10.618 -3.959 -35.432 1.00 73.34 193 ARG D N 1
ATOM 2783 C CA . ARG B 2 97 ? 11.697 -3.474 -34.583 1.00 87.75 193 ARG D CA 1
ATOM 2784 C C . ARG B 2 97 ? 12.994 -3.434 -35.381 1.00 71.80 193 ARG D C 1
ATOM 2785 O O . ARG B 2 97 ? 13.369 -4.427 -36.013 1.00 62.79 193 ARG D O 1
ATOM 2793 N N . ALA B 2 98 ? 13.670 -2.290 -35.350 1.00 75.01 194 ALA D N 1
ATOM 2794 C CA . ALA B 2 98 ? 14.945 -2.111 -36.033 1.00 82.62 194 ALA D CA 1
ATOM 2795 C C . ALA B 2 98 ? 16.073 -2.133 -35.011 1.00 96.43 194 ALA D C 1
ATOM 2796 O O . ALA B 2 98 ? 15.986 -1.478 -33.968 1.00 102.38 194 ALA D O 1
ATOM 2798 N N . PHE B 2 99 ? 17.130 -2.888 -35.314 1.00 93.41 195 PHE D N 1
ATOM 2799 C CA . PHE B 2 99 ? 18.259 -3.024 -34.404 1.00 80.28 195 PHE D CA 1
ATOM 2800 C C . PHE B 2 99 ? 19.476 -2.210 -34.820 1.00 83.55 195 PHE D C 1
ATOM 2801 O O . PHE B 2 99 ? 20.292 -1.865 -33.958 1.00 89.72 195 PHE D O 1
ATOM 2809 N N . ASN B 2 100 ? 19.622 -1.899 -36.105 1.00 90.65 196 ASN D N 1
ATOM 2810 C CA . ASN B 2 100 ? 20.725 -1.070 -36.569 1.00 89.24 196 ASN D CA 1
ATOM 2811 C C . ASN B 2 100 ? 20.247 -0.230 -37.746 1.00 90.16 196 ASN D C 1
ATOM 2812 O O . ASN B 2 100 ? 19.124 -0.388 -38.234 1.00 87.27 196 ASN D O 1
ATOM 2817 N N . THR B 2 101 ? 21.120 0.674 -38.197 1.00 87.87 197 THR D N 1
ATOM 2818 C CA . THR B 2 101 ? 20.744 1.604 -39.257 1.00 84.69 197 THR D CA 1
ATOM 2819 C C . THR B 2 101 ? 20.432 0.872 -40.557 1.00 93.96 197 THR D C 1
ATOM 2820 O O . THR B 2 101 ? 19.526 1.270 -41.300 1.00 91.57 197 THR D O 1
ATOM 2824 N N . ASP B 2 102 ? 21.167 -0.205 -40.846 1.00 103.13 198 ASP D N 1
ATOM 2825 C CA . ASP B 2 102 ? 20.923 -0.957 -42.072 1.00 104.25 198 ASP D CA 1
ATOM 2826 C C . ASP B 2 102 ? 19.539 -1.595 -42.063 1.00 101.39 198 ASP D C 1
ATOM 2827 O O . ASP B 2 102 ? 18.822 -1.551 -43.068 1.00 102.48 198 ASP D O 1
ATOM 2832 N N . HIS B 2 103 ? 19.144 -2.188 -40.934 1.00 96.87 199 HIS D N 1
ATOM 2833 C CA . HIS B 2 103 ? 17.812 -2.777 -40.835 1.00 96.55 199 HIS D CA 1
ATOM 2834 C C . HIS B 2 103 ? 16.731 -1.706 -40.914 1.00 88.49 199 HIS D C 1
ATOM 2835 O O . HIS B 2 103 ? 15.694 -1.904 -41.561 1.00 69.57 199 HIS D O 1
ATOM 2842 N N . GLN B 2 104 ? 16.959 -0.565 -40.258 1.00 87.63 200 GLN D N 1
ATOM 2843 C CA . GLN B 2 104 ? 16.007 0.539 -40.314 1.00 82.47 200 GLN D CA 1
ATOM 2844 C C . GLN B 2 104 ? 15.820 1.034 -41.743 1.00 80.45 200 GLN D C 1
ATOM 2845 O O . GLN B 2 104 ? 14.709 1.406 -42.140 1.00 79.84 200 GLN D O 1
ATOM 2851 N N . THR B 2 105 ? 16.895 1.040 -42.534 1.00 97.32 201 THR D N 1
ATOM 2852 C CA . THR B 2 105 ? 16.778 1.441 -43.933 1.00 96.05 201 THR D CA 1
ATOM 2853 C C . THR B 2 105 ? 16.073 0.372 -44.759 1.00 91.51 201 THR D C 1
ATOM 2854 O O . THR B 2 105 ? 15.202 0.686 -45.580 1.00 98.88 201 THR D O 1
ATOM 2858 N N . GLN B 2 106 ? 16.427 -0.899 -44.551 1.00 81.85 202 GLN D N 1
ATOM 2859 C CA . GLN B 2 106 ? 15.852 -1.982 -45.340 1.00 80.35 202 GLN D CA 1
ATOM 2860 C C . GLN B 2 106 ? 14.371 -2.196 -45.055 1.00 90.62 202 GLN D C 1
ATOM 2861 O O . GLN B 2 106 ? 13.665 -2.737 -45.913 1.00 105.24 202 GLN D O 1
ATOM 2867 N N . LEU B 2 107 ? 13.886 -1.797 -43.876 1.00 92.18 203 LEU D N 1
ATOM 2868 C CA . LEU B 2 107 ? 12.467 -1.976 -43.576 1.00 81.09 203 LEU D CA 1
ATOM 2869 C C . LEU B 2 107 ? 11.579 -1.145 -44.496 1.00 82.81 203 LEU D C 1
ATOM 2870 O O . LEU B 2 107 ? 10.455 -1.556 -44.810 1.00 88.00 203 LEU D O 1
ATOM 2875 N N . LEU B 2 108 ? 12.060 0.018 -44.945 1.00 89.72 204 LEU D N 1
ATOM 2876 C CA . LEU B 2 108 ? 11.244 0.864 -45.811 1.00 97.82 204 LEU D CA 1
ATOM 2877 C C . LEU B 2 108 ? 11.051 0.246 -47.191 1.00 88.53 204 LEU D C 1
ATOM 2878 O O . LEU B 2 108 ? 10.020 0.479 -47.835 1.00 85.91 204 LEU D O 1
ATOM 2883 N N . TYR B 2 109 ? 12.022 -0.541 -47.661 1.00 70.18 205 TYR D N 1
ATOM 2884 C CA . TYR B 2 109 ? 11.835 -1.284 -48.904 1.00 91.93 205 TYR D CA 1
ATOM 2885 C C . TYR B 2 109 ? 10.613 -2.189 -48.813 1.00 94.21 205 TYR D C 1
ATOM 2886 O O . TYR B 2 109 ? 9.757 -2.192 -49.705 1.00 99.09 205 TYR D O 1
ATOM 2895 N N . GLN B 2 110 ? 10.523 -2.973 -47.735 1.00 99.24 206 GLN D N 1
ATOM 2896 C CA A GLN B 2 110 ? 9.356 -3.826 -47.537 0.44 96.48 206 GLN D CA 1
ATOM 2897 C CA B GLN B 2 110 ? 9.357 -3.827 -47.533 0.56 96.63 206 GLN D CA 1
ATOM 2898 C C . GLN B 2 110 ? 8.097 -2.992 -47.338 1.00 95.25 206 GLN D C 1
ATOM 2899 O O . GLN B 2 110 ? 7.012 -3.373 -47.798 1.00 97.25 206 GLN D O 1
ATOM 2910 N N . ALA B 2 111 ? 8.226 -1.850 -46.656 1.00 90.38 207 ALA D N 1
ATOM 2911 C CA . ALA B 2 111 ? 7.086 -0.965 -46.443 1.00 88.10 207 ALA D CA 1
ATOM 2912 C C . ALA B 2 111 ? 6.503 -0.468 -47.758 1.00 102.37 207 ALA D C 1
ATOM 2913 O O . ALA B 2 111 ? 5.288 -0.270 -47.861 1.00 102.11 207 ALA D O 1
ATOM 2915 N N . GLU B 2 112 ? 7.352 -0.248 -48.764 1.00 107.71 208 GLU D N 1
ATOM 2916 C CA . GLU B 2 112 ? 6.856 0.183 -50.069 1.00 100.13 208 GLU D CA 1
ATOM 2917 C C . GLU B 2 112 ? 5.883 -0.837 -50.651 1.00 95.64 208 GLU D C 1
ATOM 2918 O O . GLU B 2 112 ? 4.766 -0.490 -51.053 1.00 105.76 208 GLU D O 1
ATOM 2924 N N . ASP B 2 113 ? 6.289 -2.109 -50.695 1.00 88.60 209 ASP D N 1
ATOM 2925 C CA . ASP B 2 113 ? 5.408 -3.147 -51.222 1.00 95.48 209 ASP D CA 1
ATOM 2926 C C . ASP B 2 113 ? 4.181 -3.332 -50.337 1.00 88.61 209 ASP D C 1
ATOM 2927 O O . ASP B 2 113 ? 3.082 -3.607 -50.837 1.00 97.40 209 ASP D O 1
ATOM 2932 N N . MET B 2 114 ? 4.347 -3.182 -49.021 1.00 103.13 210 MET D N 1
ATOM 2933 C CA . MET B 2 114 ? 3.207 -3.315 -48.119 1.00 92.00 210 MET D CA 1
ATOM 2934 C C . MET B 2 114 ? 2.167 -2.231 -48.380 1.00 94.91 210 MET D C 1
ATOM 2935 O O . MET B 2 114 ? 0.959 -2.495 -48.338 1.00 91.21 210 MET D O 1
ATOM 2940 N N . MET B 2 115 ? 2.619 -1.005 -48.658 1.00 82.26 211 MET D N 1
ATOM 2941 C CA . MET B 2 115 ? 1.701 0.076 -48.998 1.00 84.02 211 MET D CA 1
ATOM 2942 C C . MET B 2 115 ? 1.140 -0.075 -50.406 1.00 104.04 211 MET D C 1
ATOM 2943 O O . MET B 2 115 ? 0.049 0.432 -50.691 1.00 106.53 211 MET D O 1
ATOM 2948 N N . VAL B 2 116 ? 1.873 -0.744 -51.298 1.00 101.80 212 VAL D N 1
ATOM 2949 C CA . VAL B 2 116 ? 1.322 -1.058 -52.613 1.00 94.88 212 VAL D CA 1
ATOM 2950 C C . VAL B 2 116 ? 0.155 -2.028 -52.480 1.00 95.55 212 VAL D C 1
ATOM 2951 O O . VAL B 2 116 ? -0.894 -1.850 -53.111 1.00 101.81 212 VAL D O 1
ATOM 2955 N N . GLU B 2 117 ? 0.313 -3.061 -51.650 1.00 107.91 213 GLU D N 1
ATOM 2956 C CA . GLU B 2 117 ? -0.745 -4.056 -51.495 1.00 103.83 213 GLU D CA 1
ATOM 2957 C C . GLU B 2 117 ? -1.948 -3.478 -50.756 1.00 99.15 213 GLU D C 1
ATOM 2958 O O . GLU B 2 117 ? -3.056 -3.412 -51.301 1.00 101.72 213 GLU D O 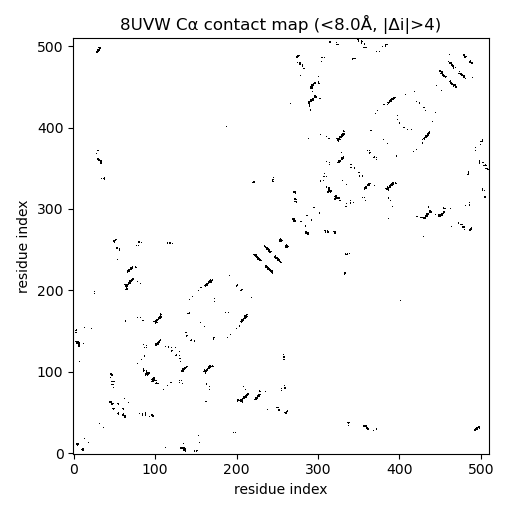1
ATOM 2964 N N . SER B 2 118 ? -1.750 -3.057 -49.511 1.00 99.14 214 SER D N 1
ATOM 2965 C CA . SER B 2 118 ? -2.833 -2.581 -48.664 1.00 100.45 214 SER D CA 1
ATOM 2966 C C . SER B 2 118 ? -2.745 -1.072 -48.471 1.00 102.92 214 SER D C 1
ATOM 2967 O O . SER B 2 118 ? -1.696 -0.454 -48.670 1.00 98.69 214 SER D O 1
ATOM 2970 N N . ARG B 2 119 ? -3.872 -0.485 -48.073 1.00 96.28 215 ARG D N 1
ATOM 2971 C CA . ARG B 2 119 ? -3.955 0.952 -47.846 1.00 97.72 215 ARG D CA 1
ATOM 2972 C C . ARG B 2 119 ? -3.356 1.297 -46.488 1.00 101.98 215 ARG D C 1
ATOM 2973 O O . ARG B 2 119 ? -3.835 0.823 -45.452 1.00 100.83 215 ARG D O 1
ATOM 2981 N N . TYR B 2 120 ? -2.310 2.117 -46.493 1.00 99.79 216 TYR D N 1
ATOM 2982 C CA . TYR B 2 120 ? -1.718 2.647 -45.275 1.00 74.70 216 TYR D CA 1
ATOM 2983 C C . TYR B 2 120 ? -1.908 4.157 -45.228 1.00 80.27 216 TYR D C 1
ATOM 2984 O O . TYR B 2 120 ? -1.936 4.830 -46.262 1.00 102.17 216 TYR D O 1
ATOM 2993 N N . ALA B 2 121 ? -2.049 4.683 -44.011 1.00 85.66 217 ALA D N 1
ATOM 2994 C CA . ALA B 2 121 ? -2.245 6.110 -43.805 1.00 83.26 217 ALA D CA 1
ATOM 2995 C C . ALA B 2 121 ? -1.203 6.753 -42.906 1.00 71.23 217 ALA D C 1
ATOM 2996 O O . ALA B 2 121 ? -1.096 7.985 -42.904 1.00 70.93 217 ALA D O 1
ATOM 2998 N N . LEU B 2 122 ? -0.433 5.969 -42.155 1.00 73.68 218 LEU D N 1
ATOM 2999 C CA . LEU B 2 122 ? 0.507 6.526 -41.193 1.00 75.05 218 LEU D CA 1
ATOM 3000 C C . LEU B 2 122 ? 1.727 5.624 -41.092 1.00 75.47 218 LEU D C 1
ATOM 3001 O O . LEU B 2 122 ? 1.593 4.414 -40.885 1.00 77.28 218 LEU D O 1
ATOM 3006 N N . LEU B 2 123 ? 2.909 6.219 -41.242 1.00 81.14 219 LEU D N 1
ATOM 3007 C CA . LEU B 2 123 ? 4.188 5.539 -41.064 1.00 82.62 219 LEU D CA 1
ATOM 3008 C C . LEU B 2 123 ? 4.915 6.213 -39.908 1.00 78.13 219 LEU D C 1
ATOM 3009 O O . LEU B 2 123 ? 5.300 7.384 -40.008 1.00 75.14 219 LEU D O 1
ATOM 3014 N N . ILE B 2 124 ? 5.108 5.473 -38.821 1.00 74.03 220 ILE D N 1
ATOM 3015 C CA . ILE B 2 124 ? 5.718 5.992 -37.603 1.00 72.79 220 ILE D CA 1
ATOM 3016 C C . ILE B 2 124 ? 7.132 5.440 -37.501 1.00 72.79 220 ILE D C 1
ATOM 3017 O O . ILE B 2 124 ? 7.334 4.219 -37.509 1.00 69.02 220 ILE D O 1
ATOM 3022 N N . VAL B 2 125 ? 8.109 6.339 -37.402 1.00 71.49 221 VAL D N 1
ATOM 3023 C CA . VAL B 2 125 ? 9.488 5.948 -37.142 1.00 76.02 221 VAL D CA 1
ATOM 3024 C C . VAL B 2 125 ? 9.876 6.466 -35.764 1.00 69.25 221 VAL D C 1
ATOM 3025 O O . VAL B 2 125 ? 10.351 7.600 -35.622 1.00 86.62 221 VAL D O 1
ATOM 3029 N N . ASP B 2 126 ? 9.660 5.642 -34.741 1.00 79.33 222 ASP D N 1
ATOM 3030 C CA . ASP B 2 126 ? 9.942 6.034 -33.365 1.00 84.63 222 ASP D CA 1
ATOM 3031 C C . ASP B 2 126 ? 11.449 6.064 -33.148 1.00 97.01 222 ASP D C 1
ATOM 3032 O O . ASP B 2 126 ? 12.111 5.021 -33.185 1.00 83.61 222 ASP D O 1
ATOM 3037 N N . SER B 2 127 ? 11.987 7.264 -32.923 1.00 108.24 223 SER D N 1
ATOM 3038 C CA . SER B 2 127 ? 13.419 7.498 -32.747 1.00 89.91 223 SER D CA 1
ATOM 3039 C C . SER B 2 127 ? 14.199 7.031 -33.980 1.00 90.41 223 SER D C 1
ATOM 3040 O O . SER B 2 127 ? 14.956 6.058 -33.957 1.00 105.05 223 SER D O 1
ATOM 3043 N N . ALA B 2 128 ? 13.979 7.766 -35.073 1.00 77.77 224 ALA D N 1
ATOM 3044 C CA . ALA B 2 128 ? 14.736 7.529 -36.296 1.00 79.47 224 ALA D CA 1
ATOM 3045 C C . ALA B 2 128 ? 16.213 7.844 -36.118 1.00 84.64 224 ALA D C 1
ATOM 3046 O O . ALA B 2 128 ? 17.040 7.357 -36.897 1.00 110.99 224 ALA D O 1
ATOM 3048 N N . THR B 2 129 ? 16.560 8.644 -35.112 1.00 77.86 225 THR D N 1
ATOM 3049 C CA . THR B 2 129 ? 17.937 9.037 -34.861 1.00 87.27 225 THR D CA 1
ATOM 3050 C C . THR B 2 129 ? 18.620 8.193 -33.794 1.00 96.57 225 THR D C 1
ATOM 3051 O O . THR B 2 129 ? 19.847 8.260 -33.674 1.00 103.59 225 THR D O 1
ATOM 3055 N N . ALA B 2 130 ? 17.864 7.404 -33.026 1.00 85.30 226 ALA D N 1
ATOM 3056 C CA . ALA B 2 130 ? 18.458 6.630 -31.938 1.00 64.54 226 ALA D CA 1
ATOM 3057 C C . ALA B 2 130 ? 19.541 5.692 -32.455 1.00 83.49 226 ALA D C 1
ATOM 3058 O O . ALA B 2 130 ? 20.625 5.591 -31.868 1.00 99.24 226 ALA D O 1
ATOM 3060 N N . LEU B 2 131 ? 19.270 4.999 -33.562 1.00 97.73 227 LEU D N 1
ATOM 3061 C CA . LEU B 2 131 ? 20.285 4.139 -34.155 1.00 82.68 227 LEU D CA 1
ATOM 3062 C C . LEU B 2 131 ? 21.366 4.942 -34.868 1.00 93.03 227 LEU D C 1
ATOM 3063 O O . LEU B 2 131 ? 22.470 4.426 -35.076 1.00 93.26 227 LEU D O 1
ATOM 3068 N N . TYR B 2 132 ? 21.075 6.188 -35.241 1.00 97.84 228 TYR D N 1
ATOM 3069 C CA . TYR B 2 132 ? 22.075 7.051 -35.858 1.00 103.31 228 TYR D CA 1
ATOM 3070 C C . TYR B 2 132 ? 22.829 7.893 -34.836 1.00 110.23 228 TYR D C 1
ATOM 3071 O O . TYR B 2 132 ? 23.993 8.241 -35.069 1.00 111.95 228 TYR D O 1
ATOM 3080 N N . ARG B 2 133 ? 22.203 8.226 -33.706 1.00 120.39 229 ARG D N 1
ATOM 3081 C CA . ARG B 2 133 ? 22.890 8.901 -32.613 1.00 123.91 229 ARG D CA 1
ATOM 3082 C C . ARG B 2 133 ? 23.809 7.976 -31.846 1.00 122.28 229 ARG D C 1
ATOM 3083 O O . ARG B 2 133 ? 24.263 8.338 -30.757 1.00 131.44 229 ARG D O 1
ATOM 3091 N N . THR B 2 134 ? 24.089 6.793 -32.384 1.00 121.30 230 THR D N 1
ATOM 3092 C CA . THR B 2 134 ? 25.053 5.887 -31.780 1.00 138.61 230 THR D CA 1
ATOM 3093 C C . THR B 2 134 ? 26.464 6.432 -31.959 1.00 147.65 230 THR D C 1
ATOM 3094 O O . THR B 2 134 ? 27.351 5.713 -32.429 1.00 152.44 230 THR D O 1
ATOM 3098 N N . ASP B 2 135 ? 26.676 7.703 -31.605 1.00 150.72 231 ASP D N 1
ATOM 3099 C CA . ASP B 2 135 ? 28.007 8.294 -31.700 1.00 154.24 231 ASP D CA 1
ATOM 3100 C C . ASP B 2 135 ? 29.012 7.506 -30.870 1.00 163.57 231 ASP D C 1
ATOM 3101 O O . ASP B 2 135 ? 30.106 7.176 -31.346 1.00 175.51 231 ASP D O 1
ATOM 3106 N N . TYR B 2 136 ? 28.649 7.190 -29.624 1.00 164.71 232 TYR D N 1
ATOM 3107 C CA . TYR B 2 136 ? 29.481 6.391 -28.731 1.00 156.95 232 TYR D CA 1
ATOM 3108 C C . TYR B 2 136 ? 30.890 6.965 -28.655 1.00 166.69 232 TYR D C 1
ATOM 3109 O O . TYR B 2 136 ? 31.146 7.912 -27.901 1.00 169.11 232 TYR D O 1
ATOM 3118 N N . SER B 2 137 ? 31.802 6.394 -29.441 1.00 173.96 233 SER D N 1
ATOM 3119 C CA . SER B 2 137 ? 33.143 6.934 -29.609 1.00 163.79 233 SER D CA 1
ATOM 3120 C C . SER B 2 137 ? 33.305 7.712 -30.910 1.00 164.25 233 SER D C 1
ATOM 3121 O O . SER B 2 137 ? 34.048 8.701 -30.939 1.00 165.28 233 SER D O 1
ATOM 3124 N N . GLY B 2 138 ? 32.618 7.298 -31.977 1.00 165.76 234 GLY D N 1
ATOM 3125 C CA . GLY B 2 138 ? 32.639 8.013 -33.239 1.00 160.23 234 GLY D CA 1
ATOM 3126 C C . GLY B 2 138 ? 31.749 9.235 -33.224 1.00 164.70 234 GLY D C 1
ATOM 3127 O O . GLY B 2 138 ? 30.715 9.272 -33.897 1.00 160.23 234 GLY D O 1
ATOM 3128 N N . ARG B 2 139 ? 32.144 10.244 -32.446 1.00 174.36 235 ARG D N 1
ATOM 3129 C CA . ARG B 2 139 ? 31.384 11.482 -32.308 1.00 171.12 235 ARG D CA 1
ATOM 3130 C C . ARG B 2 139 ? 31.719 12.500 -33.392 1.00 165.26 235 ARG D C 1
ATOM 3131 O O . ARG B 2 139 ? 31.541 13.709 -33.186 1.00 159.95 235 ARG D O 1
ATOM 3139 N N . GLY B 2 140 ? 32.196 12.046 -34.543 1.00 162.05 236 GLY D N 1
ATOM 3140 C CA . GLY B 2 140 ? 32.549 12.947 -35.616 1.00 157.97 236 GLY D CA 1
ATOM 3141 C C . GLY B 2 140 ? 32.589 12.234 -36.950 1.00 153.52 236 GLY D C 1
ATOM 3142 O O . GLY B 2 140 ? 33.222 12.721 -37.889 1.00 161.34 236 GLY D O 1
ATOM 3143 N N . GLU B 2 141 ? 31.929 11.072 -37.043 1.00 152.69 237 GLU D N 1
ATOM 3144 C CA . GLU B 2 141 ? 31.864 10.347 -38.311 1.00 162.36 237 GLU D CA 1
ATOM 3145 C C . GLU B 2 141 ? 31.210 11.193 -39.398 1.00 158.77 237 GLU D C 1
ATOM 3146 O O . GLU B 2 141 ? 31.615 11.142 -40.565 1.00 146.65 237 GLU D O 1
ATOM 3152 N N . LEU B 2 142 ? 30.189 11.969 -39.029 1.00 150.30 238 LEU D N 1
ATOM 3153 C CA . LEU B 2 142 ? 29.622 13.011 -39.880 1.00 147.45 238 LEU D CA 1
ATOM 3154 C C . LEU B 2 142 ? 29.166 12.486 -41.236 1.00 147.34 238 LEU D C 1
ATOM 3155 O O . LEU B 2 142 ? 28.117 11.842 -41.338 1.00 143.38 238 LEU D O 1
ATOM 3160 N N . SER B 2 143 ? 29.959 12.753 -42.278 1.00 145.20 239 SER D N 1
ATOM 3161 C CA . SER B 2 143 ? 29.534 12.456 -43.643 1.00 139.44 239 SER D CA 1
ATOM 3162 C C . SER B 2 143 ? 29.327 10.964 -43.870 1.00 131.09 239 SER D C 1
ATOM 3163 O O . SER B 2 143 ? 28.567 10.576 -44.764 1.00 125.59 239 SER D O 1
ATOM 3166 N N . ALA B 2 144 ? 29.991 10.115 -43.083 1.00 128.11 240 ALA D N 1
ATOM 3167 C CA . ALA B 2 144 ? 29.790 8.676 -43.217 1.00 125.40 240 ALA D CA 1
ATOM 3168 C C . ALA B 2 144 ? 28.357 8.292 -42.870 1.00 124.24 240 ALA D C 1
ATOM 3169 O O . ALA B 2 144 ? 27.717 7.515 -43.588 1.00 115.67 240 ALA D O 1
ATOM 3171 N N . ARG B 2 145 ? 27.835 8.834 -41.771 1.00 129.77 241 ARG D N 1
ATOM 3172 C CA . ARG B 2 145 ? 26.454 8.589 -41.381 1.00 114.21 241 ARG D CA 1
ATOM 3173 C C . ARG B 2 145 ? 25.486 9.624 -41.934 1.00 107.53 241 ARG D C 1
ATOM 3174 O O . ARG B 2 145 ? 24.277 9.366 -41.962 1.00 107.36 241 ARG D O 1
ATOM 3182 N N . GLN B 2 146 ? 25.985 10.784 -42.369 1.00 113.99 242 GLN D N 1
ATOM 3183 C CA . GLN B 2 146 ? 25.105 11.792 -42.950 1.00 116.95 242 GLN D CA 1
ATOM 3184 C C . GLN B 2 146 ? 24.523 11.325 -44.278 1.00 118.72 242 GLN D C 1
ATOM 3185 O O . GLN B 2 146 ? 23.406 11.715 -44.635 1.00 113.77 242 GLN D O 1
ATOM 3191 N N . MET B 2 147 ? 25.260 10.492 -45.018 1.00 109.42 243 MET D N 1
ATOM 3192 C CA . MET B 2 147 ? 24.759 9.994 -46.294 1.00 119.98 243 MET D CA 1
ATOM 3193 C C . MET B 2 147 ? 23.692 8.924 -46.103 1.00 119.74 243 MET D C 1
ATOM 3194 O O . MET B 2 147 ? 22.769 8.821 -46.918 1.00 122.00 243 MET D O 1
ATOM 3199 N N . HIS B 2 148 ? 23.800 8.121 -45.042 1.00 104.80 244 HIS D N 1
ATOM 3200 C CA . HIS B 2 148 ? 22.811 7.076 -44.802 1.00 104.51 244 HIS D CA 1
ATOM 3201 C C . HIS B 2 148 ? 21.491 7.673 -44.327 1.00 99.29 244 HIS D C 1
ATOM 3202 O O . HIS B 2 148 ? 20.415 7.302 -44.815 1.00 102.91 244 HIS D O 1
ATOM 3209 N N . LEU B 2 149 ? 21.557 8.604 -43.371 1.00 93.47 245 LEU D N 1
ATOM 3210 C CA . LEU B 2 149 ? 20.353 9.295 -42.924 1.00 94.15 245 LEU D CA 1
ATOM 3211 C C . LEU B 2 149 ? 19.714 10.085 -44.058 1.00 92.10 245 LEU D C 1
ATOM 3212 O O . LEU B 2 149 ? 18.485 10.201 -44.119 1.00 85.10 245 LEU D O 1
ATOM 3217 N N . ALA B 2 150 ? 20.530 10.627 -44.966 1.00 96.52 246 ALA D N 1
ATOM 3218 C CA . ALA B 2 150 ? 19.983 11.329 -46.121 1.00 78.23 246 ALA D CA 1
ATOM 3219 C C . ALA B 2 150 ? 19.152 10.395 -46.989 1.00 81.57 246 ALA D C 1
ATOM 3220 O O . ALA B 2 150 ? 18.049 10.750 -47.416 1.00 78.17 246 ALA D O 1
ATOM 3222 N N . ARG B 2 151 ? 19.659 9.187 -47.251 1.00 71.95 247 ARG D N 1
ATOM 3223 C CA . ARG B 2 151 ? 18.906 8.233 -48.057 1.00 86.37 247 ARG D CA 1
ATOM 3224 C C . ARG B 2 151 ? 17.659 7.754 -47.320 1.00 103.96 247 ARG D C 1
ATOM 3225 O O . ARG B 2 151 ? 16.610 7.532 -47.938 1.00 109.99 247 ARG D O 1
ATOM 3233 N N . PHE B 2 152 ? 17.752 7.605 -45.996 1.00 97.28 248 PHE D N 1
ATOM 3234 C CA . PHE B 2 152 ? 16.584 7.235 -45.200 1.00 82.97 248 PHE D CA 1
ATOM 3235 C C . PHE B 2 152 ? 15.482 8.285 -45.323 1.00 87.76 248 PHE D C 1
ATOM 3236 O O . PHE B 2 152 ? 14.315 7.958 -45.581 1.00 83.87 248 PHE D O 1
ATOM 3244 N N . LEU B 2 153 ? 15.842 9.559 -45.152 1.00 78.96 249 LEU D N 1
ATOM 3245 C CA . LEU B 2 153 ? 14.862 10.632 -45.295 1.00 83.47 249 LEU D CA 1
ATOM 3246 C C . LEU B 2 153 ? 14.349 10.740 -46.725 1.00 87.36 249 LEU D C 1
ATOM 3247 O O . LEU B 2 153 ? 13.179 11.082 -46.938 1.00 96.71 249 LEU D O 1
ATOM 3252 N N . ARG B 2 154 ? 15.199 10.451 -47.714 1.00 83.17 250 ARG D N 1
ATOM 3253 C CA . ARG B 2 154 ? 14.747 10.451 -49.101 1.00 97.84 250 ARG D CA 1
ATOM 3254 C C . ARG B 2 154 ? 13.684 9.386 -49.332 1.00 90.04 250 ARG D C 1
ATOM 3255 O O . ARG B 2 154 ? 12.682 9.637 -50.009 1.00 98.91 250 ARG D O 1
ATOM 3263 N N . MET B 2 155 ? 13.882 8.190 -48.773 1.00 91.71 251 MET D N 1
ATOM 3264 C CA A MET B 2 155 ? 12.868 7.148 -48.904 0.46 94.77 251 MET D CA 1
ATOM 3265 C CA B MET B 2 155 ? 12.871 7.145 -48.902 0.54 94.70 251 MET D CA 1
ATOM 3266 C C . MET B 2 155 ? 11.593 7.521 -48.161 1.00 91.28 251 MET D C 1
ATOM 3267 O O . MET B 2 155 ? 10.486 7.240 -48.638 1.00 89.14 251 MET D O 1
ATOM 3276 N N . LEU B 2 156 ? 11.725 8.148 -46.990 1.00 90.09 252 LEU D N 1
ATOM 3277 C CA . LEU B 2 156 ? 10.541 8.604 -46.266 1.00 91.96 252 LEU D CA 1
ATOM 3278 C C . LEU B 2 156 ? 9.738 9.588 -47.109 1.00 92.15 252 LEU D C 1
ATOM 3279 O O . LEU B 2 156 ? 8.512 9.466 -47.233 1.00 99.08 252 LEU D O 1
ATOM 3284 N N . LEU B 2 157 ? 10.421 10.572 -47.701 1.00 90.15 253 LEU D N 1
ATOM 3285 C CA . LEU B 2 157 ? 9.747 11.538 -48.563 1.00 87.00 253 LEU D CA 1
ATOM 3286 C C . LEU B 2 157 ? 9.129 10.860 -49.779 1.00 81.89 253 LEU D C 1
ATOM 3287 O O . LEU B 2 157 ? 8.016 11.206 -50.190 1.00 83.86 253 LEU D O 1
ATOM 3292 N N . ARG B 2 158 ? 9.834 9.888 -50.365 1.00 91.69 254 ARG D N 1
ATOM 3293 C CA A ARG B 2 158 ? 9.302 9.186 -51.528 0.40 89.73 254 ARG D CA 1
ATOM 3294 C CA B ARG B 2 158 ? 9.306 9.180 -51.526 0.60 87.85 254 ARG D CA 1
ATOM 3295 C C . ARG B 2 158 ? 8.008 8.459 -51.185 1.00 94.98 254 ARG D C 1
ATOM 3296 O O . ARG B 2 158 ? 7.021 8.547 -51.923 1.00 85.00 254 ARG D O 1
ATOM 3311 N N . LEU B 2 159 ? 7.997 7.732 -50.065 1.00 101.33 255 LEU D N 1
ATOM 3312 C CA . LEU B 2 159 ? 6.794 7.009 -49.670 1.00 92.91 255 LEU D CA 1
ATOM 3313 C C . LEU B 2 159 ? 5.658 7.968 -49.338 1.00 84.51 255 LEU D C 1
ATOM 3314 O O . LEU B 2 159 ? 4.511 7.747 -49.749 1.00 83.66 255 LEU D O 1
ATOM 3319 N N . ALA B 2 160 ? 5.959 9.050 -48.611 1.00 85.99 256 ALA D N 1
ATOM 3320 C CA . ALA B 2 160 ? 4.922 10.014 -48.258 1.00 92.83 256 ALA D CA 1
ATOM 3321 C C . ALA B 2 160 ? 4.338 10.692 -49.489 1.00 90.28 256 ALA D C 1
ATOM 3322 O O . ALA B 2 160 ? 3.141 11.002 -49.517 1.00 87.76 256 ALA D O 1
ATOM 3324 N N . ASP B 2 161 ? 5.157 10.927 -50.516 1.00 95.07 257 ASP D N 1
ATOM 3325 C CA . ASP B 2 161 ? 4.669 11.588 -51.720 1.00 86.28 257 ASP D CA 1
ATOM 3326 C C . ASP B 2 161 ? 3.911 10.622 -52.622 1.00 68.58 257 ASP D C 1
ATOM 3327 O O . ASP B 2 161 ? 2.909 11.001 -53.239 1.00 78.16 257 ASP D O 1
ATOM 3332 N N . GLU B 2 162 ? 4.367 9.371 -52.707 1.00 67.87 258 GLU D N 1
ATOM 3333 C CA . GLU B 2 162 ? 3.747 8.412 -53.613 1.00 70.27 258 GLU D CA 1
ATOM 3334 C C . GLU B 2 162 ? 2.436 7.873 -53.051 1.00 79.18 258 GLU D C 1
ATOM 3335 O O . GLU B 2 162 ? 1.410 7.881 -53.739 1.00 74.80 258 GLU D O 1
ATOM 3341 N N . PHE B 2 163 ? 2.449 7.401 -51.805 1.00 91.69 259 PHE D N 1
ATOM 3342 C CA . PHE B 2 163 ? 1.281 6.763 -51.214 1.00 69.33 259 PHE D CA 1
ATOM 3343 C C . PHE B 2 163 ? 0.429 7.718 -50.390 1.00 75.11 259 PHE D C 1
ATOM 3344 O O . PHE B 2 163 ? -0.623 7.310 -49.889 1.00 77.21 259 PHE D O 1
ATOM 3352 N N . GLY B 2 164 ? 0.849 8.972 -50.242 1.00 78.18 260 GLY D N 1
ATOM 3353 C CA . GLY B 2 164 ? 0.066 9.936 -49.492 1.00 86.38 260 GLY D CA 1
ATOM 3354 C C . GLY B 2 164 ? -0.087 9.614 -48.023 1.00 94.87 260 GLY D C 1
ATOM 3355 O O . GLY B 2 164 ? -1.071 10.030 -47.404 1.00 94.01 260 GLY D O 1
ATOM 3356 N N . VAL B 2 165 ? 0.860 8.885 -47.448 1.00 99.57 261 VAL D N 1
ATOM 3357 C CA . VAL B 2 165 ? 0.808 8.514 -46.040 1.00 81.41 261 VAL D CA 1
ATOM 3358 C C . VAL B 2 165 ? 1.409 9.638 -45.211 1.00 81.31 261 VAL D C 1
ATOM 3359 O O . VAL B 2 165 ? 2.229 10.428 -45.692 1.00 84.85 261 VAL D O 1
ATOM 3363 N N . ALA B 2 166 ? 0.993 9.718 -43.950 1.00 84.29 262 ALA D N 1
ATOM 3364 C CA . ALA B 2 166 ? 1.551 10.682 -43.007 1.00 84.40 262 ALA D CA 1
ATOM 3365 C C . ALA B 2 166 ? 2.765 10.048 -42.339 1.00 80.54 262 ALA D C 1
ATOM 3366 O O . ALA B 2 166 ? 2.635 9.058 -41.615 1.00 99.61 262 ALA D O 1
ATOM 3368 N N . VAL B 2 167 ? 3.944 10.609 -42.587 1.00 63.56 263 VAL D N 1
ATOM 3369 C CA . VAL B 2 167 ? 5.189 10.096 -42.029 1.00 84.75 263 VAL D CA 1
ATOM 3370 C C . VAL B 2 167 ? 5.533 10.913 -40.793 1.00 70.85 263 VAL D C 1
ATOM 3371 O O . VAL B 2 167 ? 5.799 12.117 -40.887 1.00 88.34 263 VAL D O 1
ATOM 3375 N N . VAL B 2 168 ? 5.526 10.262 -39.633 1.00 69.15 264 VAL D N 1
ATOM 3376 C CA . VAL B 2 168 ? 5.849 10.902 -38.363 1.00 85.27 264 VAL D CA 1
ATOM 3377 C C . VAL B 2 168 ? 7.103 10.242 -37.810 1.00 74.06 264 VAL D C 1
ATOM 3378 O O . VAL B 2 168 ? 7.097 9.042 -37.510 1.00 76.59 264 VAL D O 1
ATOM 3382 N N . ILE B 2 169 ? 8.171 11.021 -37.672 1.00 60.43 265 ILE D N 1
ATOM 3383 C CA . ILE B 2 169 ? 9.437 10.527 -37.147 1.00 73.49 265 ILE D CA 1
ATOM 3384 C C . ILE B 2 169 ? 9.703 11.187 -35.803 1.00 70.73 265 ILE D C 1
ATOM 3385 O O . ILE B 2 169 ? 9.324 12.339 -35.563 1.00 79.09 265 ILE D O 1
ATOM 3390 N N . THR B 2 170 ? 10.357 10.442 -34.917 1.00 72.57 266 THR D N 1
ATOM 3391 C CA . THR B 2 170 ? 10.675 10.911 -33.577 1.00 81.19 266 THR D CA 1
ATOM 3392 C C . THR B 2 170 ? 12.170 11.181 -33.467 1.00 77.75 266 THR D C 1
ATOM 3393 O O . THR B 2 170 ? 12.989 10.420 -33.992 1.00 84.59 266 THR D O 1
ATOM 3397 N N . ASN B 2 171 ? 12.522 12.277 -32.796 1.00 78.71 267 ASN D N 1
ATOM 3398 C CA . ASN B 2 171 ? 13.911 12.668 -32.596 1.00 86.42 267 ASN D CA 1
ATOM 3399 C C . ASN B 2 171 ? 14.126 13.022 -31.132 1.00 89.78 267 ASN D C 1
ATOM 3400 O O . ASN B 2 171 ? 13.337 13.772 -30.551 1.00 90.97 267 ASN D O 1
ATOM 3405 N N . GLN B 2 172 ? 15.189 12.481 -30.542 1.00 93.51 268 GLN D N 1
ATOM 3406 C CA . GLN B 2 172 ? 15.518 12.743 -29.147 1.00 96.51 268 GLN D CA 1
ATOM 3407 C C . GLN B 2 172 ? 16.465 13.933 -29.058 1.00 99.40 268 GLN D C 1
ATOM 3408 O O . GLN B 2 172 ? 17.478 13.983 -29.764 1.00 106.24 268 GLN D O 1
ATOM 3414 N N . VAL B 2 173 ? 16.133 14.887 -28.191 1.00 94.52 269 VAL D N 1
ATOM 3415 C CA . VAL B 2 173 ? 16.915 16.103 -28.008 1.00 88.13 269 VAL D CA 1
ATOM 3416 C C . VAL B 2 173 ? 17.281 16.228 -26.536 1.00 93.58 269 VAL D C 1
ATOM 3417 O O . VAL B 2 173 ? 16.447 15.985 -25.657 1.00 94.89 269 VAL D O 1
ATOM 3421 N N . VAL B 2 174 ? 18.529 16.602 -26.271 1.00 95.88 270 VAL D N 1
ATOM 3422 C CA . VAL B 2 174 ? 18.995 16.800 -24.904 1.00 112.79 270 VAL D CA 1
ATOM 3423 C C . VAL B 2 174 ? 19.128 18.289 -24.607 1.00 113.99 270 VAL D C 1
ATOM 3424 O O . VAL B 2 174 ? 18.650 18.773 -23.580 1.00 124.37 270 VAL D O 1
ATOM 3428 N N . GLY B 2 192 ? 27.202 21.046 -40.336 1.00 107.55 288 GLY D N 1
ATOM 3429 C CA . GLY B 2 192 ? 26.975 20.079 -41.394 1.00 112.57 288 GLY D CA 1
ATOM 3430 C C . GLY B 2 192 ? 25.576 20.142 -41.974 1.00 123.48 288 GLY D C 1
ATOM 3431 O O . GLY B 2 192 ? 25.270 19.468 -42.958 1.00 128.53 288 GLY D O 1
ATOM 3432 N N . GLY B 2 193 ? 24.722 20.957 -41.360 1.00 135.55 289 GLY D N 1
ATOM 3433 C CA . GLY B 2 193 ? 23.354 21.104 -41.817 1.00 132.95 289 GLY D CA 1
ATOM 3434 C C . GLY B 2 193 ? 22.465 19.946 -41.416 1.00 133.13 289 GLY D C 1
ATOM 3435 O O . GLY B 2 193 ? 22.670 18.813 -41.863 1.00 138.21 289 GLY D O 1
ATOM 3436 N N . ASN B 2 194 ? 21.472 20.217 -40.574 1.00 114.12 290 ASN D N 1
ATOM 3437 C CA . ASN B 2 194 ? 20.542 19.187 -40.117 1.00 109.57 290 ASN D CA 1
ATOM 3438 C C . ASN B 2 194 ? 19.617 18.814 -41.268 1.00 108.86 290 ASN D C 1
ATOM 3439 O O . ASN B 2 194 ? 18.698 19.560 -41.612 1.00 106.28 290 ASN D O 1
ATOM 3444 N N . ILE B 2 195 ? 19.861 17.648 -41.873 1.00 108.93 291 ILE D N 1
ATOM 3445 C CA . ILE B 2 195 ? 19.038 17.198 -42.989 1.00 101.59 291 ILE D CA 1
ATOM 3446 C C . ILE B 2 195 ? 17.625 16.846 -42.546 1.00 105.97 291 ILE D C 1
ATOM 3447 O O . ILE B 2 195 ? 16.704 16.842 -43.371 1.00 109.41 291 ILE D O 1
ATOM 3452 N N . ILE B 2 196 ? 17.426 16.550 -41.259 1.00 100.29 292 ILE D N 1
ATOM 3453 C CA . ILE B 2 196 ? 16.083 16.276 -40.760 1.00 93.50 292 ILE D CA 1
ATOM 3454 C C . ILE B 2 196 ? 15.218 17.526 -40.846 1.00 94.66 292 ILE D C 1
ATOM 3455 O O . ILE B 2 196 ? 14.036 17.457 -41.202 1.00 93.53 292 ILE D O 1
ATOM 3460 N N . ALA B 2 197 ? 15.792 18.688 -40.526 1.00 92.15 293 ALA D N 1
ATOM 3461 C CA . ALA B 2 197 ? 15.042 19.936 -40.615 1.00 103.66 293 ALA D CA 1
ATOM 3462 C C . ALA B 2 197 ? 14.674 20.270 -42.054 1.00 104.39 293 ALA D C 1
ATOM 3463 O O . ALA B 2 197 ? 13.630 20.885 -42.299 1.00 107.49 293 ALA D O 1
ATOM 3465 N N . HIS B 2 198 ? 15.510 19.874 -43.015 1.00 107.36 294 HIS D N 1
ATOM 3466 C CA . HIS B 2 198 ? 15.210 20.141 -44.417 1.00 109.22 294 HIS D CA 1
ATOM 3467 C C . HIS B 2 198 ? 14.176 19.164 -44.964 1.00 99.04 294 HIS D C 1
ATOM 3468 O O . HIS B 2 198 ? 13.280 19.562 -45.716 1.00 111.76 294 HIS D O 1
ATOM 3475 N N . ALA B 2 199 ? 14.281 17.886 -44.596 1.00 89.44 295 ALA D N 1
ATOM 3476 C CA . ALA B 2 199 ? 13.371 16.877 -45.120 1.00 87.98 295 ALA D CA 1
ATOM 3477 C C . ALA B 2 199 ? 11.993 16.923 -44.473 1.00 92.28 295 ALA D C 1
ATOM 3478 O O . ALA B 2 199 ? 11.025 16.453 -45.080 1.00 97.54 295 ALA D O 1
ATOM 3480 N N . SER B 2 200 ? 11.879 17.473 -43.267 1.00 86.73 296 SER D N 1
ATOM 3481 C CA . SER B 2 200 ? 10.610 17.512 -42.554 1.00 100.24 296 SER D CA 1
ATOM 3482 C C . SER B 2 200 ? 9.848 18.782 -42.907 1.00 95.28 296 SER D C 1
ATOM 3483 O O . SER B 2 200 ? 10.418 19.878 -42.909 1.00 98.53 296 SER D O 1
ATOM 3486 N N . THR B 2 201 ? 8.557 18.628 -43.204 1.00 97.45 297 THR D N 1
ATOM 3487 C CA . THR B 2 201 ? 7.708 19.781 -43.485 1.00 86.16 297 THR D CA 1
ATOM 3488 C C . THR B 2 201 ? 7.161 20.382 -42.195 1.00 97.64 297 THR D C 1
ATOM 3489 O O . THR B 2 201 ? 7.343 21.574 -41.925 1.00 99.08 297 THR D O 1
ATOM 3493 N N . THR B 2 202 ? 6.488 19.568 -41.386 1.00 101.05 298 THR D N 1
ATOM 3494 C CA . THR B 2 202 ? 5.951 20.007 -40.107 1.00 98.82 298 THR D CA 1
ATOM 3495 C C . THR B 2 202 ? 6.905 19.602 -38.991 1.00 86.90 298 THR D C 1
ATOM 3496 O O . THR B 2 202 ? 7.457 18.499 -39.003 1.00 92.31 298 THR D O 1
ATOM 3500 N N . ARG B 2 203 ? 7.106 20.503 -38.031 1.00 73.85 299 ARG D N 1
ATOM 3501 C CA . ARG B 2 203 ? 8.044 20.279 -36.938 1.00 95.72 299 ARG D CA 1
ATOM 3502 C C . ARG B 2 203 ? 7.388 20.669 -35.623 1.00 96.25 299 ARG D C 1
ATOM 3503 O O . ARG B 2 203 ? 6.997 21.827 -35.441 1.00 101.99 299 ARG D O 1
ATOM 3511 N N . LEU B 2 204 ? 7.284 19.711 -34.706 1.00 84.57 300 LEU D N 1
ATOM 3512 C CA . LEU B 2 204 ? 6.712 19.934 -33.386 1.00 89.98 300 LEU D CA 1
ATOM 3513 C C . LEU B 2 204 ? 7.788 19.751 -32.325 1.00 85.97 300 LEU D C 1
ATOM 3514 O O . LEU B 2 204 ? 8.566 18.789 -32.376 1.00 82.86 300 LEU D O 1
ATOM 3519 N N . TYR B 2 205 ? 7.832 20.681 -31.376 1.00 85.57 301 TYR D N 1
ATOM 3520 C CA . TYR B 2 205 ? 8.752 20.643 -30.248 1.00 91.40 301 TYR D CA 1
ATOM 3521 C C . TYR B 2 205 ? 7.944 20.391 -28.983 1.00 101.88 301 TYR D C 1
ATOM 3522 O O . TYR B 2 205 ? 7.042 21.170 -28.653 1.00 107.26 301 TYR D O 1
ATOM 3531 N N . LEU B 2 206 ? 8.256 19.298 -28.293 1.00 100.54 302 LEU D N 1
ATOM 3532 C CA . LEU B 2 206 ? 7.557 18.905 -27.077 1.00 94.49 302 LEU D CA 1
ATOM 3533 C C . LEU B 2 206 ? 8.437 19.219 -25.874 1.00 99.84 302 LEU D C 1
ATOM 3534 O O . LEU B 2 206 ? 9.571 18.734 -25.787 1.00 104.16 302 LEU D O 1
ATOM 3539 N N . ARG B 2 207 ? 7.915 20.025 -24.952 1.00 106.05 303 ARG D N 1
ATOM 3540 C CA . ARG B 2 207 ? 8.635 20.409 -23.749 1.00 111.92 303 ARG D CA 1
ATOM 3541 C C . ARG B 2 207 ? 7.772 20.114 -22.530 1.00 108.52 303 ARG D C 1
ATOM 3542 O O . ARG B 2 207 ? 6.542 20.050 -22.611 1.00 110.42 303 ARG D O 1
ATOM 3550 N N . LYS B 2 208 ? 8.435 19.921 -21.394 1.00 122.16 304 LYS D N 1
ATOM 3551 C CA . LYS B 2 208 ? 7.766 19.638 -20.132 1.00 120.30 304 LYS D CA 1
ATOM 3552 C C . LYS B 2 208 ? 7.686 20.927 -19.324 1.00 124.98 304 LYS D C 1
ATOM 3553 O O . LYS B 2 208 ? 8.717 21.489 -18.941 1.00 133.23 304 LYS D O 1
ATOM 3559 N N . GLY B 2 209 ? 6.467 21.393 -19.073 1.00 127.10 305 GLY D N 1
ATOM 3560 C CA . GLY B 2 209 ? 6.277 22.623 -18.332 1.00 130.76 305 GLY D CA 1
ATOM 3561 C C . GLY B 2 209 ? 6.354 22.423 -16.833 1.00 138.27 305 GLY D C 1
ATOM 3562 O O . GLY B 2 209 ? 7.409 22.066 -16.304 1.00 132.38 305 GLY D O 1
ATOM 3563 N N . ARG B 2 210 ? 5.246 22.646 -16.134 1.00 147.60 306 ARG D N 1
ATOM 3564 C CA . ARG B 2 210 ? 5.168 22.429 -14.695 1.00 141.34 306 ARG D CA 1
ATOM 3565 C C . ARG B 2 210 ? 4.151 21.331 -14.429 1.00 140.27 306 ARG D C 1
ATOM 3566 O O . ARG B 2 210 ? 2.961 21.502 -14.716 1.00 136.81 306 ARG D O 1
ATOM 3574 N N . GLY B 2 211 ? 4.618 20.212 -13.879 1.00 133.12 307 GLY D N 1
ATOM 3575 C CA . GLY B 2 211 ? 3.729 19.081 -13.673 1.00 129.60 307 GLY D CA 1
ATOM 3576 C C . GLY B 2 211 ? 3.395 18.406 -14.989 1.00 147.86 307 GLY D C 1
ATOM 3577 O O . GLY B 2 211 ? 4.238 18.272 -15.883 1.00 148.49 307 GLY D O 1
ATOM 3578 N N . GLU B 2 212 ? 2.138 17.991 -15.121 1.00 148.81 308 GLU D N 1
ATOM 3579 C CA . GLU B 2 212 ? 1.676 17.328 -16.332 1.00 152.15 308 GLU D CA 1
ATOM 3580 C C . GLU B 2 212 ? 1.503 18.299 -17.500 1.00 149.50 308 GLU D C 1
ATOM 3581 O O . GLU B 2 212 ? 1.072 17.880 -18.578 1.00 145.31 308 GLU D O 1
ATOM 3587 N N . THR B 2 213 ? 1.843 19.576 -17.324 1.00 151.77 309 THR D N 1
ATOM 3588 C CA . THR B 2 213 ? 1.766 20.568 -18.396 1.00 145.73 309 THR D CA 1
ATOM 3589 C C . THR B 2 213 ? 2.767 20.214 -19.491 1.00 133.90 309 THR D C 1
ATOM 3590 O O . THR B 2 213 ? 3.969 20.455 -19.353 1.00 132.59 309 THR D O 1
ATOM 3594 N N . ARG B 2 214 ? 2.279 19.640 -20.589 1.00 122.62 310 ARG D N 1
ATOM 3595 C CA . ARG B 2 214 ? 3.125 19.315 -21.730 1.00 126.73 310 ARG D CA 1
ATOM 3596 C C . ARG B 2 214 ? 2.863 20.333 -22.832 1.00 115.23 310 ARG D C 1
ATOM 3597 O O . ARG B 2 214 ? 1.731 20.460 -23.306 1.00 117.55 310 ARG D O 1
ATOM 3605 N N . ILE B 2 215 ? 3.900 21.064 -23.229 1.00 113.48 311 ILE D N 1
ATOM 3606 C CA . ILE B 2 215 ? 3.768 22.159 -24.182 1.00 113.48 311 ILE D CA 1
ATOM 3607 C C . ILE B 2 215 ? 4.248 21.681 -25.546 1.00 113.48 311 ILE D C 1
ATOM 3608 O O . ILE B 2 215 ? 5.402 21.263 -25.699 1.00 114.19 311 ILE D O 1
ATOM 3613 N N . CYS B 2 216 ? 3.362 21.744 -26.535 1.00 111.33 312 CYS D N 1
ATOM 3614 C CA . CYS B 2 216 ? 3.684 21.420 -27.919 1.00 111.61 312 CYS D CA 1
ATOM 3615 C C . CYS B 2 216 ? 3.723 22.714 -28.718 1.00 110.05 312 CYS D C 1
ATOM 3616 O O . CYS B 2 216 ? 2.725 23.440 -28.777 1.00 111.93 312 CYS D O 1
ATOM 3619 N N . LYS B 2 217 ? 4.872 23.003 -29.325 1.00 113.07 313 LYS D N 1
ATOM 3620 C CA . LYS B 2 217 ? 5.074 24.233 -30.079 1.00 104.61 313 LYS D CA 1
ATOM 3621 C C . LYS B 2 217 ? 5.378 23.899 -31.532 1.00 97.80 313 LYS D C 1
ATOM 3622 O O . LYS B 2 217 ? 6.216 23.037 -31.813 1.00 104.38 313 LYS D O 1
ATOM 3628 N N . ILE B 2 218 ? 4.695 24.580 -32.451 1.00 109.69 314 ILE D N 1
ATOM 3629 C CA . ILE B 2 218 ? 4.994 24.447 -33.871 1.00 103.91 314 ILE D CA 1
ATOM 3630 C C . ILE B 2 218 ? 6.320 25.143 -34.140 1.00 96.47 314 ILE D C 1
ATOM 3631 O O . ILE B 2 218 ? 6.365 26.360 -34.355 1.00 105.33 314 ILE D O 1
ATOM 3636 N N . TYR B 2 219 ? 7.412 24.375 -34.120 1.00 99.59 315 TYR D N 1
ATOM 3637 C CA . TYR B 2 219 ? 8.737 24.972 -34.245 1.00 103.75 315 TYR D CA 1
ATOM 3638 C C . TYR B 2 219 ? 8.972 25.509 -35.651 1.00 108.25 315 TYR D C 1
ATOM 3639 O O . TYR B 2 219 ? 9.620 26.547 -35.825 1.00 112.60 315 TYR D O 1
ATOM 3648 N N . ASP B 2 220 ? 8.451 24.821 -36.664 1.00 91.98 316 ASP D N 1
ATOM 3649 C CA . ASP B 2 220 ? 8.589 25.271 -38.041 1.00 104.51 316 ASP D CA 1
ATOM 3650 C C . ASP B 2 220 ? 7.479 24.651 -38.876 1.00 108.38 316 ASP D C 1
ATOM 3651 O O . ASP B 2 220 ? 7.189 23.459 -38.746 1.00 106.94 316 ASP D O 1
ATOM 3656 N N . SER B 2 221 ? 6.867 25.468 -39.729 1.00 111.35 317 SER D N 1
ATOM 3657 C CA . SER B 2 221 ? 5.816 25.011 -40.628 1.00 107.59 317 SER D CA 1
ATOM 3658 C C . SER B 2 221 ? 5.647 26.007 -41.768 1.00 114.14 317 SER D C 1
ATOM 3659 O O . SER B 2 221 ? 5.551 27.217 -41.527 1.00 121.37 317 SER D O 1
ATOM 3662 N N . PRO B 2 222 ? 5.614 25.541 -43.019 1.00 111.34 318 PRO D N 1
ATOM 3663 C CA . PRO B 2 222 ? 5.449 26.476 -44.144 1.00 115.64 318 PRO D CA 1
ATOM 3664 C C . PRO B 2 222 ? 4.106 27.184 -44.157 1.00 112.96 318 PRO D C 1
ATOM 3665 O O . PRO B 2 222 ? 3.986 28.240 -44.791 1.00 118.19 318 PRO D O 1
ATOM 3669 N N . SER B 2 223 ? 3.096 26.644 -43.483 1.00 112.82 319 SER D N 1
ATOM 3670 C CA . SER B 2 223 ? 1.760 27.226 -43.481 1.00 119.06 319 SER D CA 1
ATOM 3671 C C . SER B 2 223 ? 1.240 27.542 -42.088 1.00 115.14 319 SER D C 1
ATOM 3672 O O . SER B 2 223 ? 0.545 28.547 -41.909 1.00 122.45 319 SER D O 1
ATOM 3675 N N . LEU B 2 224 ? 1.558 26.713 -41.094 1.00 115.30 320 LEU D N 1
ATOM 3676 C CA . LEU B 2 224 ? 1.039 26.931 -39.751 1.00 113.34 320 LEU D CA 1
ATOM 3677 C C . LEU B 2 224 ? 1.902 27.949 -39.007 1.00 115.08 320 LEU D C 1
ATOM 3678 O O . LEU B 2 224 ? 3.131 27.915 -39.107 1.00 115.25 320 LEU D O 1
ATOM 3683 N N . PRO B 2 225 ? 1.286 28.862 -38.265 1.00 106.96 321 PRO D N 1
ATOM 3684 C CA . PRO B 2 225 ? 2.058 29.822 -37.473 1.00 105.99 321 PRO D CA 1
ATOM 3685 C C . PRO B 2 225 ? 2.690 29.169 -36.252 1.00 116.67 321 PRO D C 1
ATOM 3686 O O . PRO B 2 225 ? 2.218 28.157 -35.727 1.00 127.82 321 PRO D O 1
ATOM 3690 N N . GLU B 2 226 ? 3.785 29.778 -35.800 1.00 117.03 322 GLU D N 1
ATOM 3691 C CA . GLU B 2 226 ? 4.546 29.273 -34.659 1.00 121.76 322 GLU D CA 1
ATOM 3692 C C . GLU B 2 226 ? 3.803 29.612 -33.373 1.00 122.60 322 GLU D C 1
ATOM 3693 O O . GLU B 2 226 ? 4.037 30.645 -32.747 1.00 126.97 322 GLU D O 1
ATOM 3699 N N . ALA B 2 227 ? 2.899 28.726 -32.968 1.00 107.27 323 ALA D N 1
ATOM 3700 C CA . ALA B 2 227 ? 2.127 28.883 -31.746 1.00 107.16 323 ALA D CA 1
ATOM 3701 C C . ALA B 2 227 ? 2.337 27.674 -30.841 1.00 118.90 323 ALA D C 1
ATOM 3702 O O . ALA B 2 227 ? 2.925 26.663 -31.237 1.00 123.14 323 ALA D O 1
ATOM 3704 N N . GLU B 2 228 ? 1.851 27.791 -29.607 1.00 109.94 324 GLU D N 1
ATOM 3705 C CA . GLU B 2 228 ? 2.016 26.756 -28.599 1.00 99.76 324 GLU D CA 1
ATOM 3706 C C . GLU B 2 228 ? 0.657 26.289 -28.094 1.00 117.43 324 GLU D C 1
ATOM 3707 O O . GLU B 2 228 ? -0.335 27.021 -28.158 1.00 117.00 324 GLU D O 1
ATOM 3713 N N . ALA B 2 229 ? 0.627 25.058 -27.589 1.00 117.62 325 ALA D N 1
ATOM 3714 C CA . ALA B 2 229 ? -0.576 24.484 -2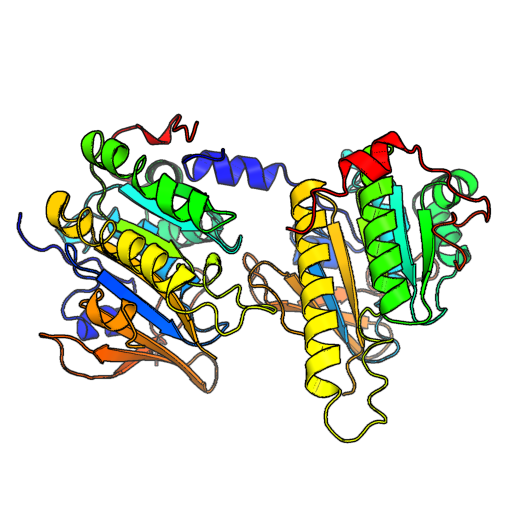7.006 1.00 119.74 325 ALA D CA 1
ATOM 3715 C C . ALA B 2 229 ? -0.189 23.590 -25.837 1.00 119.86 325 ALA D C 1
ATOM 3716 O O . ALA B 2 229 ? 0.953 23.138 -25.726 1.00 116.65 325 ALA D O 1
ATOM 3718 N N . MET B 2 230 ? -1.158 23.339 -24.963 1.00 125.86 326 MET D N 1
ATOM 3719 C CA . MET B 2 230 ? -0.965 22.503 -23.789 1.00 113.49 326 MET D CA 1
ATOM 3720 C C . MET B 2 230 ? -1.699 21.179 -23.957 1.00 122.66 326 MET D C 1
ATOM 3721 O O . MET B 2 230 ? -2.762 21.112 -24.582 1.00 125.87 326 MET D O 1
ATOM 3726 N N . PHE B 2 231 ? -1.118 20.124 -23.392 1.00 110.10 327 PHE D N 1
ATOM 3727 C CA . PHE B 2 231 ? -1.720 18.800 -23.454 1.00 106.32 327 PHE D CA 1
ATOM 3728 C C . PHE B 2 231 ? -1.118 17.928 -22.361 1.00 109.79 327 PHE D C 1
ATOM 3729 O O . PHE B 2 231 ? -0.167 18.315 -21.670 1.00 123.02 327 PHE D O 1
ATOM 3737 N N . ALA B 2 232 ? -1.687 16.730 -22.235 1.00 109.91 328 ALA D N 1
ATOM 3738 C CA . ALA B 2 232 ? -1.320 15.773 -21.203 1.00 120.78 328 ALA D CA 1
ATOM 3739 C C . ALA B 2 232 ? -1.485 14.365 -21.760 1.00 112.25 328 ALA D C 1
ATOM 3740 O O . ALA B 2 232 ? -2.072 14.159 -22.827 1.00 107.84 328 ALA D O 1
ATOM 3742 N N . ILE B 2 233 ? -0.965 13.392 -21.018 1.00 120.10 329 ILE D N 1
ATOM 3743 C CA . ILE B 2 233 ? -1.020 11.984 -21.401 1.00 109.07 329 ILE D CA 1
ATOM 3744 C C . ILE B 2 233 ? -1.814 11.257 -20.324 1.00 116.33 329 ILE D C 1
ATOM 3745 O O . ILE B 2 233 ? -1.276 10.918 -19.262 1.00 116.73 329 ILE D O 1
ATOM 3750 N N . ASN B 2 234 ? -3.095 11.017 -20.587 1.00 111.36 330 ASN D N 1
ATOM 3751 C CA . ASN B 2 234 ? -3.944 10.277 -19.670 1.00 106.57 330 ASN D CA 1
ATOM 3752 C C . ASN B 2 234 ? -3.856 8.782 -19.963 1.00 106.33 330 ASN D C 1
ATOM 3753 O O . ASN B 2 234 ? -3.249 8.346 -20.946 1.00 97.60 330 ASN D O 1
ATOM 3758 N N . ALA B 2 235 ? -4.499 7.990 -19.100 1.00 110.98 331 ALA D N 1
ATOM 3759 C CA . ALA B 2 235 ? -4.481 6.537 -19.235 1.00 106.56 331 ALA D CA 1
ATOM 3760 C C . ALA B 2 235 ? -5.086 6.052 -20.546 1.00 112.28 331 ALA D C 1
ATOM 3761 O O . ALA B 2 235 ? -5.001 4.854 -20.839 1.00 115.57 331 ALA D O 1
ATOM 3763 N N . ASP B 2 236 ? -5.687 6.940 -21.337 1.00 106.09 332 ASP D N 1
ATOM 3764 C CA . ASP B 2 236 ? -6.249 6.589 -22.635 1.00 109.82 332 ASP D CA 1
ATOM 3765 C C . ASP B 2 236 ? -5.618 7.407 -23.759 1.00 111.71 332 ASP D C 1
ATOM 3766 O O . ASP B 2 236 ? -6.266 7.691 -24.768 1.00 103.27 332 ASP D O 1
ATOM 3771 N N . GLY B 2 237 ? -4.360 7.798 -23.594 1.00 109.75 333 GLY D N 1
ATOM 3772 C CA . GLY B 2 237 ? -3.623 8.463 -24.649 1.00 97.49 333 GLY D CA 1
ATOM 3773 C C . GLY B 2 237 ? -3.524 9.964 -24.468 1.00 108.63 333 GLY D C 1
ATOM 3774 O O . GLY B 2 237 ? -3.647 10.509 -23.370 1.00 116.15 333 GLY D O 1
ATOM 3775 N N . VAL B 2 238 ? -3.292 10.644 -25.592 1.00 103.84 334 VAL D N 1
ATOM 3776 C CA . VAL B 2 238 ? -3.132 12.092 -25.575 1.00 105.79 334 VAL D CA 1
ATOM 3777 C C . VAL B 2 238 ? -4.474 12.754 -25.295 1.00 109.50 334 VAL D C 1
ATOM 3778 O O . VAL B 2 238 ? -5.517 12.335 -25.817 1.00 102.02 334 VAL D O 1
ATOM 3782 N N . GLY B 2 239 ? -4.456 13.795 -24.467 1.00 116.11 335 GLY D N 1
ATOM 3783 C CA . GLY B 2 239 ? -5.675 14.513 -24.154 1.00 121.81 335 GLY D CA 1
ATOM 3784 C C . GLY B 2 239 ? -5.364 15.916 -23.682 1.00 123.83 335 GLY D C 1
ATOM 3785 O O . GLY B 2 239 ? -4.206 16.333 -23.612 1.00 125.63 335 GLY D O 1
ATOM 3786 N N . ASP B 2 240 ? -6.426 16.643 -23.356 1.00 113.02 336 ASP D N 1
ATOM 3787 C CA . ASP B 2 240 ? -6.326 18.010 -22.869 1.00 120.53 336 ASP D CA 1
ATOM 3788 C C . ASP B 2 240 ? -6.527 18.051 -21.360 1.00 124.18 336 ASP D C 1
ATOM 3789 O O . ASP B 2 240 ? -7.313 17.284 -20.797 1.00 128.70 336 ASP D O 1
ATOM 3794 N N . ALA B 2 241 ? -5.804 18.959 -20.708 1.00 125.48 337 ALA D N 1
ATOM 3795 C CA . ALA B 2 241 ? -5.958 19.179 -19.274 1.00 142.80 337 ALA D CA 1
ATOM 3796 C C . ALA B 2 241 ? -7.216 20.006 -19.043 1.00 149.37 337 ALA D C 1
ATOM 3797 O O . ALA B 2 241 ? -7.234 21.211 -19.315 1.00 153.81 337 ALA D O 1
ATOM 3799 N N . LYS B 2 242 ? -8.270 19.362 -18.548 1.00 151.11 338 LYS D N 1
ATOM 3800 C CA . LYS B 2 242 ? -9.561 20.021 -18.357 1.00 157.33 338 LYS D CA 1
ATOM 3801 C C . LYS B 2 242 ? -9.448 21.017 -17.211 1.00 154.02 338 LYS D C 1
ATOM 3802 O O . LYS B 2 242 ? -9.434 20.639 -16.037 1.00 135.65 338 LYS D O 1
ATOM 3808 N N . ASP B 2 243 ? -9.369 22.300 -17.551 1.00 155.54 339 ASP D N 1
ATOM 3809 C CA . ASP B 2 243 ? -9.228 23.355 -16.555 1.00 153.58 339 ASP D CA 1
ATOM 3810 C C . ASP B 2 243 ? -10.591 23.864 -16.097 1.00 149.34 339 ASP D C 1
ATOM 3811 O O . ASP B 2 243 ? -11.048 24.920 -16.533 1.00 144.79 339 ASP D O 1
ATOM 3816 N N . THR B 2 272 ? 13.831 -12.400 -46.692 1.00 136.96 3288 THR D N 1
ATOM 3817 C CA . THR B 2 272 ? 14.433 -11.883 -45.468 1.00 155.11 3288 THR D CA 1
ATOM 3818 C C . THR B 2 272 ? 13.367 -11.257 -44.575 1.00 151.29 3288 THR D C 1
ATOM 3819 O O . THR B 2 272 ? 12.705 -11.951 -43.802 1.00 152.46 3288 THR D O 1
ATOM 3823 N N . PHE B 2 273 ? 13.209 -9.940 -44.687 1.00 142.23 3289 PHE D N 1
ATOM 3824 C CA . PHE B 2 273 ? 12.210 -9.211 -43.912 1.00 134.42 3289 PHE D CA 1
ATOM 3825 C C . PHE B 2 273 ? 10.822 -9.606 -44.401 1.00 126.85 3289 PHE D C 1
ATOM 3826 O O . PHE B 2 273 ? 10.407 -9.221 -45.499 1.00 130.98 3289 PHE D O 1
ATOM 3834 N N . VAL B 2 274 ? 10.104 -10.379 -43.590 1.00 116.51 3290 VAL D N 1
ATOM 3835 C CA . VAL B 2 274 ? 8.872 -11.027 -44.011 1.00 132.29 3290 VAL D CA 1
ATOM 3836 C C . VAL B 2 274 ? 7.676 -10.297 -43.402 1.00 117.54 3290 VAL D C 1
ATOM 3837 O O . VAL B 2 274 ? 7.808 -9.489 -42.482 1.00 121.24 3290 VAL D O 1
ATOM 3841 N N . SER B 2 275 ? 6.491 -10.593 -43.939 1.00 105.25 3291 SER D N 1
ATOM 3842 C CA . SER B 2 275 ? 5.226 -10.064 -43.447 1.00 107.49 3291 SER D CA 1
ATOM 3843 C C . SER B 2 275 ? 4.166 -11.158 -43.505 1.00 106.48 3291 SER D C 1
ATOM 3844 O O . SER B 2 275 ? 3.854 -11.660 -44.592 1.00 132.47 3291 SER D O 1
ATOM 3847 N N . PRO B 2 276 ? 3.596 -11.562 -42.367 1.00 100.77 3292 PRO D N 1
ATOM 3848 C CA . PRO B 2 276 ? 2.586 -12.627 -42.387 1.00 100.42 3292 PRO D CA 1
ATOM 3849 C C . PRO B 2 276 ? 1.176 -12.082 -42.548 1.00 97.20 3292 PRO D C 1
ATOM 3850 O O . PRO B 2 276 ? 0.726 -11.817 -43.666 1.00 92.32 3292 PRO D O 1
ATOM 3854 N N . ALA B 2 277 ? 0.472 -11.915 -41.429 1.00 116.90 3293 ALA D N 1
ATOM 3855 C CA . ALA B 2 277 ? -0.871 -11.350 -41.437 1.00 100.10 3293 ALA D CA 1
ATOM 3856 C C . ALA B 2 277 ? -0.875 -9.839 -41.624 1.00 103.26 3293 ALA D C 1
ATOM 3857 O O . ALA B 2 277 ? -1.956 -9.247 -41.720 1.00 106.92 3293 ALA D O 1
ATOM 3859 N N . ALA B 2 278 ? 0.298 -9.203 -41.673 1.00 102.72 3294 ALA D N 1
ATOM 3860 C CA . ALA B 2 278 ? 0.361 -7.770 -41.928 1.00 105.29 3294 ALA D CA 1
ATOM 3861 C C . ALA B 2 278 ? 0.024 -7.428 -43.373 1.00 103.58 3294 ALA D C 1
ATOM 3862 O O . ALA B 2 278 ? -0.239 -6.259 -43.676 1.00 94.28 3294 ALA D O 1
ATOM 3864 N N . GLN B 2 279 ? 0.026 -8.416 -44.267 1.00 102.95 3295 GLN D N 1
ATOM 3865 C CA . GLN B 2 279 ? -0.325 -8.192 -45.662 1.00 103.61 3295 GLN D CA 1
ATOM 3866 C C . GLN B 2 279 ? -1.822 -8.019 -45.876 1.00 107.04 3295 GLN D C 1
ATOM 3867 O O . GLN B 2 279 ? -2.236 -7.692 -46.994 1.00 112.33 3295 GLN D O 1
ATOM 3873 N N . LYS B 2 280 ? -2.636 -8.230 -44.844 1.00 100.61 3296 LYS D N 1
ATOM 3874 C CA . LYS B 2 280 ? -4.079 -8.108 -44.985 1.00 102.36 3296 LYS D CA 1
ATOM 3875 C C . LYS B 2 280 ? -4.476 -6.666 -45.282 1.00 102.33 3296 LYS D C 1
ATOM 3876 O O . LYS B 2 280 ? -3.774 -5.716 -44.925 1.00 97.28 3296 LYS D O 1
ATOM 3882 N N . ALA B 2 281 ? -5.618 -6.512 -45.947 1.00 97.84 3297 ALA D N 1
ATOM 3883 C CA . ALA B 2 281 ? -6.114 -5.192 -46.293 1.00 94.60 3297 ALA D CA 1
ATOM 3884 C C . ALA B 2 281 ? -6.598 -4.458 -45.043 1.00 93.56 3297 ALA D C 1
ATOM 3885 O O . ALA B 2 281 ? -6.762 -5.040 -43.967 1.00 92.82 3297 ALA D O 1
ATOM 3887 N N . PHE B 2 282 ? -6.825 -3.156 -45.199 1.00 94.56 3298 PHE D N 1
ATOM 3888 C CA . PHE B 2 282 ? -7.303 -2.328 -44.098 1.00 83.75 3298 PHE D CA 1
ATOM 3889 C C . PHE B 2 282 ? -8.731 -2.723 -43.746 1.00 96.74 3298 PHE D C 1
ATOM 3890 O O . PHE B 2 282 ? -9.659 -2.492 -44.528 1.00 113.66 3298 PHE D O 1
ATOM 3898 N N . GLN B 2 283 ? -8.910 -3.320 -42.572 1.00 110.89 3299 GLN D N 1
ATOM 3899 C CA . GLN B 2 283 ? -10.237 -3.673 -42.092 1.00 112.27 3299 GLN D CA 1
ATOM 3900 C C . GLN B 2 283 ? -10.779 -2.535 -41.239 1.00 109.91 3299 GLN D C 1
ATOM 3901 O O . GLN B 2 283 ? -10.186 -2.225 -40.196 1.00 111.80 3299 GLN D O 1
ATOM 3907 N N . PRO B 2 284 ? -11.867 -1.882 -41.638 1.00 114.48 3300 PRO D N 1
ATOM 3908 C CA . PRO B 2 284 ? -12.421 -0.786 -40.834 1.00 109.54 3300 PRO D CA 1
ATOM 3909 C C . PRO B 2 284 ? -12.798 -1.267 -39.446 1.00 112.48 3300 PRO D C 1
ATOM 3910 O O . PRO B 2 284 ? -13.515 -2.268 -39.299 1.00 115.67 3300 PRO D O 1
ATOM 3914 N N . PRO B 2 285 ? -12.323 -0.587 -38.402 1.00 117.31 3301 PRO D N 1
ATOM 3915 C CA . PRO B 2 285 ? -12.591 -1.053 -37.036 1.00 111.53 3301 PRO D CA 1
ATOM 3916 C C . PRO B 2 285 ? -14.076 -1.009 -36.708 1.00 112.80 3301 PRO D C 1
ATOM 3917 O O . PRO B 2 285 ? -14.788 -0.072 -37.075 1.00 113.19 3301 PRO D O 1
ATOM 3921 N N . ARG B 2 286 ? -14.537 -2.042 -36.008 1.00 117.89 3302 ARG D N 1
ATOM 3922 C CA . ARG B 2 286 ? -15.930 -2.137 -35.609 1.00 116.09 3302 ARG D CA 1
ATOM 3923 C C . ARG B 2 286 ? -16.177 -1.305 -34.352 1.00 117.41 3302 ARG D C 1
ATOM 3924 O O . ARG B 2 286 ? -15.276 -0.657 -33.811 1.00 121.34 3302 ARG D O 1
ATOM 3932 N N . SER B 2 287 ? -17.423 -1.323 -33.878 1.00 117.10 3303 SER D N 1
ATOM 3933 C CA . SER B 2 287 ? -17.794 -0.524 -32.714 1.00 127.07 3303 SER D CA 1
ATOM 3934 C C . SER B 2 287 ? -17.425 -1.230 -31.414 1.00 128.67 3303 SER D C 1
ATOM 3935 O O . SER B 2 287 ? -16.707 -0.674 -30.575 1.00 113.58 3303 SER D O 1
ATOM 3938 N N . ALA B 2 288 ? -17.915 -2.460 -31.233 1.00 136.90 3304 ALA D N 1
ATOM 3939 C CA . ALA B 2 288 ? -17.698 -3.235 -30.009 1.00 132.49 3304 ALA D CA 1
ATOM 3940 C C . ALA B 2 288 ? -18.186 -2.473 -28.778 1.00 124.96 3304 ALA D C 1
ATOM 3941 O O . ALA B 2 288 ? -17.585 -2.537 -27.704 1.00 124.83 3304 ALA D O 1
ATOM 3943 N N . GLY B 2 289 ? -19.288 -1.746 -28.937 1.00 127.88 3305 GLY D N 1
ATOM 3944 C CA . GLY B 2 289 ? -19.854 -0.968 -27.852 1.00 119.90 3305 GLY D CA 1
ATOM 3945 C C . GLY B 2 289 ? -21.083 -0.178 -28.257 1.00 121.81 3305 GLY D C 1
ATOM 3946 O O . GLY B 2 289 ? -22.188 -0.445 -27.784 1.00 113.86 3305 GLY D O 1
#

Nearest PDB structures (foldseek):
  8uvw-assembly1_B  TM=1.004E+00  e=2.987E-58  Homo sapiens
  5nwl-assembly2_I  TM=9.754E-01  e=5.701E-43  Homo sapiens
  8br2-assembly1_A  TM=9.042E-01  e=1.313E-43  Homo sapiens
  7ejc-assembly1_A  TM=9.293E-01  e=9.515E-42  Homo sapiens
  8bq2-assembly1_A  TM=9.189E-01  e=4.566E-42  Homo sapiens

InterPro domains:
  IPR003593 AAA+ ATPase domain [SM00382] (119-306)
  IPR010995 DNA repair Rad51/transcription factor NusA, alpha-helical [SSF47794] (17-85)
  IPR011941 DNA recombination/repair protein Rad51 [TIGR02239] (25-339)
  IPR013632 Rad51-like, C-terminal [PF08423] (95-337)
  IPR016467 DNA recombination and repair protein, RecA-like [PIRSF005856] (19-338)
  IPR020587 DNA recombination and repair protein RecA, monomer-monomer interface [PS50163] (276-339)
  IPR020588 DNA recombination and repair protein RecA-like, ATP-binding domain [PS50162] (98-269)
  IPR027417 P-loop containing nucleoside triphosphate hydrolase [G3DSA:3.40.50.300] (97-339)
  IPR027417 P-loop containing nucleoside triphosphate hydrolase [SSF52540] (101-335)
  IPR060101 SAM-like helix-hairpin-helix tandem [PF14520] (32-79)

B-factor: mean 104.05, std 21.48, range [51.64, 190.61]

Radius of gyration: 24.09 Å; Cα contacts (8 Å, |Δi|>4): 1122; chains: 2; bounding box: 64×58×64 Å

Foldseek 3Di:
DDQAWAFLVGHHDDFDVVLLVVCPPPPPDDDDDDPVVVVVVQVPFQAFDQAAPQQCVQVVQHQTFLAEEEEEEAPPQCQVLSLLSLQQSQCDDSVSSHVVAAEEAEAAPPPDDLVLNLLLCVVVVHDSVVSRRRYTYDYDDALVSVVVNLSVVSSPCVPGPHAEYEAEANCPRVPPPPDDDDVVPVSVVSSVSVVVSLSSCRNPRRHRYYYYHHDDCDPDDLQYWYWYWDDDPDQWIKIWGPHHPPHDTDITTWGQDSNGIYHDPD/DDKAAFDQAAPQQCVLVVQHFIFLAEEEEEEAPPQCQVLSLLLLQQRQCADSVSRHVVAAEEAEAAPPPDDLVLNQLLCVVVQFDSVLSVLRYHYHYDDALVRLQVVLVVVLVLCVQAPHAEYEAEANCPRVVVCVPVVPPQVVSVVSVLVSLVSVSVCRNPRRHRYYYYHHDVVDDVCVVRGAWYWYWYDDPPQWIKIFRPDHPPRDTDIDTWGQDSNTIYHDVCVDDDDSNSDYNDRTDRND

GO terms:
  GO:0005634 nucleus (C, IDA)
  GO:0099182 presynaptic intermediate filament cytoskeleton (C, IDA)
  GO:0035861 site of double-strand break (C, IDA)
  GO:0003697 single-stranded DNA binding (F, IDA)
  GO:0031297 replication fork processing (P, IDA)
  GO:0000724 double-strand break repair via homologous recombination (P, IDA)
  GO:0000785 chromatin (C, IDA)
  GO:0005515 protein binding (F, IPI)
  GO:0005524 ATP binding (F, IDA)
  GO:0000800 lateral element (C, IDA)
  GO:0000150 DNA strand exchange activity (F, IDA)
  GO:0048471 perinuclear region of cytoplasm (C, IDA)
  GO:0000228 nuclear chromosome (C, IDA)
  GO:0005737 cytoplasm (C, IDA)
  GO:0005739 mitochondrion (C, IDA)
  GO:0031491 nucleosome binding (F, IDA)
  GO:0010569 regulation of double-strand break repair via homologous recombination (P, IDA)
  GO:0032993 protein-DNA complex (C, IDA)
  GO:0071479 cellular response to ionizing radiation (P, IDA)
  GO:0006974 DNA damage response (P, IDA)

Sequence (510 aa):
TLLGFHTASGKKVKIAKESLDKVKNLFDGSGFTTATEFHQRRSEIIQITTGSKELDKLLQGGIETGSITEMFGEFRTGKTQICHTLAVTCQLPIDRGGGEGKAMYIDTEGTFRPERLLAVAERYGLSGSDVLDNVAYARAFNTDHQTQLLYQASAMMVESRYALLIVDSATALYRTDYSGRGELSARQMHLARFLRMLLRLADEFGVAVVITNQVVAIIAHASTTRLYLRKGRGETRICKIYDSPSLPEAEAMFAINADGVGDAKDSEIIQITTGSKELDKLLQGGIETGSITEMFGEFRRTGKTQICHTLAVTCQLPIDRGGGEGKAMYIDTEGTFRPERLLAVAERYGLSGSDVLDNVAYARAFNTDHQTQLLYQQAEDMMVESRYALLIVDSATALYRTDYSGRGELSARQMHLARFLRMMLLRRLADEFGVAVVITNQVVGGNIIAHASTTRLYLRKGRGETRICKIYDSPSLPEAEAMFAINADGVGDAKDTFVSPAAQKAFQPPRSAG

Secondary structure (P-SEA, 3-state):
cccccccccbbbbbbbaaaaaacccccccbbbbcaaaaaaaaaabbbbbcccaaaaaaacccccccbbbbbbbcccccaaaaaaaaacccccccccccccbbbbbbcccccccaaaaaaaaaaacccaaaaaaabbbbbbccaaaaaaaaaaaaaacccccccbbbbcccccccccccccccaaaaaaaaaaaaaaaaaaaaaacccbbbbbbbbccccccccbbbbbbbbccccbbbbbcccccccccccbbbbbcccccccccc/ccbbbbbcccaaaaaaacccccccbbbbbbbcccccaaaaaaaaacccccccccccccbbbbbbcccccccaaaaaaaaaaacccaaaaaaabbbbbbccaaaaaaaaaaaaaaaacccccbbbbcccccccccccccccccccaaaaaaaaaaaaaaaaaacbbbbbbbbbccccccccccccbbbbbbbccccbbbbbccccccccbbbbbbbbcccccccccccccccccccccccccccc

Solvent-accessible surface area: 23118 Å² total; per-residue (Å²): 193,104,133,19,3,37,8,15,57,52,131,157,42,188,43,42,113,132,8,65,80,141,18,148,122,23,47,141,83,44,12,0,38,5,0,57,56,42,55,110,163,40,87,91,50,54,58,0,16,5,15,0,134,78,8,18,134,23,13,120,33,3,3,28,17,23,12,4,3,4,2,18,0,82,152,183,5,8,11,29,55,6,0,4,2,0,0,0,0,0,28,0,62,86,148,118,22,1,1,82,7,48,0,0,0,0,0,6,69,25,48,17,117,40,128,60,0,73,30,1,0,143,82,40,61,47,60,24,76,79,2,23,58,50,0,4,52,2,75,0,119,77,25,90,22,0,11,109,1,0,90,40,0,0,0,8,11,56,92,46,129,16,7,0,0,0,0,0,1,3,7,25,28,11,116,56,84,180,43,61,219,54,69,118,67,57,44,87,68,34,12,20,91,0,20,70,6,0,28,90,0,0,77,106,55,38,0,0,0,0,11,6,10,37,45,134,112,90,76,27,57,16,13,4,18,38,7,58,1,82,129,27,229,58,142,31,50,25,2,53,2,102,11,19,22,34,24,100,87,41,89,14,97,0,6,44,60,84,48,4,0,5,53,28,183,168,150,161,114,38,62,0,24,5,12,0,143,73,6,15,133,22,6,121,30,2,6,44,8,30,13,0,1,2,4,17,0,94,84,87,3,8,13,28,44,9,0,5,1,0,0,1,0,0,2,2,59,89,149,119,16,0,0,64,0,1,0,0,0,0,0,4,24,16,10,1,13,0,67,47,0,62,27,0,0,141,82,38,40,15,8,20,66,12,0,6,54,3,1,0,14,1,49,0,112,83,27,92,15,0,3,69,0,2,88,49,0,49,82,6,10,99,122,7,110,4,2,0,0,0,0,0,2,2,5,26,20,15,114,24,50,91,102,26,138,49,77,120,80,77,68,63,122,28,17,24,88,0,4,138,19,0,68,98,0,0,120,108,47,23,0,0,0,0,4,1,9,56,55,172,122,44,76,39,6,27,147,14,7,45,7,33,5,53,2,89,80,34,208,61,82,32,23,29,5,49,0,113,63,20,111,92,22,85,122,41,92,13,80,2,5,32,69,90,52,0,1,4,46,46,210,164,139,48,98,6,60,34,1,92,130,72,33,113,85,28,132,76,78,110

Organism: Homo sapiens (NCBI:txid9606)